Protein 3LPW (pdb70)

B-factor: mean 24.82, std 12.12, range [4.14, 132.13]

Solvent-accessible surface area: 22352 Å² total; per-residue (Å²): 121,83,135,83,37,2,10,49,6,62,86,28,101,42,139,62,39,41,63,66,3,0,26,0,34,3,72,72,15,145,130,62,9,55,17,177,47,120,8,15,15,0,23,52,55,36,45,92,142,212,73,40,60,73,43,10,76,101,0,141,113,46,35,72,123,4,75,160,12,123,86,34,34,25,7,61,0,57,0,18,0,40,1,113,101,24,95,7,111,59,13,86,13,102,138,47,26,68,0,0,49,114,5,70,30,0,17,136,4,64,71,119,71,38,40,121,55,13,0,20,2,32,9,134,154,16,163,54,48,2,17,2,173,36,84,8,6,31,0,30,34,51,51,146,84,53,119,139,59,59,85,38,19,102,34,175,91,44,106,9,80,8,101,66,13,116,113,52,51,56,10,18,0,50,0,5,0,62,4,102,77,21,75,5,75,60,98,94,15,80,96,69,9,82,0,118,138,183,82,31,1,14,64,6,69,85,23,108,44,148,87,42,32,72,68,6,0,17,0,34,3,72,76,12,143,133,54,20,79,14,172,46,125,13,14,15,0,16,53,54,39,49,101,157,199,71,41,51,78,49,13,66,107,1,130,149,43,42,86,111,0,77,162,11,121,76,34,24,26,10,56,0,62,0,20,0,45,2,115,133,25,87,6,138,43,13,92,14,90,136,44,32,69,0,1,46,109,4,87,27,0,20,126,1,55,70,107,75,34,54,113,66,15,0,18,1,22,4,114,149,11,166,61,48,2,18,5,170,37,86,9,7,30,0,30,29,35,54,145,82,46,116,143,63,59,87,38,19,100,39,175,94,50,101,12,81,9,97,67,9,115,86,54,61,38,8,11,0,53,0,6,0,62,4,100,80,22,74,5,74,56,97,90,15,83,108,75,7,70,0,102,136

Foldseek 3Di:
DFADAFAEWAPWDWDDAAQWKTKIFTHGGPGRRPFDFQAKWKWKDFVVDPDIDTDDDHHDHRMDMRGRDHFQTWMKMWMWTGGPRGTYDIDIDPDIDGRFAAAAFWAAKDFDDAAQWKTKIFTHGGPGGRRFDWQWKWKWKDWPPDPDIGTQDTGRHGMDMGGGHHGQTKMWMWMWIGGPHGIHDIGTHPDIDGHHD/DQAFAEWAPWDFDDAAQFKTKIATHGGPGRNPFDFQAKWKWKDFPVDDDIDTQDTHHDHRMDIRGRDHGFIKMKMWMWTAGPVGIYDIDIDPDIDGRFAAAAFWAAWDFDDAAQFKTKIFTHGGPGGRRFDWPWKWKWKDWPPDPDIDTQDIGRHRMDMGGRHHGQTKMKMWMWTGGPHGIHDIHIHPDIDGHHD

CATH classification: 2.60.40.10 (+1 more: 2.60.40.10)

Structure (mmCIF, N/CA/C/O backbone):
data_3LPW
#
_entry.id   3LPW
#
_cell.length_a   115.900
_cell.length_b   163.200
_cell.length_c   65.200
_cell.angle_alpha   90.00
_cell.angle_beta   90.00
_cell.angle_gamma   90.00
#
_symmetry.space_group_name_H-M   'C 2 2 21'
#
loop_
_entity.id
_entity.type
_entity.pdbx_description
1 polymer 'A77-A78 domain from Titin'
2 non-polymer (4S)-2-METHYL-2,4-PENTANEDIOL
3 non-polymer (4R)-2-METHYLPENTANE-2,4-DIOL
4 water water
#
loop_
_atom_site.group_PDB
_atom_site.id
_atom_site.type_symbol
_atom_site.label_atom_id
_atom_site.label_alt_id
_atom_site.label_comp_id
_atom_site.label_asym_id
_atom_site.label_entity_id
_atom_site.label_seq_id
_atom_site.pdbx_PDB_ins_code
_atom_site.Cartn_x
_atom_site.Cartn_y
_atom_site.Cartn_z
_atom_site.occupancy
_atom_site.B_iso_or_equiv
_atom_site.auth_seq_id
_atom_site.auth_comp_id
_atom_site.auth_asym_id
_atom_site.auth_atom_id
_atom_site.pdbx_PDB_model_num
AT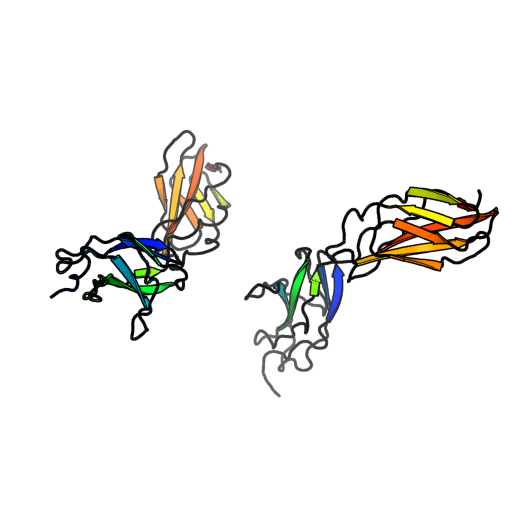OM 1 N N . GLY A 1 1 ? 36.829 41.784 52.301 1.00 24.04 1 GLY A N 1
ATOM 2 C CA . GLY A 1 1 ? 35.794 42.110 51.335 1.00 19.72 1 GLY A CA 1
ATOM 3 C C . GLY A 1 1 ? 36.076 41.420 50.016 1.00 15.72 1 GLY A C 1
ATOM 4 O O . GLY A 1 1 ? 36.622 40.321 49.991 1.00 15.53 1 GLY A O 1
ATOM 5 N N . ALA A 1 2 ? 35.719 42.077 48.921 1.00 17.22 2 ALA A N 1
ATOM 6 C CA . ALA A 1 2 ? 35.987 41.562 47.583 1.00 18.21 2 ALA A CA 1
ATOM 7 C C . ALA A 1 2 ? 37.469 41.231 47.376 1.00 20.88 2 ALA A C 1
ATOM 8 O O . ALA A 1 2 ? 38.358 41.912 47.902 1.00 17.84 2 ALA A O 1
ATOM 10 N N . MET A 1 3 ? 37.711 40.158 46.629 1.00 15.22 3 MET A N 1
ATOM 11 C CA . MET A 1 3 ? 39.040 39.775 46.158 1.00 14.18 3 MET A CA 1
ATOM 12 C C . MET A 1 3 ? 38.976 39.775 44.633 1.00 13.26 3 MET A C 1
ATOM 13 O O . MET A 1 3 ? 38.215 39.005 44.047 1.00 18.58 3 MET A O 1
ATOM 18 N N . ASP A 1 4 ? 39.744 40.649 43.992 1.00 12.22 4 ASP A N 1
ATOM 19 C CA . ASP A 1 4 ? 39.586 40.859 42.560 1.00 12.06 4 ASP A CA 1
ATOM 20 C C . ASP A 1 4 ? 40.794 41.628 42.045 1.00 14.71 4 ASP A C 1
ATOM 21 O O . ASP A 1 4 ? 41.633 42.089 42.828 1.00 15.75 4 ASP A O 1
ATOM 26 N N . THR A 1 5 ? 40.896 41.740 40.726 1.00 12.74 5 THR A N 1
ATOM 27 C CA . THR A 1 5 ? 41.810 42.686 40.114 1.00 10.70 5 THR A CA 1
ATOM 28 C C . THR A 1 5 ? 41.229 44.088 40.341 1.00 12.00 5 THR A C 1
ATOM 29 O O . THR A 1 5 ? 40.107 44.221 40.826 1.00 13.55 5 THR A O 1
ATOM 33 N N . PRO A 1 6 ? 42.003 45.143 40.050 1.00 14.44 6 PRO A N 1
ATOM 34 C CA . PRO A 1 6 ? 41.543 46.482 40.437 1.00 14.54 6 PRO A CA 1
ATOM 35 C C . PRO A 1 6 ? 40.430 47.064 39.573 1.00 15.77 6 PRO A C 1
ATOM 36 O O . PRO A 1 6 ? 40.216 46.626 38.434 1.00 14.36 6 PRO A O 1
ATOM 40 N N . GLY A 1 7 ? 39.737 48.063 40.121 1.00 14.51 7 GLY A N 1
ATOM 41 C CA . GLY A 1 7 ? 38.814 48.887 39.352 1.00 12.63 7 GLY A CA 1
ATOM 42 C C . GLY A 1 7 ? 39.579 49.771 38.369 1.00 17.22 7 GLY A C 1
ATOM 43 O O . GLY A 1 7 ? 40.803 49.783 38.387 1.00 16.48 7 GLY A O 1
ATOM 44 N N . PRO A 1 8 ? 38.859 50.510 37.505 1.00 14.32 8 PRO A N 1
ATOM 45 C CA . PRO A 1 8 ? 39.481 51.376 36.494 1.00 14.55 8 PRO A CA 1
ATOM 46 C C . PRO A 1 8 ? 40.092 52.628 37.110 1.00 20.30 8 PRO A C 1
ATOM 47 O O . PRO A 1 8 ? 39.581 53.151 38.107 1.00 18.83 8 PRO A O 1
ATOM 51 N N . PRO A 1 9 ? 41.192 53.107 36.528 1.00 16.02 9 PRO A N 1
ATOM 52 C CA . PRO A 1 9 ? 41.725 54.403 36.952 1.00 15.43 9 PRO A CA 1
ATOM 53 C C . PRO A 1 9 ? 40.642 55.474 36.817 1.00 18.26 9 PRO A C 1
ATOM 54 O O . PRO A 1 9 ? 39.735 55.323 35.996 1.00 17.98 9 PRO A O 1
ATOM 58 N N . GLN A 1 10 ? 40.739 56.535 37.614 1.00 18.30 10 GLN A N 1
ATOM 59 C CA . GLN A 1 10 ? 39.704 57.565 37.652 1.00 19.55 10 GLN A CA 1
ATOM 60 C C . GLN A 1 10 ? 40.165 58.836 36.951 1.00 19.35 10 GLN A C 1
ATOM 61 O O . GLN A 1 10 ? 41.346 59.145 36.944 1.00 18.57 10 GLN A O 1
ATOM 67 N N . ASP A 1 11 ? 39.227 59.558 36.345 1.00 15.84 11 ASP A N 1
ATOM 68 C CA . ASP A 1 11 ? 39.523 60.847 35.707 1.00 18.36 11 ASP A CA 1
ATOM 69 C C . ASP A 1 11 ? 40.725 60.832 34.761 1.00 18.59 11 ASP A C 1
ATOM 70 O O . ASP A 1 11 ? 41.527 61.771 34.757 1.00 20.80 11 ASP A O 1
ATOM 75 N N . LEU A 1 12 ? 40.855 59.775 33.964 1.00 15.94 12 LEU A N 1
ATOM 76 C CA . LEU A 1 12 ? 41.866 59.741 32.912 1.00 16.50 12 LEU A CA 1
ATOM 77 C C . LEU A 1 12 ? 41.623 60.890 31.946 1.00 16.08 12 LEU A C 1
ATOM 78 O O . LEU A 1 12 ? 40.504 61.078 31.449 1.00 20.10 12 LEU A O 1
ATOM 83 N N . LYS A 1 13 ? 42.662 61.668 31.684 1.00 16.58 13 LYS A N 1
ATOM 84 C CA . LYS A 1 13 ? 42.535 62.791 30.773 1.00 23.15 13 LYS A CA 1
ATOM 85 C C . LYS A 1 13 ? 43.851 63.095 30.086 1.00 21.06 13 LYS A C 1
ATOM 86 O O . LYS A 1 13 ? 44.921 62.684 30.531 1.00 16.05 13 LYS A O 1
ATOM 92 N N . VAL A 1 14 ? 43.746 63.818 28.984 1.00 19.63 14 VAL A N 1
ATOM 93 C CA . VAL A 1 14 ? 44.890 64.220 28.208 1.00 20.40 14 VAL A CA 1
ATOM 94 C C . VAL A 1 14 ? 45.300 65.603 28.686 1.00 30.95 14 VAL A C 1
ATOM 95 O O . VAL A 1 14 ? 44.506 66.543 28.665 1.00 28.21 14 VAL A O 1
ATOM 99 N N . LYS A 1 15 ? 46.541 65.706 29.141 1.00 30.71 15 LYS A N 1
ATOM 100 C CA . LYS A 1 15 ? 47.028 66.895 29.825 1.00 37.55 15 LYS A CA 1
ATOM 101 C C . LYS A 1 15 ? 47.606 67.879 28.836 1.00 38.18 15 LYS A C 1
ATOM 102 O O . LYS A 1 15 ? 47.467 69.091 28.990 1.00 50.21 15 LYS A O 1
ATOM 108 N N . GLU A 1 16 ? 48.266 67.349 27.816 1.00 28.33 16 GLU A N 1
ATOM 109 C CA . GLU A 1 16 ? 49.002 68.177 26.888 1.00 29.59 16 GLU A CA 1
ATOM 110 C C . GLU A 1 16 ? 49.075 67.391 25.585 1.00 32.37 16 GLU A C 1
ATOM 111 O O . GLU A 1 16 ? 49.078 66.156 25.612 1.00 29.09 16 GLU A O 1
ATOM 117 N N . VAL A 1 17 ? 49.137 68.099 24.456 1.00 21.34 17 VAL A N 1
ATOM 118 C CA . VAL A 1 17 ? 49.166 67.463 23.134 1.00 15.61 17 VAL A CA 1
ATOM 119 C C . VAL A 1 17 ? 50.131 68.198 22.211 1.00 13.54 17 VAL A C 1
ATOM 120 O O . VAL A 1 17 ? 50.098 69.425 22.127 1.00 18.45 17 VAL A O 1
ATOM 124 N N . THR A 1 18 ? 50.986 67.445 21.526 1.00 18.54 18 THR A N 1
ATOM 125 C CA . THR A 1 18 ? 51.836 68.014 20.485 1.00 16.63 18 THR A CA 1
ATOM 126 C C . THR A 1 18 ? 51.712 67.169 19.231 1.00 13.78 18 THR A C 1
ATOM 127 O O . THR A 1 18 ? 50.981 66.178 19.202 1.00 14.22 18 THR A O 1
ATOM 131 N N . LYS A 1 19 ? 52.428 67.556 18.187 1.00 16.62 19 LYS A N 1
ATOM 132 C CA . LYS A 1 19 ? 52.355 66.797 16.950 1.00 18.78 19 LYS A CA 1
ATOM 133 C C . LYS A 1 19 ? 53.054 65.441 17.079 1.00 17.31 19 LYS A C 1
ATOM 134 O O . LYS A 1 19 ? 52.982 64.624 16.171 1.00 18.49 19 LYS A O 1
ATOM 140 N N . THR A 1 20 ? 53.729 65.199 18.202 1.00 15.43 20 THR A N 1
ATOM 141 C CA . THR A 1 20 ? 54.438 63.927 18.383 1.00 17.96 20 THR A CA 1
ATOM 142 C C . THR A 1 20 ? 54.106 63.195 19.685 1.00 17.72 20 THR A C 1
ATOM 143 O O . THR A 1 20 ? 54.572 62.081 19.903 1.00 18.31 20 THR A O 1
ATOM 147 N N . SER A 1 21 ? 53.289 63.799 20.545 1.00 15.64 21 SER A N 1
ATOM 148 C CA . SER A 1 21 ? 53.110 63.248 21.880 1.00 15.81 21 SER A CA 1
ATOM 149 C C . SER A 1 21 ? 51.825 63.693 22.530 1.00 16.78 21 SER A C 1
ATOM 150 O O . SER A 1 21 ? 51.237 64.695 22.145 1.00 14.10 21 SER A O 1
ATOM 153 N N . VAL A 1 22 ? 51.412 62.924 23.529 1.00 16.48 22 VAL A N 1
ATOM 154 C CA . VAL A 1 22 ? 50.271 63.232 24.370 1.00 19.60 22 VAL A CA 1
ATOM 155 C C . VAL A 1 22 ? 50.689 62.857 25.779 1.00 25.19 22 VAL A C 1
ATOM 156 O O . VAL A 1 22 ? 51.255 61.784 25.987 1.00 25.86 22 VAL A O 1
ATOM 160 N N . THR A 1 23 ? 50.427 63.735 26.741 1.00 15.56 23 THR A N 1
ATOM 161 C CA . THR A 1 23 ? 50.684 63.423 28.147 1.00 16.16 23 THR A CA 1
ATOM 162 C C . THR A 1 23 ? 49.372 63.101 28.842 1.00 15.98 23 THR A C 1
ATOM 163 O O . THR A 1 23 ? 48.410 63.869 28.745 1.00 17.00 23 THR A O 1
ATOM 167 N N . LEU A 1 24 ? 49.331 61.952 29.515 1.00 14.78 24 LEU A N 1
ATOM 168 C CA . LEU A 1 24 ? 48.132 61.484 30.185 1.00 14.16 24 LEU A CA 1
ATOM 169 C C . LEU A 1 24 ? 48.272 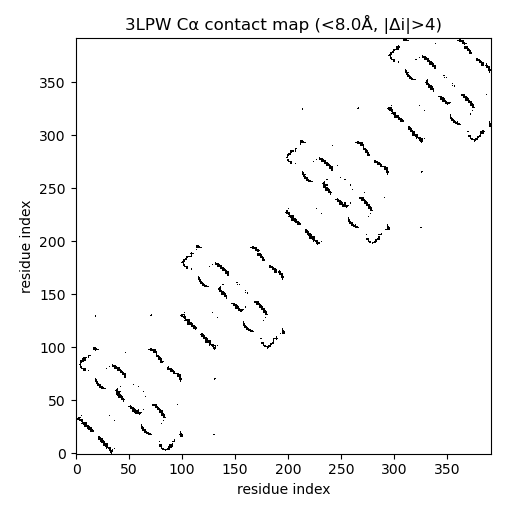61.714 31.671 1.00 13.02 24 LEU A C 1
ATOM 170 O O . LEU A 1 24 ? 49.372 61.672 32.209 1.00 16.69 24 LEU A O 1
ATOM 175 N N . THR A 1 25 ? 47.141 61.951 32.328 1.00 13.89 25 THR A N 1
ATOM 176 C CA . THR A 1 25 ? 47.091 62.005 33.779 1.00 12.88 25 THR A CA 1
ATOM 177 C C . THR A 1 25 ? 45.825 61.294 34.243 1.00 15.38 25 THR A C 1
ATOM 178 O O . THR A 1 25 ? 44.809 61.266 33.535 1.00 16.89 25 THR A O 1
ATOM 182 N N . TRP A 1 26 ? 45.895 60.712 35.432 1.00 15.64 26 TRP A N 1
ATOM 183 C CA . TRP A 1 26 ? 44.771 59.994 36.007 1.00 12.45 26 TRP A CA 1
ATOM 184 C C . TRP A 1 26 ? 44.922 59.919 37.516 1.00 17.07 26 TRP A C 1
ATOM 185 O O . TRP A 1 26 ? 45.900 60.411 38.078 1.00 18.57 26 TRP A O 1
ATOM 196 N N . ASP A 1 27 ? 43.923 59.336 38.166 1.00 18.87 27 ASP A N 1
ATOM 197 C CA . ASP A 1 27 ? 43.949 59.118 39.604 1.00 17.31 27 ASP A CA 1
ATOM 198 C C . ASP A 1 27 ? 43.733 57.629 39.843 1.00 19.45 27 ASP A C 1
ATOM 199 O O . ASP A 1 27 ? 43.196 56.933 38.980 1.00 19.19 27 ASP A O 1
ATOM 204 N N . PRO A 1 28 ? 44.164 57.125 41.008 1.00 20.31 28 PRO A N 1
ATOM 205 C CA . PRO A 1 28 ? 44.051 55.691 41.298 1.00 17.91 28 PRO A CA 1
ATOM 206 C C . PRO A 1 28 ? 42.607 55.201 41.242 1.00 19.96 28 PRO A C 1
ATOM 207 O O . PRO A 1 28 ? 41.679 55.998 41.404 1.00 22.86 28 PRO A O 1
ATOM 211 N N . PRO A 1 29 ? 42.411 53.897 40.996 1.00 20.29 29 PRO A N 1
ATOM 212 C CA . PRO A 1 29 ? 41.073 53.304 41.065 1.00 17.99 29 PRO A CA 1
ATOM 213 C C . PRO A 1 29 ? 40.458 53.532 42.447 1.00 18.63 29 PRO A C 1
ATOM 214 O O . PRO A 1 29 ? 41.186 53.718 43.417 1.00 22.14 29 PRO A O 1
ATOM 218 N N . LEU A 1 30 ? 39.136 53.520 42.529 1.00 21.30 30 LEU A N 1
ATOM 219 C CA . LEU A 1 30 ? 38.462 53.605 43.822 1.00 23.01 30 LEU A CA 1
ATOM 220 C C . LEU A 1 30 ? 38.548 52.267 44.547 1.00 25.41 30 LEU A C 1
ATOM 221 O O . LEU A 1 30 ? 38.541 52.213 45.779 1.00 29.19 30 LEU A O 1
ATOM 226 N N . LEU A 1 31 ? 38.643 51.189 43.774 1.00 20.99 31 LEU A N 1
ATOM 227 C CA . LEU A 1 31 ? 38.724 49.838 44.324 1.00 22.80 31 LEU A CA 1
ATOM 228 C C . LEU A 1 31 ? 39.991 49.147 43.855 1.00 18.08 31 LEU A C 1
ATOM 229 O O . LEU A 1 31 ? 40.246 49.089 42.654 1.00 21.06 31 LEU A O 1
ATOM 234 N N . ASP A 1 32 ? 40.777 48.608 44.784 1.00 18.91 32 ASP A N 1
ATOM 235 C CA . ASP A 1 32 ? 41.973 47.862 44.391 1.00 20.92 32 ASP A CA 1
ATOM 236 C C . ASP A 1 32 ? 41.776 46.351 44.390 1.00 15.91 32 ASP A C 1
ATOM 237 O O . ASP A 1 32 ? 42.698 45.601 44.086 1.00 20.74 32 ASP A O 1
ATOM 242 N N . GLY A 1 33 ? 40.563 45.902 44.703 1.00 16.67 33 GLY A N 1
ATOM 243 C CA . GLY A 1 33 ? 40.259 44.478 44.669 1.00 13.63 33 GLY A CA 1
ATOM 244 C C . GLY A 1 33 ? 40.849 43.721 45.850 1.00 17.14 33 GLY A C 1
ATOM 245 O O . GLY A 1 33 ? 40.961 42.494 45.831 1.00 15.13 33 GLY A O 1
ATOM 246 N N . GLY A 1 34 ? 41.261 44.458 46.873 1.00 18.35 34 GLY A N 1
ATOM 247 C CA . GLY A 1 34 ? 41.716 43.836 48.101 1.00 20.36 34 GLY A CA 1
ATOM 248 C C . GLY A 1 34 ? 43.196 43.519 48.102 1.00 24.35 34 GLY A C 1
ATOM 249 O O . GLY A 1 34 ? 43.691 42.846 49.001 1.00 24.94 34 GLY A O 1
ATOM 250 N N . SER A 1 35 ? 43.911 44.001 47.091 1.00 20.00 35 SER A N 1
ATOM 251 C CA . SER A 1 35 ? 45.351 43.804 47.035 1.00 21.22 35 SER A CA 1
ATOM 252 C C . SER A 1 35 ? 46.030 44.985 46.359 1.00 21.93 35 SER A C 1
ATOM 253 O O . SER A 1 35 ? 45.534 45.512 45.366 1.00 19.85 35 SER A O 1
ATOM 256 N N . LYS A 1 36 ? 47.175 45.386 46.901 1.00 19.28 36 LYS A N 1
ATOM 257 C CA . LYS A 1 36 ? 47.866 46.597 46.459 1.00 24.65 36 LYS A CA 1
ATOM 258 C C . LYS A 1 36 ? 48.092 46.698 44.957 1.00 21.53 36 LYS A C 1
ATOM 259 O O . LYS A 1 36 ? 48.547 45.748 44.319 1.00 23.71 36 LYS A O 1
ATOM 265 N N . ILE A 1 37 ? 47.802 47.871 44.408 1.00 19.14 37 ILE A N 1
ATOM 266 C CA . ILE A 1 37 ? 48.136 48.159 43.020 1.00 17.29 37 ILE A CA 1
ATOM 267 C C . ILE A 1 37 ? 49.647 48.246 42.896 1.00 21.44 37 ILE A C 1
ATOM 268 O O . ILE A 1 37 ? 50.291 49.034 43.591 1.00 28.09 37 ILE A O 1
ATOM 273 N N . LYS A 1 38 ? 50.207 47.407 42.033 1.00 16.97 38 LYS A N 1
ATOM 274 C CA . LYS A 1 38 ? 51.650 47.307 41.846 1.00 21.02 38 LYS A CA 1
ATOM 275 C C . LYS A 1 38 ? 52.170 48.287 40.803 1.00 25.44 38 LYS A C 1
ATOM 276 O O . LYS A 1 38 ? 53.305 48.769 40.889 1.00 22.29 38 LYS A O 1
ATOM 282 N N . ASN A 1 39 ? 51.326 48.586 39.822 1.00 20.22 39 ASN A N 1
ATOM 283 C CA . ASN A 1 39 ? 51.727 49.377 38.673 1.00 20.24 39 ASN A CA 1
ATOM 284 C C . ASN A 1 39 ? 50.531 49.660 37.777 1.00 17.30 39 ASN A C 1
ATOM 285 O O . ASN A 1 39 ? 49.447 49.109 37.979 1.00 18.64 39 ASN A O 1
ATOM 290 N N . TYR A 1 40 ? 50.744 50.539 36.807 1.00 15.57 40 TYR A N 1
ATOM 291 C CA . TYR A 1 40 ? 49.776 50.794 35.754 1.00 13.02 40 TYR A CA 1
ATOM 292 C C . TYR A 1 40 ? 50.365 50.327 34.442 1.00 16.74 40 TYR A C 1
ATOM 293 O O . TYR A 1 40 ? 51.585 50.291 34.268 1.00 16.59 40 TYR A O 1
ATOM 302 N N . ILE A 1 41 ? 49.480 49.969 33.521 1.00 12.90 41 ILE A N 1
ATOM 303 C CA . ILE A 1 41 ? 49.845 49.648 32.153 1.00 10.89 41 ILE A CA 1
ATOM 304 C C . ILE A 1 41 ? 49.227 50.737 31.292 1.00 14.51 41 ILE A C 1
ATOM 305 O O . ILE A 1 41 ? 48.073 51.112 31.507 1.00 12.52 41 ILE A O 1
ATOM 310 N N . VAL A 1 42 ? 50.006 51.280 30.359 1.00 11.61 42 VAL A N 1
ATOM 311 C CA . VAL A 1 42 ? 49.522 52.345 29.482 1.00 10.68 42 VAL A CA 1
ATOM 312 C C . VAL A 1 42 ? 49.575 51.876 28.042 1.00 14.79 42 VAL A C 1
ATOM 313 O O . VAL A 1 42 ? 50.593 51.327 27.607 1.00 14.95 42 VAL A O 1
ATOM 317 N N . GLU A 1 43 ? 48.489 52.095 27.299 1.00 10.55 43 GLU A N 1
ATOM 318 C CA . GLU A 1 43 ? 48.416 51.664 25.898 1.00 10.83 43 GLU A CA 1
ATOM 319 C C . GLU A 1 43 ? 47.846 52.760 24.993 1.00 13.73 43 GLU A C 1
ATOM 320 O O . GLU A 1 43 ? 47.148 53.660 25.456 1.00 12.77 43 GLU A O 1
ATOM 326 N N . LYS A 1 44 ? 48.150 52.668 23.701 1.00 13.39 44 LYS A N 1
ATOM 327 C CA . LYS A 1 44 ? 47.670 53.638 22.723 1.00 10.57 44 LYS A CA 1
ATOM 328 C C . LYS A 1 44 ? 47.013 52.898 21.572 1.00 15.81 44 LYS A C 1
ATOM 329 O O . LYS A 1 44 ? 47.369 51.755 21.258 1.00 16.35 44 LYS A O 1
ATOM 335 N N . ARG A 1 45 ? 46.040 53.538 20.936 1.00 13.81 45 ARG A N 1
ATOM 336 C CA . ARG A 1 45 ? 45.429 52.955 19.748 1.00 11.03 45 ARG A CA 1
ATOM 337 C C . ARG A 1 45 ? 45.219 54.040 18.713 1.00 11.95 45 ARG A C 1
ATOM 338 O O . ARG A 1 45 ? 44.359 54.898 18.887 1.00 14.36 45 ARG A O 1
ATOM 346 N N . GLU A 1 46 ? 46.027 54.030 17.659 1.00 11.86 46 GLU A N 1
ATOM 347 C CA . GLU A 1 46 ? 45.759 54.908 16.535 1.00 14.70 46 GLU A CA 1
ATOM 348 C C . GLU A 1 46 ? 44.356 54.565 16.053 1.00 13.16 46 GLU A C 1
ATOM 349 O O . GLU A 1 46 ? 43.986 53.393 15.984 1.00 14.61 46 GLU A O 1
ATOM 355 N N . SER A 1 47 ? 43.567 55.580 15.741 1.00 13.12 47 SER A N 1
ATOM 356 C CA . SER A 1 47 ? 42.120 55.372 15.656 1.00 17.79 47 SER A CA 1
ATOM 357 C C . SER A 1 47 ? 41.653 54.394 14.579 1.00 22.33 47 SER A C 1
ATOM 358 O O . SER A 1 47 ? 40.551 53.874 14.668 1.00 20.24 47 SER A O 1
ATOM 361 N N . THR A 1 48 ? 42.481 54.134 13.571 1.00 18.86 48 THR A N 1
ATOM 362 C CA . THR A 1 48 ? 42.096 53.202 12.504 1.00 19.16 48 THR A CA 1
ATOM 363 C C . THR A 1 48 ? 42.470 51.746 12.811 1.00 23.92 48 THR A C 1
ATOM 364 O O . THR A 1 48 ? 42.075 50.825 12.089 1.00 22.81 48 THR A O 1
ATOM 368 N N . ARG A 1 49 ? 43.233 51.541 13.882 1.00 18.92 49 ARG A N 1
ATOM 369 C CA . ARG A 1 49 ? 43.716 50.210 14.236 1.00 23.86 49 ARG A CA 1
ATOM 370 C C . ARG A 1 49 ? 42.725 49.473 15.120 1.00 24.51 49 ARG A C 1
ATOM 371 O O . ARG A 1 49 ? 42.059 50.079 15.963 1.00 23.79 49 ARG A O 1
ATOM 379 N N . LYS A 1 50 ? 42.649 48.158 14.947 1.00 28.57 50 LYS A N 1
ATOM 380 C CA . LYS A 1 50 ? 41.774 47.339 15.782 1.00 30.09 50 LYS A CA 1
ATOM 381 C C . LYS A 1 50 ? 42.414 46.986 17.120 1.00 33.59 50 LYS A C 1
ATOM 382 O O . LYS A 1 50 ? 41.718 46.751 18.100 1.00 33.35 50 LYS A O 1
ATOM 388 N N . ALA A 1 51 ? 43.740 46.953 17.167 1.00 29.29 51 ALA A N 1
ATOM 389 C CA . ALA A 1 51 ? 44.407 46.549 18.395 1.00 26.40 51 ALA A CA 1
ATOM 390 C C . ALA A 1 51 ? 45.161 47.709 19.021 1.00 19.41 51 ALA A C 1
ATOM 391 O O . ALA A 1 51 ? 45.670 48.581 18.320 1.00 21.15 51 ALA A O 1
ATOM 393 N N . TYR A 1 52 ? 45.213 47.704 20.347 1.00 21.34 52 TYR A N 1
ATOM 394 C CA . TYR A 1 52 ? 46.047 48.624 21.094 1.00 20.17 52 TYR A CA 1
ATOM 395 C C . TYR A 1 52 ? 47.506 48.182 20.999 1.00 25.23 52 TYR A C 1
ATOM 396 O O . TYR A 1 52 ? 47.804 47.015 20.710 1.00 21.97 52 TYR A O 1
ATOM 405 N N . SER A 1 53 ? 48.411 49.120 21.236 1.00 17.85 53 SER A N 1
ATOM 406 C CA . SER A 1 53 ? 49.821 48.807 21.380 1.00 18.70 53 SER A CA 1
ATOM 407 C C . SER A 1 53 ? 50.202 49.250 22.780 1.00 21.18 53 SER A C 1
ATOM 408 O O . SER A 1 53 ? 49.777 50.309 23.238 1.00 16.64 53 SER A O 1
ATOM 411 N N . THR A 1 54 ? 50.985 48.431 23.468 1.00 17.84 54 THR A N 1
ATOM 412 C CA . THR A 1 54 ? 51.410 48.769 24.818 1.00 15.50 54 THR A CA 1
ATOM 413 C C . THR A 1 54 ? 52.567 49.751 24.789 1.00 23.67 54 THR A C 1
ATOM 414 O O . THR A 1 54 ? 53.539 49.559 24.056 1.00 27.58 54 THR A O 1
ATOM 418 N N . VAL A 1 55 ? 52.455 50.806 25.592 1.00 14.82 55 VAL A N 1
ATOM 419 C CA A VAL A 1 55 ? 53.506 51.810 25.659 0.50 17.03 55 VAL A CA 1
ATOM 420 C CA B VAL A 1 55 ? 53.471 51.845 25.681 0.50 17.13 55 VAL A CA 1
ATOM 421 C C . VAL A 1 55 ? 54.308 51.706 26.957 1.00 19.47 55 VAL A C 1
ATOM 422 O O . VAL A 1 55 ? 55.496 52.014 26.975 1.00 21.09 55 VAL A O 1
ATOM 429 N N . ALA A 1 56 ? 53.671 51.256 28.035 1.00 14.62 56 ALA A N 1
ATOM 430 C CA . ALA A 1 56 ? 54.358 51.070 29.319 1.00 15.95 56 ALA A CA 1
ATOM 431 C C . ALA A 1 56 ? 53.694 49.976 30.132 1.00 19.80 56 ALA A C 1
ATOM 432 O O . ALA A 1 56 ? 52.467 49.939 30.228 1.00 18.17 56 ALA A O 1
ATOM 434 N N . THR A 1 57 ? 54.499 49.090 30.726 1.00 15.98 57 THR A N 1
ATOM 435 C CA . THR A 1 57 ? 53.973 48.003 31.544 1.00 14.86 57 THR A CA 1
ATOM 436 C C . THR A 1 57 ? 54.313 48.141 33.020 1.00 18.88 57 THR A C 1
ATOM 437 O O . THR A 1 57 ? 53.782 47.409 33.846 1.00 22.93 57 THR A O 1
ATOM 441 N N . ASN A 1 58 ? 55.213 49.062 33.349 1.00 21.26 58 ASN A N 1
ATOM 442 C CA . ASN A 1 58 ? 55.615 49.248 34.740 1.00 24.57 58 ASN A CA 1
ATOM 443 C C . ASN A 1 58 ? 55.622 50.718 35.132 1.00 23.33 58 ASN A C 1
ATOM 444 O O . ASN A 1 58 ? 56.618 51.255 35.626 1.00 24.44 58 ASN A O 1
ATOM 449 N N . CYS A 1 59 ? 54.495 51.366 34.881 1.00 17.64 59 CYS A N 1
ATOM 450 C CA . CYS A 1 59 ? 54.332 52.766 35.214 1.00 20.37 59 CYS A CA 1
ATOM 451 C C . CYS A 1 59 ? 53.964 52.865 36.692 1.00 19.41 59 CYS A C 1
ATOM 452 O O . CYS A 1 59 ? 52.997 52.238 37.141 1.00 18.79 59 CYS A O 1
ATOM 455 N N . HIS A 1 60 ? 54.742 53.640 37.448 1.00 19.35 60 HIS A N 1
ATOM 456 C CA . HIS A 1 60 ? 54.580 53.698 38.899 1.00 17.32 60 HIS A CA 1
ATOM 457 C C . HIS A 1 60 ? 54.063 55.047 39.419 1.00 24.44 60 HIS A C 1
ATOM 458 O O .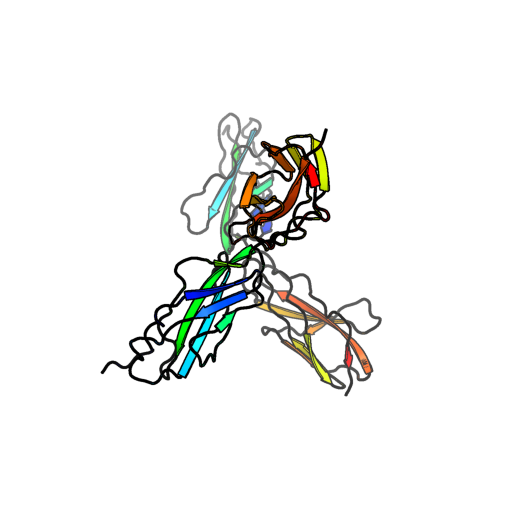 HIS A 1 60 ? 54.050 55.293 40.623 1.00 31.78 60 HIS A O 1
ATOM 465 N N . LYS A 1 61 ? 53.637 55.909 38.503 1.00 20.52 61 LYS A N 1
ATOM 466 C CA . LYS A 1 61 ? 53.064 57.209 38.838 1.00 22.51 61 LYS A CA 1
ATOM 467 C C . LYS A 1 61 ? 51.742 57.331 38.081 1.00 20.77 61 LYS A C 1
ATOM 468 O O . LYS A 1 61 ? 51.484 56.550 37.167 1.00 22.53 61 LYS A O 1
ATOM 474 N N . THR A 1 62 ? 50.895 58.292 38.449 1.00 22.92 62 THR A N 1
ATOM 475 C CA . THR A 1 62 ? 49.614 58.445 37.750 1.00 18.62 62 THR A CA 1
ATOM 476 C C . THR A 1 62 ? 49.701 59.429 36.579 1.00 19.71 62 THR A C 1
ATOM 477 O O . THR A 1 62 ? 48.822 60.271 36.376 1.00 17.24 62 THR A O 1
ATOM 481 N N . SER A 1 63 ? 50.769 59.308 35.803 1.00 17.71 63 SER A N 1
ATOM 482 C CA A SER A 1 63 ? 50.940 60.110 34.593 0.50 19.37 63 SER A CA 1
ATOM 483 C CA B SER A 1 63 ? 50.898 60.075 34.570 0.50 19.38 63 SER A CA 1
ATOM 484 C C . SER A 1 63 ? 51.905 59.411 33.646 1.00 17.84 63 SER A C 1
ATOM 485 O O . SER A 1 63 ? 52.713 58.586 34.074 1.00 18.11 63 SER A O 1
ATOM 490 N N . TRP A 1 64 ? 51.824 59.740 32.365 1.00 17.92 64 TRP A N 1
ATOM 491 C CA . TRP A 1 64 ? 52.725 59.163 31.385 1.00 16.25 64 TRP A CA 1
ATOM 492 C C . TRP A 1 64 ? 52.706 59.999 30.116 1.00 22.26 64 TRP A C 1
ATOM 493 O O . TRP A 1 64 ? 51.640 60.421 29.662 1.00 17.45 64 TRP A O 1
ATOM 504 N N . LYS A 1 65 ? 53.884 60.256 29.555 1.00 19.05 65 LYS A N 1
ATOM 505 C CA . LYS A 1 65 ? 53.977 60.936 28.270 1.00 18.55 65 LYS A CA 1
ATOM 506 C C . LYS A 1 65 ? 54.146 59.904 27.165 1.00 20.11 65 LYS A C 1
ATOM 507 O O . LYS A 1 65 ? 55.134 59.168 27.127 1.00 20.94 65 LYS A O 1
ATOM 513 N N . VAL A 1 66 ? 53.161 59.831 26.281 1.00 18.91 66 VAL A N 1
ATOM 514 C CA . VAL A 1 66 ? 53.227 58.911 25.163 1.00 16.18 66 VAL A CA 1
ATOM 515 C C . VAL A 1 66 ? 53.812 59.645 23.970 1.00 18.96 66 VAL A C 1
ATOM 516 O O . VAL A 1 66 ? 53.210 60.591 23.467 1.00 18.87 66 VAL A O 1
ATOM 520 N N . ASP A 1 67 ? 54.989 59.238 23.511 1.00 18.56 67 ASP A N 1
ATOM 521 C CA . ASP A 1 67 ? 55.583 59.941 22.380 1.00 22.16 67 ASP A CA 1
ATOM 522 C C . ASP A 1 67 ? 55.721 59.084 21.127 1.00 19.87 67 ASP A C 1
ATOM 523 O O . ASP A 1 67 ? 55.135 58.008 21.031 1.00 21.33 67 ASP A O 1
ATOM 528 N N . GLN A 1 68 ? 56.482 59.589 20.164 1.00 21.32 68 GLN A N 1
ATOM 529 C CA . GLN A 1 68 ? 56.646 58.931 18.872 1.00 28.16 68 GLN A CA 1
ATOM 530 C C . GLN A 1 68 ? 55.313 58.696 18.161 1.00 29.24 68 GLN A C 1
ATOM 531 O O . GLN A 1 68 ? 55.159 57.745 17.397 1.00 28.03 68 GLN A O 1
ATOM 537 N N . LEU A 1 69 ? 54.351 59.579 18.407 1.00 22.05 69 LEU A N 1
ATOM 538 C CA . LEU A 1 69 ? 53.081 59.520 17.701 1.00 16.89 69 LEU A CA 1
ATOM 539 C C . LEU A 1 69 ? 53.266 60.055 16.293 1.00 19.76 69 LEU A C 1
ATOM 540 O O . LEU A 1 69 ? 54.222 60.783 16.020 1.00 22.24 69 LEU A O 1
ATOM 545 N N . GLN A 1 70 ? 52.355 59.690 15.398 1.00 15.19 70 GLN A N 1
ATOM 546 C CA . GLN A 1 70 ? 52.418 60.153 14.017 1.00 21.54 70 GLN A CA 1
ATOM 547 C C . GLN A 1 70 ? 51.583 61.406 13.811 1.00 20.89 70 GLN A C 1
ATOM 548 O O . GLN A 1 70 ? 50.379 61.425 14.050 1.00 16.97 70 GLN A O 1
ATOM 554 N N . GLU A 1 71 ? 52.245 62.456 13.353 1.00 19.01 71 GLU A N 1
ATOM 555 C CA . GLU A 1 71 ? 51.614 63.746 13.134 1.00 20.08 71 GLU A CA 1
ATOM 556 C C . GLU A 1 71 ? 50.343 63.634 12.296 1.00 19.49 71 GLU A C 1
ATOM 557 O O . GLU A 1 71 ? 50.347 63.034 11.221 1.00 18.62 71 GLU A O 1
ATOM 563 N N . GLY A 1 72 ? 49.254 64.223 12.786 1.00 17.48 72 GLY A N 1
ATOM 564 C CA . GLY A 1 72 ? 48.007 64.256 12.041 1.00 14.96 72 GLY A CA 1
ATOM 565 C C . GLY A 1 72 ? 47.076 63.081 12.294 1.00 15.89 72 GLY A C 1
ATOM 566 O O . GLY A 1 72 ? 45.902 63.122 11.923 1.00 17.06 72 GLY A O 1
ATOM 567 N N . CYS A 1 73 ? 47.596 62.028 12.919 1.00 16.29 73 CYS A N 1
ATOM 568 C CA . CYS A 1 73 ? 46.777 60.871 13.263 1.00 17.09 73 CYS A CA 1
ATOM 569 C C . CYS A 1 73 ? 46.107 61.112 14.602 1.00 15.18 73 CYS A C 1
ATOM 570 O O . CYS A 1 73 ? 46.585 61.919 15.394 1.00 16.76 73 CYS A O 1
ATOM 573 N N . SER A 1 74 ? 45.006 60.405 14.841 1.00 14.36 74 SER A N 1
ATOM 574 C CA . SER A 1 74 ? 44.265 60.521 16.091 1.00 13.89 74 SER A CA 1
ATOM 575 C C . SER A 1 74 ? 44.399 59.243 16.885 1.00 14.15 74 SER A C 1
ATOM 576 O O . SER A 1 74 ? 44.570 58.165 16.309 1.00 16.71 74 SER A O 1
ATOM 579 N N . TYR A 1 75 ? 44.312 59.362 18.205 1.00 13.51 75 TYR A N 1
ATOM 580 C CA . TYR A 1 75 ? 44.591 58.241 19.086 1.00 12.53 75 TYR A CA 1
ATOM 581 C C . TYR A 1 75 ? 43.614 58.165 20.244 1.00 15.01 75 TYR A C 1
ATOM 582 O O . TYR A 1 75 ? 43.176 59.192 20.771 1.00 15.58 75 TYR A O 1
ATOM 591 N N . TYR A 1 76 ? 43.306 56.937 20.647 1.00 13.18 76 TYR A N 1
ATOM 592 C CA . TYR A 1 76 ? 42.694 56.667 21.941 1.00 10.11 76 TYR A CA 1
ATOM 593 C C . TYR A 1 76 ? 43.800 56.157 22.860 1.00 11.04 76 TYR A C 1
ATOM 594 O O . TYR A 1 76 ? 44.806 55.600 22.396 1.00 13.23 76 TYR A O 1
ATOM 603 N N . PHE A 1 77 ? 43.621 56.349 24.157 1.00 9.07 77 PHE A N 1
ATOM 604 C CA . PHE A 1 77 ? 44.592 55.869 25.135 1.00 11.12 77 PHE A CA 1
ATOM 605 C C . PHE A 1 77 ? 43.870 55.085 26.216 1.00 12.19 77 PHE A C 1
ATOM 606 O O . PHE A 1 77 ? 42.711 55.355 26.514 1.00 14.28 77 PHE A O 1
ATOM 614 N N . ARG A 1 78 ? 44.562 54.110 26.796 1.00 9.04 78 ARG A N 1
ATOM 615 C CA . ARG A 1 78 ? 43.983 53.253 27.812 1.00 14.72 78 ARG A CA 1
ATOM 616 C C . ARG A 1 78 ? 44.979 53.095 28.941 1.00 14.50 78 ARG A C 1
ATOM 617 O O . ARG A 1 78 ? 46.176 52.954 28.699 1.00 14.64 78 ARG A O 1
ATOM 625 N N . VAL A 1 79 ? 44.492 53.141 30.176 1.00 10.66 79 VAL A N 1
ATOM 626 C CA . VAL A 1 79 ? 45.336 52.866 31.333 1.00 10.47 79 VAL A CA 1
ATOM 627 C C . VAL A 1 79 ? 44.627 51.823 32.179 1.00 14.03 79 VAL A C 1
ATOM 628 O O . VAL A 1 79 ? 43.416 51.927 32.395 1.00 12.27 79 VAL A O 1
ATOM 632 N N . LEU A 1 80 ? 45.366 50.800 32.612 1.00 12.82 80 LEU A N 1
ATOM 633 C CA . LEU A 1 80 ? 44.841 49.773 33.514 1.00 14.59 80 LEU A CA 1
ATOM 634 C C . LEU A 1 80 ? 45.747 49.659 34.741 1.00 14.09 80 LEU A C 1
ATOM 635 O O . LEU A 1 80 ? 46.957 49.880 34.647 1.00 15.25 80 LEU A O 1
ATOM 640 N N . ALA A 1 81 ? 45.158 49.348 35.893 1.00 11.00 81 ALA A N 1
ATOM 641 C CA . ALA A 1 81 ? 45.933 49.131 37.112 1.00 12.15 81 ALA A CA 1
ATOM 642 C C . ALA A 1 81 ? 46.127 47.637 37.259 1.00 15.65 81 ALA A C 1
ATOM 643 O O . ALA A 1 81 ? 45.269 46.851 36.861 1.00 18.81 81 ALA A O 1
ATOM 645 N N . GLU A 1 82 ? 47.251 47.240 37.832 1.00 14.79 82 GLU A N 1
ATOM 646 C CA . GLU A 1 82 ? 47.526 45.825 38.011 1.00 14.26 82 GLU A CA 1
ATOM 647 C C . GLU A 1 82 ? 47.840 45.540 39.467 1.00 13.81 82 GLU A C 1
ATOM 648 O O . GLU A 1 82 ? 48.569 46.297 40.100 1.00 16.25 82 GLU A O 1
ATOM 654 N N . ASN A 1 83 ? 47.254 44.470 40.004 1.00 14.83 83 ASN A N 1
ATOM 655 C CA . ASN A 1 83 ? 47.630 43.973 41.326 1.00 16.07 83 ASN A CA 1
ATOM 656 C C . ASN A 1 83 ? 48.075 42.512 41.220 1.00 18.65 83 ASN A C 1
ATOM 657 O O . ASN A 1 83 ? 48.306 42.014 40.117 1.00 15.82 83 ASN A O 1
ATOM 662 N N . GLU A 1 84 ? 48.219 41.823 42.347 1.00 20.88 84 GLU A N 1
ATOM 663 C CA . GLU A 1 84 ? 48.762 40.468 42.303 1.00 19.09 84 GLU A CA 1
ATOM 664 C C . GLU A 1 84 ? 47.855 39.477 41.569 1.00 21.10 84 GLU A C 1
ATOM 665 O O . GLU A 1 84 ? 48.308 38.418 41.140 1.00 22.96 84 GLU A O 1
ATOM 671 N N . TYR A 1 85 ? 46.582 39.823 41.415 1.00 17.24 85 TYR A N 1
ATOM 672 C CA . TYR A 1 85 ? 45.630 38.926 40.748 1.00 15.21 85 TYR A CA 1
ATOM 673 C C . TYR A 1 85 ? 45.564 39.156 39.239 1.00 15.82 85 TYR A C 1
ATOM 674 O O . TYR A 1 85 ? 44.889 38.413 38.517 1.00 18.86 85 TYR A O 1
ATOM 683 N N . GLY A 1 86 ? 46.263 40.187 38.765 1.00 15.93 86 GLY A N 1
ATOM 684 C CA . GLY A 1 86 ? 46.331 40.469 37.343 1.00 13.69 86 GLY A CA 1
ATOM 685 C C . GLY A 1 86 ? 45.829 41.851 36.959 1.00 13.72 86 GLY A C 1
ATOM 686 O O . GLY A 1 86 ? 45.759 42.756 37.789 1.00 12.23 86 GLY A O 1
ATOM 687 N N . ILE A 1 87 ? 45.479 42.014 35.688 1.00 12.24 87 ILE A N 1
ATOM 688 C CA . ILE A 1 87 ? 45.169 43.332 35.159 1.00 10.33 87 ILE A CA 1
ATOM 689 C C . ILE A 1 87 ? 43.722 43.731 35.452 1.00 11.36 87 ILE A C 1
ATOM 690 O O . ILE A 1 87 ? 42.801 42.925 35.290 1.00 13.41 87 ILE A O 1
ATOM 695 N N . GLY A 1 88 ? 43.532 44.978 35.870 1.00 12.43 88 GLY A N 1
ATOM 696 C CA . GLY A 1 88 ? 42.223 45.477 36.257 1.00 12.55 88 GLY A CA 1
ATOM 697 C C . GLY A 1 88 ? 41.400 46.008 35.102 1.00 11.74 88 GLY A C 1
ATOM 698 O O . GLY A 1 88 ? 41.767 45.862 33.934 1.00 12.04 88 GLY A O 1
ATOM 699 N N . LEU A 1 89 ? 40.274 46.635 35.428 1.00 9.56 89 LEU A N 1
ATOM 700 C CA . LEU A 1 89 ? 39.393 47.197 34.408 1.00 11.68 89 LEU A CA 1
ATOM 701 C C . LEU A 1 89 ? 40.041 48.401 33.716 1.00 8.89 89 LEU A C 1
ATOM 702 O O . LEU A 1 89 ? 40.733 49.208 34.356 1.00 12.93 89 LEU A O 1
ATOM 707 N N . PRO A 1 90 ? 39.815 48.540 32.405 1.00 9.85 90 PRO A N 1
ATOM 708 C CA . PRO A 1 90 ? 40.449 49.648 31.679 1.00 11.79 90 PRO A CA 1
ATOM 709 C C . PRO A 1 90 ? 39.751 50.980 31.887 1.00 12.91 90 PRO A C 1
ATOM 710 O O . PRO A 1 90 ? 38.515 51.017 32.024 1.00 10.32 90 PRO A O 1
ATOM 714 N N . ALA A 1 91 ? 40.537 52.055 31.900 1.00 12.50 91 ALA A N 1
ATOM 715 C CA . ALA A 1 91 ? 40.022 53.394 31.665 1.00 10.73 91 ALA A CA 1
ATOM 716 C C . ALA A 1 91 ? 40.509 53.804 30.280 1.00 16.05 91 ALA A C 1
ATOM 717 O O . ALA A 1 91 ? 41.710 53.728 29.990 1.00 13.44 91 ALA A O 1
ATOM 719 N N . GLU A 1 92 ? 39.589 54.219 29.416 1.00 13.29 92 GLU A N 1
ATOM 720 C CA A GLU A 1 92 ? 39.949 54.648 28.068 0.50 11.82 92 GLU A CA 1
ATOM 721 C CA B GLU A 1 92 ? 39.952 54.650 28.070 0.50 11.82 92 GLU A CA 1
ATOM 722 C C . GLU A 1 92 ? 39.464 56.079 27.836 1.00 13.07 92 GLU A C 1
ATOM 723 O O . GLU A 1 92 ? 38.440 56.486 28.379 1.00 14.85 92 GLU A O 1
ATOM 734 N N . THR A 1 93 ? 40.208 56.860 27.053 1.00 11.80 93 THR A N 1
ATOM 735 C CA . THR A 1 93 ? 39.832 58.260 26.830 1.00 12.39 93 THR A CA 1
ATOM 736 C C . THR A 1 93 ? 38.517 58.330 26.055 1.00 15.63 93 THR A C 1
ATOM 737 O O . THR A 1 93 ? 38.255 57.498 25.193 1.00 16.77 93 THR A O 1
ATOM 741 N N . ALA A 1 94 ? 37.687 59.318 26.376 1.00 19.05 94 ALA A N 1
ATOM 742 C CA . ALA A 1 94 ? 36.335 59.378 25.821 1.00 20.36 94 ALA A CA 1
ATOM 743 C C . ALA A 1 94 ? 36.323 59.705 24.336 1.00 21.08 94 ALA A C 1
ATOM 744 O O . ALA A 1 94 ? 35.494 59.194 23.586 1.00 25.64 94 ALA A O 1
ATOM 746 N N . GLU A 1 95 ? 37.223 60.586 23.923 1.00 13.99 95 GLU A N 1
ATOM 747 C CA . GLU A 1 95 ? 37.296 61.026 22.540 1.00 18.52 95 GLU A CA 1
ATOM 748 C C . GLU A 1 95 ? 38.708 60.836 22.028 1.00 18.25 95 GLU A C 1
ATOM 749 O O . GLU A 1 95 ? 39.660 60.884 22.804 1.00 20.22 95 GLU A O 1
ATOM 755 N N . SER A 1 96 ? 38.847 60.626 20.726 1.00 15.97 96 SER A N 1
ATOM 756 C CA . SER A 1 96 ? 40.166 60.553 20.125 1.00 13.80 96 SER A CA 1
ATOM 757 C C . SER A 1 96 ? 40.850 61.918 20.199 1.00 16.87 96 SER A C 1
ATOM 758 O O . SER A 1 96 ? 40.194 62.958 20.244 1.00 17.13 96 SER A O 1
ATOM 761 N N . VAL A 1 97 ? 42.173 61.892 20.243 1.00 15.54 97 VAL A N 1
ATOM 762 C CA . VAL A 1 97 ? 42.987 63.097 20.290 1.00 15.51 97 VAL A CA 1
ATOM 763 C C . VAL A 1 97 ? 43.919 63.091 19.082 1.00 17.33 97 VAL A C 1
ATOM 764 O O . VAL A 1 97 ? 44.610 62.099 18.834 1.00 16.79 97 VAL A O 1
ATOM 768 N N . LYS A 1 98 ? 43.935 64.188 18.329 1.00 14.34 98 LYS A N 1
ATOM 769 C CA . LYS A 1 98 ? 44.793 64.288 17.161 1.00 14.22 98 LYS A CA 1
ATOM 770 C C . LYS A 1 98 ? 46.178 64.779 17.566 1.00 14.55 98 LYS A C 1
ATOM 771 O O . LYS A 1 98 ? 46.315 65.759 18.299 1.00 15.18 98 LYS A O 1
ATOM 777 N N . ALA A 1 99 ? 47.201 64.077 17.092 1.00 14.65 99 ALA A N 1
ATOM 778 C CA . ALA A 1 99 ? 48.576 64.499 17.293 1.00 13.96 99 ALA A CA 1
ATOM 779 C C . ALA A 1 99 ? 48.911 65.670 16.363 1.00 15.68 99 ALA A C 1
ATOM 780 O O . ALA A 1 99 ? 49.392 65.486 15.245 1.00 15.17 99 ALA A O 1
ATOM 782 N N . SER A 1 100 ? 48.634 66.879 16.839 1.00 14.21 100 SER A N 1
ATOM 783 C CA . SER A 1 100 ? 48.929 68.100 16.109 1.00 13.00 100 SER A CA 1
ATOM 784 C C . SER A 1 100 ? 48.964 69.236 17.112 1.00 14.55 100 SER A C 1
ATOM 785 O O . SER A 1 100 ? 48.556 69.066 18.266 1.00 15.36 100 SER A O 1
ATOM 788 N N . GLU A 1 101 ? 49.441 70.391 16.668 1.00 13.40 101 GLU A N 1
ATOM 789 C CA . GLU A 1 101 ? 49.632 71.534 17.555 1.00 14.74 101 GLU A CA 1
ATOM 790 C C . GLU A 1 101 ? 49.411 72.826 16.778 1.00 14.99 101 GLU A C 1
ATOM 791 O O . GLU A 1 101 ? 49.172 72.797 15.566 1.00 12.53 101 GLU A O 1
ATOM 797 N N . ARG A 1 102 ? 49.481 73.961 17.471 1.00 14.08 102 ARG A N 1
ATOM 798 C CA . ARG A 1 102 ? 49.380 75.260 16.816 1.00 13.76 102 ARG A CA 1
ATOM 799 C C . ARG A 1 102 ? 50.448 75.402 15.729 1.00 14.59 102 ARG A C 1
ATOM 800 O O . ARG A 1 102 ? 51.507 74.771 15.799 1.00 14.93 102 ARG A O 1
ATOM 808 N N . PRO A 1 103 ? 50.169 76.227 14.712 1.00 10.74 103 PRO A N 1
ATOM 809 C CA . PRO A 1 103 ? 51.068 76.327 13.559 1.00 12.25 103 PRO A CA 1
ATOM 810 C C . PRO A 1 103 ? 52.286 77.181 13.839 1.00 14.44 103 PRO A C 1
ATOM 811 O O . PRO A 1 103 ? 52.324 77.915 14.830 1.00 14.71 103 PRO A O 1
ATOM 815 N N . LEU A 1 104 ? 53.266 77.102 12.943 1.00 11.53 104 LEU A N 1
ATOM 816 C CA . LEU A 1 104 ? 54.345 78.074 12.915 1.00 8.30 104 LEU A CA 1
ATOM 817 C C . LEU A 1 104 ? 53.770 79.408 12.433 1.00 12.27 104 LEU A C 1
ATOM 818 O O . LEU A 1 104 ? 52.665 79.453 11.885 1.00 12.32 104 LEU A O 1
ATOM 823 N N . PRO A 1 105 ? 54.505 80.513 12.635 1.00 11.78 105 PRO A N 1
ATOM 824 C CA . PRO A 1 105 ? 53.992 81.802 12.156 1.00 12.22 105 PRO A CA 1
ATOM 825 C C . PRO A 1 105 ? 53.938 81.854 10.635 1.00 12.16 105 PRO A C 1
ATOM 826 O O . PRO A 1 105 ? 54.578 81.032 9.971 1.00 14.13 105 PRO A O 1
ATOM 830 N N . PRO A 1 106 ? 53.196 82.822 10.079 1.00 11.26 106 PRO A N 1
ATOM 831 C CA . PRO A 1 106 ? 53.256 83.073 8.633 1.00 11.48 106 PRO A CA 1
ATOM 832 C C . PRO A 1 106 ? 54.697 83.399 8.233 1.00 13.45 106 PRO A C 1
ATOM 833 O O . PRO A 1 106 ? 55.511 83.672 9.107 1.00 16.72 106 PRO A O 1
ATOM 837 N N . GLY A 1 107 ? 55.006 83.383 6.938 1.00 13.87 107 GLY A N 1
ATOM 838 C CA . GLY A 1 107 ? 56.316 83.821 6.484 1.00 17.37 107 GLY A CA 1
ATOM 839 C C . GLY A 1 107 ? 56.479 85.322 6.632 1.00 21.20 107 GLY A C 1
ATOM 840 O O . GLY A 1 107 ? 55.577 86.006 7.119 1.00 17.58 107 GLY A O 1
ATOM 841 N N . LYS A 1 108 ? 57.628 85.840 6.206 1.00 22.74 108 LYS A N 1
ATOM 842 C CA . LYS A 1 108 ? 57.905 87.277 6.260 1.00 24.37 108 LYS A CA 1
ATOM 843 C C . LYS A 1 108 ? 56.730 88.128 5.779 1.00 16.82 108 LYS A C 1
ATOM 844 O O . LYS A 1 108 ? 56.111 87.819 4.760 1.00 24.24 108 LYS A O 1
ATOM 850 N N . ILE A 1 109 ? 56.403 89.179 6.526 1.00 17.06 109 ILE A N 1
ATOM 851 C CA . ILE A 1 109 ? 55.332 90.082 6.121 1.00 15.71 109 ILE A CA 1
ATOM 852 C C . ILE A 1 109 ? 55.864 91.083 5.103 1.00 17.35 109 ILE A C 1
ATOM 853 O O . ILE A 1 109 ? 56.912 91.701 5.316 1.00 17.93 109 ILE A O 1
ATOM 858 N N . THR A 1 110 ? 55.148 91.236 3.995 1.00 15.88 110 THR A N 1
ATOM 859 C CA . THR A 1 110 ? 55.540 92.187 2.969 1.00 14.93 110 THR A CA 1
ATOM 860 C C . THR A 1 110 ? 54.575 93.358 2.908 1.00 20.17 110 THR A C 1
ATOM 861 O O . THR A 1 110 ? 53.366 93.173 2.866 1.00 18.25 110 THR A O 1
ATOM 865 N N . LEU A 1 111 ? 55.118 94.567 2.923 1.00 20.20 111 LEU A N 1
ATOM 866 C CA . LEU A 1 111 ? 54.302 95.761 2.786 1.00 19.47 111 LEU A CA 1
ATOM 867 C C . LEU A 1 111 ? 53.995 95.963 1.309 1.00 21.86 111 LEU A C 1
ATOM 868 O O . LEU A 1 111 ? 54.908 96.160 0.509 1.00 22.77 111 LEU A O 1
ATOM 873 N N . MET A 1 112 ? 52.713 95.917 0.954 1.00 19.90 112 MET A N 1
ATOM 874 C CA . MET A 1 112 ? 52.298 95.924 -0.446 1.00 19.71 112 MET A CA 1
ATOM 875 C C . MET A 1 112 ? 51.879 97.313 -0.912 1.00 29.15 112 MET A C 1
ATOM 876 O O . MET A 1 112 ? 52.050 97.662 -2.078 1.00 29.33 112 MET A O 1
ATOM 881 N N . ASP A 1 113 ? 51.323 98.104 -0.002 1.00 24.39 113 ASP A N 1
ATOM 882 C CA . ASP A 1 113 ? 50.840 99.426 -0.374 1.00 28.82 113 ASP A CA 1
ATOM 883 C C . ASP A 1 113 ? 50.631 100.247 0.879 1.00 26.91 113 ASP A C 1
ATOM 884 O O . ASP A 1 113 ? 50.327 99.700 1.945 1.00 24.43 113 ASP A O 1
ATOM 889 N N . VAL A 1 114 ? 50.824 101.556 0.744 1.00 25.62 114 VAL A N 1
ATOM 890 C CA . VAL A 1 114 ? 50.542 102.509 1.804 1.00 26.39 114 VAL A CA 1
ATOM 891 C C . VAL A 1 114 ? 49.863 103.725 1.196 1.00 29.86 114 VAL A C 1
ATOM 892 O O . VAL A 1 114 ? 50.266 104.204 0.131 1.00 28.97 114 VAL A O 1
ATOM 896 N N . THR A 1 115 ? 48.811 104.205 1.852 1.00 26.50 115 THR A N 1
ATOM 897 C CA . THR A 1 115 ? 48.178 105.459 1.455 1.00 31.06 115 THR A CA 1
ATOM 898 C C . THR A 1 115 ? 47.925 106.278 2.707 1.00 31.79 115 THR A C 1
ATOM 899 O O . THR A 1 115 ? 48.269 105.855 3.808 1.00 29.19 115 THR A O 1
ATOM 903 N N . ARG A 1 116 ? 47.315 107.447 2.538 1.00 33.17 116 ARG A N 1
ATOM 904 C CA . ARG A 1 116 ? 47.089 108.347 3.659 1.00 35.41 116 ARG A CA 1
ATOM 905 C C . ARG A 1 116 ? 46.171 107.735 4.717 1.00 30.16 116 ARG A C 1
ATOM 906 O O . ARG A 1 116 ? 46.171 108.170 5.868 1.00 29.75 116 ARG A O 1
ATOM 914 N N . ASN A 1 117 ? 45.398 106.723 4.334 1.00 27.77 117 ASN A N 1
ATOM 915 C CA . ASN A 1 117 ? 44.435 106.124 5.259 1.00 27.94 117 ASN A CA 1
ATOM 916 C C . ASN A 1 117 ? 44.418 104.592 5.292 1.00 25.79 117 ASN A C 1
ATOM 917 O O . ASN A 1 117 ? 43.575 103.988 5.963 1.00 24.15 117 ASN A O 1
ATOM 922 N N . SER A 1 118 ? 45.352 103.956 4.590 1.00 29.52 118 SER A N 1
ATOM 923 C CA . SER A 1 118 ? 45.369 102.495 4.555 1.00 24.08 118 SER A CA 1
ATOM 924 C C . SER A 1 118 ? 46.765 101.903 4.451 1.00 24.64 118 SER A C 1
ATOM 925 O O . SER A 1 118 ? 47.724 102.585 4.084 1.00 24.19 118 SER A O 1
ATOM 928 N N . VAL A 1 119 ? 46.858 100.623 4.791 1.00 20.76 119 VAL A N 1
ATOM 929 C CA . VAL A 1 119 ? 48.070 99.841 4.622 1.00 19.81 119 VAL A CA 1
ATOM 930 C C . VAL A 1 119 ? 47.651 98.467 4.116 1.00 22.66 119 VAL A C 1
ATOM 931 O O . VAL A 1 119 ? 46.717 97.864 4.647 1.00 22.31 119 VAL A O 1
ATOM 935 N N . SER A 1 120 ? 48.320 97.976 3.077 1.00 18.68 120 SER A N 1
ATOM 936 C CA . SER A 1 120 ? 48.047 96.628 2.591 1.00 18.68 120 SER A CA 1
ATOM 937 C C . SER A 1 120 ? 49.240 95.720 2.836 1.00 17.56 120 SER A C 1
ATOM 938 O O . SER A 1 120 ? 50.389 96.102 2.579 1.00 19.34 120 SER A O 1
ATOM 941 N N . LEU A 1 121 ? 48.963 94.515 3.321 1.00 15.97 121 LEU A N 1
ATOM 942 C CA . LEU A 1 121 ? 50.009 93.564 3.675 1.00 14.54 121 LEU A CA 1
ATOM 943 C C . LEU A 1 121 ? 49.811 92.242 2.953 1.00 17.06 121 LEU A C 1
ATOM 944 O O . LEU A 1 121 ? 48.689 91.862 2.633 1.00 17.13 121 LEU A O 1
ATOM 949 N N . SER A 1 122 ? 50.906 91.526 2.736 1.00 15.02 122 SER A N 1
ATOM 950 C CA . SER A 1 122 ? 50.838 90.192 2.152 1.00 16.00 122 SER A CA 1
ATOM 951 C C . SER A 1 122 ? 51.834 89.318 2.895 1.00 16.53 122 SER A C 1
ATOM 952 O O . SER A 1 122 ? 52.837 89.824 3.397 1.00 18.74 122 SER A O 1
ATOM 955 N N . TRP A 1 123 ? 51.565 88.018 2.989 1.00 12.24 123 TRP A N 1
ATOM 956 C CA . TRP A 1 123 ? 52.541 87.096 3.582 1.00 12.96 123 TRP A CA 1
ATOM 957 C C . TRP A 1 123 ? 52.464 85.713 2.947 1.00 16.12 123 TRP A C 1
ATOM 958 O O . TRP A 1 123 ? 51.498 85.379 2.269 1.00 14.95 123 TRP A O 1
ATOM 969 N N . GLU A 1 124 ? 53.495 84.909 3.162 1.00 19.36 124 GLU A N 1
ATOM 970 C CA . GLU A 1 124 ? 53.441 83.518 2.752 1.00 20.35 124 GLU A CA 1
ATOM 971 C C . GLU A 1 124 ? 52.869 82.649 3.876 1.00 17.05 124 GLU A C 1
ATOM 972 O O . GLU A 1 124 ? 52.829 83.058 5.052 1.00 15.47 124 GLU A O 1
ATOM 978 N N . LYS A 1 125 ? 52.403 81.464 3.498 1.00 19.45 125 LYS A N 1
ATOM 979 C CA . LYS A 1 125 ? 51.855 80.503 4.450 1.00 14.54 125 LYS A CA 1
ATOM 980 C C . LYS A 1 125 ? 52.952 80.066 5.410 1.00 14.74 125 LYS A C 1
ATOM 981 O O . LYS A 1 125 ? 54.135 80.149 5.081 1.00 15.63 125 LYS A O 1
ATOM 987 N N . PRO A 1 126 ? 52.570 79.593 6.607 1.00 12.32 126 PRO A N 1
ATOM 988 C CA . PRO A 1 126 ? 53.578 79.101 7.548 1.00 12.02 126 PRO A CA 1
ATOM 989 C C . PRO A 1 126 ? 54.405 77.980 6.945 1.00 14.53 126 PRO A C 1
ATOM 990 O O . PRO A 1 126 ? 53.911 77.237 6.109 1.00 14.89 126 PRO A O 1
ATOM 994 N N . GLU A 1 127 ? 55.647 77.857 7.395 1.00 15.25 127 GLU A N 1
ATOM 995 C CA . GLU A 1 127 ? 56.543 76.789 6.955 1.00 15.99 127 GLU A CA 1
ATOM 996 C C . GLU A 1 127 ? 55.963 75.410 7.289 1.00 17.31 127 GLU A C 1
ATOM 997 O O . GLU A 1 127 ? 56.184 74.438 6.567 1.00 15.26 127 GLU A O 1
ATOM 1003 N N . HIS A 1 128 ? 55.204 75.334 8.380 1.00 14.51 128 HIS A N 1
ATOM 1004 C CA . HIS A 1 128 ? 54.543 74.092 8.760 1.00 13.48 128 HIS A CA 1
ATOM 1005 C C . HIS A 1 128 ? 53.317 74.441 9.581 1.00 12.15 128 HIS A C 1
ATOM 1006 O O . HIS A 1 128 ? 53.341 75.396 10.353 1.00 13.73 128 HIS A O 1
ATOM 1013 N N . ASP A 1 129 ? 52.251 73.665 9.417 1.00 9.93 129 ASP A N 1
ATOM 1014 C CA . ASP A 1 129 ? 50.980 73.993 10.048 1.00 15.33 129 ASP A CA 1
ATOM 1015 C C . ASP A 1 129 ? 50.758 73.318 11.395 1.00 15.76 129 ASP A C 1
ATOM 1016 O O . ASP A 1 129 ? 49.680 73.451 11.970 1.00 12.68 129 ASP A O 1
ATOM 1021 N N . GLY A 1 130 ? 51.770 72.610 11.902 1.00 12.50 130 GLY A N 1
ATOM 1022 C CA . GLY A 1 130 ? 51.647 71.938 13.186 1.00 16.63 130 GLY A CA 1
ATOM 1023 C C . GLY A 1 130 ? 50.870 70.630 13.140 1.00 16.16 130 GLY A C 1
ATOM 1024 O O . GLY A 1 130 ? 50.690 69.963 14.165 1.00 16.44 130 GLY A O 1
ATOM 1025 N N . GLY A 1 131 ? 50.406 70.255 11.952 1.00 13.42 131 GLY A N 1
ATOM 1026 C CA . GLY A 1 131 ? 49.664 69.023 11.780 1.00 13.37 131 GLY A CA 1
ATOM 1027 C C . GLY A 1 131 ? 48.156 69.182 11.641 1.00 13.14 131 GLY A C 1
ATOM 1028 O O . GLY A 1 131 ? 47.445 68.190 11.413 1.00 16.15 131 GLY A O 1
ATOM 1029 N N . SER A 1 132 ? 47.674 70.414 11.787 1.00 13.93 132 SER A N 1
ATOM 1030 C CA . SER A 1 132 ? 46.264 70.757 11.576 1.00 16.35 132 SER A CA 1
ATOM 1031 C C . SER A 1 132 ? 46.168 71.913 10.586 1.00 14.16 132 SER A C 1
ATOM 1032 O O . SER A 1 132 ? 46.887 72.902 10.719 1.00 14.06 132 SER A O 1
ATOM 1035 N N . ARG A 1 133 ? 45.267 71.803 9.608 1.00 16.54 133 ARG A N 1
ATOM 1036 C CA . ARG A 1 133 ? 45.219 72.783 8.511 1.00 13.98 133 ARG A CA 1
ATOM 1037 C C . ARG A 1 133 ? 45.026 74.226 8.970 1.00 12.30 133 ARG A C 1
ATOM 1038 O O . ARG A 1 133 ? 44.273 74.494 9.906 1.00 14.32 133 ARG A O 1
ATOM 1046 N N . ILE A 1 134 ? 45.697 75.161 8.300 1.00 9.87 134 ILE A N 1
ATOM 1047 C CA . ILE A 1 134 ? 45.524 76.570 8.630 1.00 10.65 134 ILE A CA 1
ATOM 1048 C C . ILE A 1 134 ? 44.082 77.000 8.333 1.00 13.90 134 ILE A C 1
ATOM 1049 O O . ILE A 1 134 ? 43.563 76.748 7.237 1.00 17.19 134 ILE A O 1
ATOM 1054 N N . LEU A 1 135 ? 43.445 77.637 9.309 1.00 13.62 135 LEU A N 1
ATOM 1055 C CA . LEU A 1 135 ? 42.059 78.075 9.164 1.00 16.46 135 LEU A CA 1
ATOM 1056 C C . LEU A 1 135 ? 41.988 79.545 8.769 1.00 20.38 135 LEU A C 1
ATOM 1057 O O . LEU A 1 135 ? 40.981 80.015 8.227 1.00 17.85 135 LEU A O 1
ATOM 1062 N N . GLY A 1 136 ? 43.061 80.274 9.042 1.00 14.32 136 GLY A N 1
ATOM 1063 C CA . GLY A 1 136 ? 43.081 81.701 8.774 1.00 14.74 136 GLY A CA 1
ATOM 1064 C C . GLY A 1 136 ? 44.179 82.431 9.513 1.00 14.01 136 GLY A C 1
ATOM 1065 O O . GLY A 1 136 ? 45.064 81.801 10.122 1.00 13.86 136 GLY A O 1
ATOM 1066 N N . TYR A 1 137 ? 44.114 83.763 9.461 1.00 14.03 137 TYR A N 1
ATOM 1067 C CA . TYR A 1 137 ? 45.155 84.635 10.014 1.00 15.89 137 TYR A CA 1
ATOM 1068 C C . TYR A 1 137 ? 44.570 85.777 10.817 1.00 17.43 137 TYR A C 1
ATOM 1069 O O . TYR A 1 137 ? 43.499 86.304 10.488 1.00 16.11 137 TYR A O 1
ATOM 1078 N N . ILE A 1 138 ? 45.285 86.174 11.862 1.00 11.59 138 ILE A N 1
ATOM 1079 C CA . ILE A 1 138 ? 44.868 87.323 12.656 1.00 10.14 138 ILE A CA 1
ATOM 1080 C C . ILE A 1 138 ? 45.902 88.430 12.530 1.00 12.82 138 ILE A C 1
ATOM 1081 O O . ILE A 1 138 ? 47.070 88.237 12.878 1.00 13.94 138 ILE A O 1
ATOM 1086 N N . VAL A 1 139 ? 45.470 89.583 12.028 1.00 14.70 139 VAL A N 1
ATOM 1087 C CA . VAL A 1 139 ? 46.353 90.735 11.906 1.00 14.59 139 VAL A CA 1
ATOM 1088 C C . VAL A 1 139 ? 46.122 91.642 13.099 1.00 16.11 139 VAL A C 1
ATOM 1089 O O . VAL A 1 139 ? 44.977 91.911 13.471 1.00 17.37 139 VAL A O 1
ATOM 1093 N N . GLU A 1 140 ? 47.208 92.100 13.712 1.00 12.37 140 GLU A N 1
ATOM 1094 C CA . GLU A 1 140 ? 47.118 93.044 14.811 1.00 13.44 140 GLU A CA 1
ATOM 1095 C C . GLU A 1 140 ? 47.888 94.298 14.452 1.00 14.26 140 GLU A C 1
ATOM 1096 O O . GLU A 1 140 ? 48.821 94.250 13.655 1.00 16.44 140 GLU A O 1
ATOM 1102 N N . MET A 1 141 ? 47.493 95.417 15.052 1.00 14.62 141 MET A N 1
ATOM 1103 C CA . MET A 1 141 ? 48.116 96.704 14.781 1.00 16.45 141 MET A CA 1
ATOM 1104 C C . MET A 1 141 ? 48.448 97.392 16.101 1.00 18.44 141 MET A C 1
ATOM 1105 O O . MET A 1 141 ? 47.757 97.197 17.097 1.00 18.76 141 MET A O 1
ATOM 1110 N N . GLN A 1 142 ? 49.519 98.181 16.105 1.00 16.05 142 GLN A N 1
ATOM 1111 C CA . GLN A 1 142 ? 49.875 99.008 17.249 1.00 18.80 142 GLN A CA 1
ATOM 1112 C C . GLN A 1 142 ? 50.045 100.436 16.772 1.00 22.36 142 GLN A C 1
ATOM 1113 O O . GLN A 1 142 ? 50.788 100.685 15.825 1.00 19.03 142 GLN A O 1
ATOM 1119 N N . THR A 1 143 ? 49.334 101.365 17.408 1.00 18.28 143 THR A N 1
ATOM 1120 C CA . THR A 1 143 ? 49.419 102.778 17.074 1.00 18.51 143 THR A CA 1
ATOM 1121 C C . THR A 1 143 ? 50.489 103.444 17.926 1.00 21.70 143 THR A C 1
ATOM 1122 O O . THR A 1 143 ? 50.631 103.131 19.110 1.00 20.92 143 THR A O 1
ATOM 1126 N N . LYS A 1 144 ? 51.271 104.327 17.314 1.00 22.75 144 LYS A N 1
ATOM 1127 C CA . LYS A 1 144 ? 52.349 105.001 18.030 1.00 23.95 144 LYS A CA 1
ATOM 1128 C C . LYS A 1 144 ? 51.829 105.593 19.342 1.00 26.47 144 LYS A C 1
ATOM 1129 O O . LYS A 1 144 ? 50.811 106.284 19.355 1.00 30.14 144 LYS A O 1
ATOM 1135 N N . GLY A 1 145 ? 52.516 105.297 20.445 1.00 31.86 145 GLY A N 1
ATOM 1136 C CA . GLY A 1 145 ? 52.129 105.814 21.749 1.00 35.78 145 GLY A CA 1
ATOM 1137 C C . GLY A 1 145 ? 51.373 104.818 22.612 1.00 38.00 145 GLY A C 1
ATOM 1138 O O . GLY A 1 145 ? 51.335 104.946 23.838 1.00 37.48 145 GLY A O 1
ATOM 1139 N N . SER A 1 146 ? 50.769 103.824 21.969 1.00 29.55 146 SER A N 1
ATOM 1140 C CA . SER A 1 146 ? 49.961 102.815 22.659 1.00 25.65 146 SER A CA 1
ATOM 1141 C C . SER A 1 146 ? 50.777 101.692 23.281 1.00 29.03 146 SER A C 1
ATOM 1142 O O . SER A 1 146 ? 51.829 101.299 22.764 1.00 31.75 146 SER A O 1
ATOM 1145 N N . ASP A 1 147 ? 50.286 101.162 24.393 1.00 29.13 147 ASP A N 1
ATOM 1146 C CA A ASP A 1 147 ? 50.925 100.044 25.077 0.50 28.37 147 ASP A CA 1
ATOM 1147 C CA B ASP A 1 147 ? 50.968 100.034 25.011 0.50 28.50 147 ASP A CA 1
ATOM 1148 C C . ASP A 1 147 ? 50.250 98.725 24.706 1.00 35.29 147 ASP A C 1
ATOM 1149 O O . ASP A 1 147 ? 50.473 97.701 25.361 1.00 39.44 147 ASP A O 1
ATOM 1158 N N . LYS A 1 148 ? 49.415 98.752 23.671 1.00 30.93 148 LYS A N 1
ATOM 1159 C CA . LYS A 1 148 ? 48.647 97.568 23.311 1.00 28.98 148 LYS A CA 1
ATOM 1160 C C . LYS A 1 148 ? 48.745 97.194 21.836 1.00 23.67 148 LYS A C 1
ATOM 1161 O O . LYS A 1 148 ? 49.079 98.018 20.990 1.00 23.74 148 LYS A O 1
ATOM 1167 N N . TRP A 1 149 ? 48.431 95.936 21.550 1.00 21.56 149 TRP A N 1
ATOM 1168 C CA . TRP A 1 149 ? 48.250 95.464 20.188 1.00 21.58 149 TRP A CA 1
ATOM 1169 C C . TRP A 1 149 ? 46.780 95.127 20.058 1.00 25.50 149 TRP A C 1
ATOM 1170 O O . TRP A 1 149 ? 46.204 94.529 20.963 1.00 26.53 149 TRP A O 1
ATOM 1181 N N . ALA A 1 150 ? 46.164 95.518 18.950 1.00 18.46 150 ALA A N 1
ATOM 1182 C CA . ALA A 1 150 ? 44.743 95.258 18.763 1.00 20.57 150 ALA A CA 1
ATOM 1183 C C . ALA A 1 150 ? 44.500 94.538 17.450 1.00 21.03 150 ALA A C 1
ATOM 1184 O O . ALA A 1 150 ? 45.101 94.871 16.439 1.00 18.99 150 ALA A O 1
ATOM 1186 N N . THR A 1 151 ? 43.618 93.546 17.464 1.00 20.91 151 THR A N 1
ATOM 1187 C CA . THR A 1 151 ? 43.223 92.887 16.227 1.00 20.53 151 THR A CA 1
ATOM 1188 C C . THR A 1 151 ? 42.607 93.889 15.267 1.00 22.56 151 THR A C 1
ATOM 1189 O O . THR A 1 151 ? 41.750 94.694 15.652 1.00 24.42 151 THR A O 1
ATOM 1193 N N . CYS A 1 152 ? 43.054 93.854 14.015 1.00 16.48 152 CYS A N 1
ATOM 1194 C CA . CYS A 1 152 ? 42.544 94.777 13.010 1.00 19.66 152 CYS A CA 1
ATOM 1195 C C . CYS A 1 152 ? 42.004 94.066 11.772 1.00 21.97 152 CYS A C 1
ATOM 1196 O O . CYS A 1 152 ? 41.359 94.687 10.930 1.00 23.91 152 CYS A O 1
ATOM 1199 N N . ALA A 1 153 ? 42.270 92.767 11.660 1.00 18.84 153 ALA A N 1
ATOM 1200 C CA . ALA A 1 153 ? 41.694 91.963 10.583 1.00 18.04 153 ALA A CA 1
ATOM 1201 C C . ALA A 1 153 ? 41.754 90.487 10.919 1.00 19.35 153 ALA A C 1
ATOM 1202 O O . ALA A 1 153 ? 42.688 90.025 11.560 1.00 17.22 153 ALA A O 1
ATOM 1204 N N . THR A 1 154 ? 40.742 89.748 10.482 1.00 17.81 154 THR A N 1
ATOM 1205 C CA . THR A 1 154 ? 40.765 88.294 10.580 1.00 18.58 154 THR A CA 1
ATOM 1206 C C . THR A 1 154 ? 40.375 87.800 9.204 1.00 19.66 154 THR A C 1
ATOM 1207 O O . THR A 1 154 ? 39.274 88.094 8.721 1.00 21.35 154 THR A O 1
ATOM 1211 N N . VAL A 1 155 ? 41.297 87.096 8.551 1.00 16.71 155 VAL A N 1
ATOM 1212 C CA . VAL A 1 155 ? 41.139 86.739 7.144 1.00 17.86 155 VAL A CA 1
ATOM 1213 C C . VAL A 1 155 ? 41.547 85.293 6.860 1.00 16.02 155 VAL A C 1
ATOM 1214 O O . VAL A 1 155 ? 42.358 84.701 7.586 1.00 18.89 155 VAL A O 1
ATOM 1218 N N . LYS A 1 156 ? 40.988 84.721 5.798 1.00 14.31 156 LYS A N 1
ATOM 1219 C CA . LYS A 1 156 ? 41.378 83.375 5.396 1.00 15.12 156 LYS A CA 1
ATOM 1220 C C . LYS A 1 156 ? 42.474 83.400 4.338 1.00 17.95 156 LYS A C 1
ATOM 1221 O O . LYS A 1 156 ? 43.268 82.459 4.231 1.00 20.57 156 LYS A O 1
ATOM 1227 N N . VAL A 1 157 ? 42.511 84.475 3.559 1.00 16.94 157 VAL A N 1
ATOM 1228 C CA . VAL A 1 157 ? 43.531 84.648 2.531 1.00 14.58 157 VAL A CA 1
ATOM 1229 C C . VAL A 1 157 ? 44.807 85.204 3.155 1.00 14.55 157 VAL A C 1
ATOM 1230 O O . VAL A 1 157 ? 44.801 85.612 4.316 1.00 14.96 157 VAL A O 1
ATOM 1234 N N . THR A 1 158 ? 45.896 85.211 2.388 1.00 16.29 158 THR A N 1
ATOM 1235 C CA . THR A 1 158 ? 47.197 85.605 2.930 1.00 15.38 158 THR A CA 1
ATOM 1236 C C . THR A 1 158 ? 47.526 87.055 2.593 1.00 14.50 158 THR A C 1
ATOM 1237 O O . THR A 1 158 ? 48.637 87.385 2.201 1.00 14.46 158 THR A O 1
ATOM 1241 N N . GLU A 1 159 ? 46.534 87.923 2.771 1.00 11.52 159 GLU A N 1
ATOM 1242 C CA . GLU A 1 159 ? 46.703 89.351 2.549 1.00 10.44 159 GLU A CA 1
ATOM 1243 C C . GLU A 1 159 ? 45.605 90.058 3.320 1.00 15.73 159 GLU A C 1
ATOM 1244 O O . GLU A 1 159 ? 44.588 89.447 3.669 1.00 15.30 159 GLU A O 1
ATOM 1250 N N . ALA A 1 160 ? 45.838 91.328 3.635 1.00 13.52 160 ALA A N 1
ATOM 1251 C CA . ALA A 1 160 ? 44.827 92.162 4.273 1.00 17.09 160 ALA A CA 1
ATOM 1252 C C . ALA A 1 160 ? 45.114 93.626 3.988 1.00 17.80 160 ALA A C 1
ATOM 1253 O O . ALA A 1 160 ? 46.271 94.054 3.951 1.00 18.85 160 ALA A O 1
ATOM 1255 N N . THR A 1 161 ? 44.050 94.390 3.774 1.00 16.94 161 THR A N 1
ATOM 1256 C CA . THR A 1 161 ? 44.162 95.832 3.709 1.00 19.35 161 THR A CA 1
ATOM 1257 C C . THR A 1 161 ? 43.476 96.401 4.942 1.00 23.80 161 THR A C 1
ATOM 1258 O O . THR A 1 161 ? 42.301 96.129 5.189 1.00 22.88 161 THR A O 1
ATOM 1262 N N . ILE A 1 162 ? 44.226 97.165 5.728 1.00 20.36 162 ILE A N 1
ATOM 1263 C CA . ILE A 1 162 ? 43.694 97.787 6.926 1.00 19.27 162 ILE A CA 1
ATOM 1264 C C . ILE A 1 162 ? 43.341 99.235 6.614 1.00 23.43 162 ILE A C 1
ATOM 1265 O O . ILE A 1 162 ? 44.198 100.019 6.202 1.00 23.22 162 ILE A O 1
ATOM 1270 N N . THR A 1 163 ? 42.073 99.587 6.801 1.00 24.90 163 THR A N 1
ATOM 1271 C CA . THR A 1 163 ? 41.595 100.920 6.454 1.00 25.38 163 THR A CA 1
ATOM 1272 C C . THR A 1 163 ? 41.285 101.738 7.699 1.00 24.57 163 THR A C 1
ATOM 1273 O O . THR A 1 163 ? 41.359 101.235 8.820 1.00 27.38 163 THR A O 1
ATOM 1277 N N . GLY A 1 164 ? 40.949 103.008 7.496 1.00 28.93 164 GLY A N 1
ATOM 1278 C CA . GLY A 1 164 ? 40.575 103.878 8.595 1.00 33.74 164 GLY A CA 1
ATOM 1279 C C . GLY A 1 164 ? 41.745 104.458 9.366 1.00 34.82 164 GLY A C 1
ATOM 1280 O O . GLY A 1 164 ? 41.592 104.871 10.516 1.00 40.58 164 GLY A O 1
ATOM 1281 N N . LEU A 1 165 ? 42.915 104.507 8.739 1.00 31.17 165 LEU A N 1
ATOM 1282 C CA . LEU A 1 165 ? 44.099 105.034 9.410 1.00 29.31 165 LEU A CA 1
ATOM 1283 C C . LEU A 1 165 ? 44.144 106.554 9.315 1.00 32.33 165 LEU A C 1
ATOM 1284 O O . LEU A 1 165 ? 43.493 107.152 8.455 1.00 31.08 165 LEU A O 1
ATOM 1289 N N . ILE A 1 166 ? 44.902 107.178 10.213 1.00 27.46 166 ILE A N 1
ATOM 1290 C CA . ILE A 1 166 ? 45.009 108.629 10.263 1.00 26.59 166 ILE A CA 1
ATOM 1291 C C . ILE A 1 166 ? 46.248 109.101 9.512 1.00 34.55 166 ILE A C 1
ATOM 1292 O O . ILE A 1 166 ? 47.347 108.593 9.734 1.00 31.88 166 ILE A O 1
ATOM 1297 N N . GLN A 1 167 ? 46.074 110.074 8.624 1.00 33.43 167 GLN A N 1
ATOM 1298 C CA . GLN A 1 167 ? 47.188 110.545 7.812 1.00 35.01 167 GLN A CA 1
ATOM 1299 C C . GLN A 1 167 ? 48.309 111.073 8.691 1.00 34.39 167 GLN A C 1
ATOM 1300 O O . GLN A 1 167 ? 48.083 111.926 9.548 1.00 35.29 167 GLN A O 1
ATOM 1306 N N . GLY A 1 168 ? 49.515 110.551 8.490 1.00 34.91 168 GLY A N 1
ATOM 1307 C CA . GLY A 1 168 ? 50.673 111.015 9.231 1.00 34.12 168 GLY A CA 1
ATOM 1308 C C . GLY A 1 168 ? 50.950 110.234 10.502 1.00 31.72 168 GLY A C 1
ATOM 1309 O O . GLY A 1 168 ? 52.013 110.371 11.105 1.00 29.72 168 GLY A O 1
ATOM 1310 N N . GLU A 1 169 ? 49.987 109.423 10.923 1.00 26.85 169 GLU A N 1
ATOM 1311 C CA . GLU A 1 169 ? 50.175 108.566 12.089 1.00 26.86 169 GLU A CA 1
ATOM 1312 C C . GLU A 1 169 ? 51.038 107.359 11.726 1.00 29.57 169 GLU A C 1
ATOM 1313 O O . GLU A 1 169 ? 51.060 106.921 10.574 1.00 27.41 169 GLU A O 1
ATOM 1319 N N . GLU A 1 170 ? 51.750 106.830 12.716 1.00 25.79 170 GLU A N 1
ATOM 1320 C CA . GLU A 1 170 ? 52.634 105.690 12.499 1.00 21.61 170 GLU A CA 1
ATOM 1321 C C . GLU A 1 170 ? 52.041 104.421 13.091 1.00 23.76 170 GLU A C 1
ATOM 1322 O O . GLU A 1 170 ? 51.549 104.422 14.223 1.00 24.29 170 GLU A O 1
ATOM 1328 N N . TYR A 1 171 ? 52.094 103.337 12.323 1.00 20.42 171 TYR A N 1
ATOM 1329 C CA . TYR A 1 171 ? 51.496 102.080 12.741 1.00 18.84 171 TYR A CA 1
ATOM 1330 C C . TYR A 1 171 ? 52.455 100.905 12.578 1.00 20.67 171 TYR A C 1
ATOM 1331 O O . TYR A 1 171 ? 53.261 100.871 11.648 1.00 23.79 171 TYR A O 1
ATOM 1340 N N . SER A 1 172 ? 52.362 99.948 13.494 1.00 17.46 172 SER A N 1
ATOM 1341 C CA . SER A 1 172 ? 53.081 98.681 13.368 1.00 14.87 172 SER A CA 1
ATOM 1342 C C . SER A 1 172 ? 52.089 97.544 13.215 1.00 16.98 172 SER A C 1
ATOM 1343 O O . SER A 1 172 ? 50.990 97.596 13.769 1.00 18.19 172 SER A O 1
ATOM 1346 N N . PHE A 1 173 ? 52.482 96.516 12.471 1.00 14.64 173 PHE A N 1
ATOM 1347 C CA . PHE A 1 173 ? 51.598 95.389 12.185 1.00 11.71 173 PHE A CA 1
ATOM 1348 C C . PHE A 1 173 ? 52.272 94.054 12.449 1.00 12.26 173 PHE A C 1
ATOM 1349 O O . PHE A 1 173 ? 53.486 93.913 12.294 1.00 14.86 173 PHE A O 1
ATOM 1357 N N . ARG A 1 174 ? 51.474 93.062 12.827 1.00 11.12 174 ARG A N 1
ATOM 1358 C CA . ARG A 1 174 ? 51.968 91.699 12.924 1.00 11.06 174 ARG A CA 1
ATOM 1359 C C . ARG A 1 174 ? 50.846 90.738 12.552 1.00 14.98 174 ARG A C 1
ATOM 1360 O O . ARG A 1 174 ? 49.664 91.096 12.603 1.00 15.69 174 ARG A O 1
ATOM 1368 N N . VAL A 1 175 ? 51.212 89.525 12.156 1.00 9.90 175 VAL A N 1
ATOM 1369 C CA . VAL A 1 175 ? 50.236 88.557 11.692 1.00 9.77 175 VAL A CA 1
ATOM 1370 C C . VAL A 1 175 ? 50.491 87.202 12.322 1.00 11.59 175 VAL A C 1
ATOM 1371 O O . VAL A 1 175 ? 51.640 86.769 12.414 1.00 12.36 175 VAL A O 1
ATOM 1375 N N . SER A 1 176 ? 49.420 86.531 12.747 1.00 10.50 176 SER A N 1
ATOM 1376 C CA . SER A 1 176 ? 49.522 85.180 13.303 1.00 8.16 176 SER A CA 1
ATOM 1377 C C . SER A 1 176 ? 48.676 84.220 12.478 1.00 12.53 176 SER A C 1
ATOM 1378 O O . SER A 1 176 ? 47.686 84.632 11.857 1.00 14.21 176 SER A O 1
ATOM 1381 N N . ALA A 1 177 ? 49.087 82.950 12.447 1.00 11.79 177 ALA A N 1
ATOM 1382 C CA . ALA A 1 177 ? 48.316 81.889 11.802 1.00 15.09 177 ALA A CA 1
ATOM 1383 C C . ALA A 1 177 ? 47.540 81.083 12.835 1.00 14.90 177 ALA A C 1
ATOM 1384 O O . ALA A 1 177 ? 48.015 80.879 13.949 1.00 12.87 177 ALA A O 1
ATOM 1386 N N . GLN A 1 178 ? 46.358 80.601 12.458 1.00 11.57 178 GLN A N 1
ATOM 1387 C CA . GLN A 1 178 ? 45.518 79.859 13.393 1.00 12.50 178 GLN A CA 1
ATOM 1388 C C . GLN A 1 178 ? 45.054 78.547 12.788 1.00 14.18 178 GLN A C 1
ATOM 1389 O O . GLN A 1 178 ? 44.719 78.482 11.607 1.00 14.94 178 GLN A O 1
ATOM 1395 N N . ASN A 1 179 ? 45.041 77.500 13.602 1.00 13.94 179 ASN A N 1
ATOM 1396 C CA . ASN A 1 179 ? 44.402 76.247 13.228 1.00 10.21 179 ASN A CA 1
ATOM 1397 C C . ASN A 1 179 ? 43.527 75.754 14.377 1.00 11.31 179 ASN A C 1
ATOM 1398 O O . ASN A 1 179 ? 43.333 76.475 15.367 1.00 15.07 179 ASN A O 1
ATOM 1403 N N . GLU A 1 180 ? 42.991 74.539 14.259 1.00 13.27 180 GLU A N 1
ATOM 1404 C CA . GLU A 1 180 ? 42.044 74.038 15.262 1.00 12.27 180 GLU A CA 1
ATOM 1405 C C . GLU A 1 180 ? 42.656 73.879 16.658 1.00 16.48 180 GLU A C 1
ATOM 1406 O O . GLU A 1 180 ? 41.928 73.774 17.646 1.00 16.45 180 GLU A O 1
ATOM 1412 N N . LYS A 1 181 ? 43.989 73.862 16.738 1.00 14.19 181 LYS A N 1
ATOM 1413 C CA . LYS A 1 181 ? 44.693 73.657 18.011 1.00 14.27 181 LYS A CA 1
ATOM 1414 C C . LYS A 1 181 ? 45.125 74.958 18.690 1.00 16.55 181 LYS A C 1
ATOM 1415 O O . LYS A 1 181 ? 45.314 74.999 19.909 1.00 17.87 181 LYS A O 1
ATOM 1421 N N . GLY A 1 182 ? 45.318 76.010 17.908 1.00 14.55 182 GLY A N 1
ATOM 1422 C CA . GLY A 1 182 ? 45.709 77.287 18.481 1.00 15.52 182 GLY A CA 1
ATOM 1423 C C . GLY A 1 182 ? 46.237 78.297 17.490 1.00 13.52 182 GLY A C 1
ATOM 1424 O O . GLY A 1 182 ? 46.019 78.175 16.287 1.00 14.59 182 GLY A O 1
ATOM 1425 N N . ILE A 1 183 ? 46.944 79.295 18.017 1.00 13.68 183 ILE A N 1
ATOM 1426 C CA . ILE A 1 183 ? 47.426 80.425 17.230 1.00 11.32 183 ILE A CA 1
ATOM 1427 C C . ILE A 1 183 ? 48.950 80.511 17.318 1.00 8.90 183 ILE A C 1
ATOM 1428 O O . ILE A 1 183 ? 49.527 80.344 18.396 1.00 13.21 183 ILE A O 1
ATOM 1433 N N . SER A 1 184 ? 49.601 80.728 16.180 1.00 10.14 184 SER A N 1
ATOM 1434 C CA . SER A 1 184 ? 51.064 80.811 16.129 1.00 10.99 184 SER A CA 1
ATOM 1435 C C . SER A 1 184 ? 51.560 82.042 16.868 1.00 15.54 184 SER A C 1
ATOM 1436 O O . SER A 1 184 ? 50.782 82.955 17.164 1.00 12.38 184 SER A O 1
ATOM 1439 N N . ASP A 1 185 ? 52.858 82.084 17.154 1.00 11.55 185 ASP A N 1
ATOM 1440 C CA . ASP A 1 185 ? 53.476 83.356 17.510 1.00 10.73 185 ASP A CA 1
ATOM 1441 C C . ASP A 1 185 ? 53.203 84.329 16.375 1.00 13.42 185 ASP A C 1
ATOM 1442 O O . ASP A 1 185 ? 53.125 83.924 15.204 1.00 12.89 185 ASP A O 1
ATOM 1447 N N . PRO A 1 186 ? 53.079 85.626 16.700 1.00 12.91 186 PRO A N 1
ATOM 1448 C CA . PRO A 1 186 ? 52.942 86.609 15.628 1.00 12.48 186 PRO A CA 1
ATOM 1449 C C . PRO A 1 186 ? 54.268 86.847 14.928 1.00 11.68 186 PRO A C 1
ATOM 1450 O O . PRO A 1 186 ? 55.346 86.738 15.529 1.00 13.57 186 PRO A O 1
ATOM 1454 N N . ARG A 1 187 ? 54.182 87.159 13.648 1.00 9.93 187 ARG A N 1
ATOM 1455 C CA . ARG A 1 187 ? 55.341 87.709 12.968 1.00 11.59 187 ARG A CA 1
ATOM 1456 C C . ARG A 1 187 ? 55.133 89.173 12.671 1.00 10.46 187 ARG A C 1
ATOM 1457 O O . ARG A 1 187 ? 54.177 89.563 11.987 1.00 10.10 187 ARG A O 1
ATOM 1465 N N . GLN A 1 188 ? 56.038 89.992 13.185 1.00 11.41 188 GLN A N 1
ATOM 1466 C CA . GLN A 1 188 ? 55.902 91.428 13.025 1.00 12.14 188 GLN A CA 1
ATOM 1467 C C . GLN A 1 188 ? 56.508 91.869 11.703 1.00 15.16 188 GLN A C 1
ATOM 1468 O O . GLN A 1 188 ? 57.538 91.346 11.277 1.00 14.27 188 GLN A O 1
ATOM 1474 N N . LEU A 1 189 ? 55.840 92.817 11.049 1.00 11.81 189 LEU A N 1
ATOM 1475 C CA . LEU A 1 189 ? 56.391 93.496 9.888 1.00 11.38 189 LEU A CA 1
ATOM 1476 C C . LEU A 1 189 ? 57.709 94.152 10.318 1.00 16.15 189 LEU A C 1
ATOM 1477 O O . LEU A 1 189 ? 57.833 94.632 11.449 1.00 13.86 189 LEU A O 1
ATOM 1482 N N . SER A 1 190 ? 58.704 94.148 9.437 1.00 16.62 190 SER A N 1
ATOM 1483 C CA . SER A 1 190 ? 60.061 94.504 9.858 1.00 19.20 190 SER A CA 1
ATOM 1484 C C . SER A 1 190 ? 60.265 95.981 10.211 1.00 19.56 190 SER A C 1
ATOM 1485 O O . SER A 1 190 ? 61.219 96.324 10.912 1.00 20.51 190 SER A O 1
ATOM 1488 N N . VAL A 1 191 ? 59.380 96.847 9.721 1.00 14.79 191 VAL A N 1
ATOM 1489 C CA . VAL A 1 191 ? 59.492 98.290 9.939 1.00 20.02 191 VAL A CA 1
ATOM 1490 C C . VAL A 1 191 ? 58.101 98.869 10.190 1.00 21.61 191 VAL A C 1
ATOM 1491 O O . VAL A 1 191 ? 57.124 98.387 9.617 1.00 22.31 191 VAL A O 1
ATOM 1495 N N . PRO A 1 192 ? 57.998 99.890 11.057 1.00 21.09 192 PRO A N 1
ATOM 1496 C CA . PRO A 1 192 ? 56.726 100.610 11.205 1.00 21.81 192 PRO A CA 1
ATOM 1497 C C . PRO A 1 192 ? 56.366 101.360 9.924 1.00 21.33 192 PRO A C 1
ATOM 1498 O O . PRO A 1 192 ? 57.226 101.584 9.070 1.00 23.06 192 PRO A O 1
ATOM 1502 N N . VAL A 1 193 ? 55.105 101.757 9.799 1.00 16.91 193 VAL A N 1
ATOM 1503 C CA . VAL A 1 193 ? 54.631 102.400 8.576 1.00 19.30 193 VAL A CA 1
ATOM 1504 C C . VAL A 1 193 ? 53.927 103.712 8.873 1.00 22.97 193 VAL A C 1
ATOM 1505 O O . VAL A 1 193 ? 53.002 103.753 9.681 1.00 22.81 193 VAL A O 1
ATOM 1509 N N . ILE A 1 194 ? 54.364 104.787 8.219 1.00 22.52 194 ILE A N 1
ATOM 1510 C CA . ILE A 1 194 ? 53.651 106.052 8.294 1.00 23.77 194 ILE A CA 1
ATOM 1511 C C . ILE A 1 194 ? 52.567 106.103 7.227 1.00 26.08 194 ILE A C 1
ATOM 1512 O O . ILE A 1 194 ? 52.839 105.908 6.037 1.00 25.52 194 ILE A O 1
ATOM 1517 N N . ALA A 1 195 ? 51.335 106.364 7.652 1.00 24.15 195 ALA A N 1
ATOM 1518 C CA . ALA A 1 195 ? 50.229 106.514 6.714 1.00 31.25 195 ALA A CA 1
ATOM 1519 C C . ALA A 1 195 ? 50.377 107.811 5.918 1.00 30.32 195 ALA A C 1
ATOM 1520 O O . ALA A 1 195 ? 50.228 108.904 6.464 1.00 30.06 195 ALA A O 1
ATOM 1522 N N . LYS A 1 196 ? 50.675 107.691 4.628 1.00 33.32 196 LYS A N 1
ATOM 1523 C CA . LYS A 1 196 ? 50.915 108.870 3.797 1.00 37.75 196 LYS A CA 1
ATOM 1524 C C . LYS A 1 196 ? 50.657 108.595 2.319 1.00 42.87 196 LYS A C 1
ATOM 1525 O O . LYS A 1 196 ? 50.872 107.473 1.844 1.00 42.74 196 LYS A O 1
ATOM 1531 N N . ASP A 1 197 ? 50.190 109.638 1.627 1.00 40.69 197 ASP A N 1
ATOM 1532 C CA . ASP A 1 197 ? 49.876 109.650 0.191 1.00 47.13 197 ASP A CA 1
ATOM 1533 C C . ASP A 1 197 ? 48.374 109.558 -0.102 1.00 49.87 197 ASP A C 1
ATOM 1534 O O . ASP A 1 197 ? 47.795 108.472 -0.096 1.00 49.60 197 ASP A O 1
ATOM 1540 N N . MET B 1 3 ? 16.008 21.517 -28.606 1.00 55.67 3 MET B N 1
ATOM 1541 C CA . MET B 1 3 ? 16.767 22.433 -27.757 1.00 53.56 3 MET B CA 1
ATOM 1542 C C . MET B 1 3 ? 17.335 23.615 -28.531 1.00 47.82 3 MET B C 1
ATOM 1543 O O . MET B 1 3 ? 18.309 23.469 -29.269 1.00 49.64 3 MET B O 1
ATOM 1548 N N . ASP B 1 4 ? 16.729 24.785 -28.350 1.00 39.82 4 ASP B N 1
ATOM 1549 C CA . ASP B 1 4 ? 17.203 26.002 -29.001 1.00 37.49 4 ASP B CA 1
ATOM 1550 C C . ASP B 1 4 ? 18.202 26.756 -28.137 1.00 26.71 4 ASP B C 1
ATOM 1551 O O . ASP B 1 4 ? 18.794 27.728 -28.591 1.00 30.72 4 ASP B O 1
ATOM 1556 N N . THR B 1 5 ? 18.382 26.325 -26.891 1.00 28.98 5 THR B N 1
ATOM 1557 C CA . THR B 1 5 ? 19.337 26.992 -26.007 1.00 23.82 5 THR B CA 1
ATOM 1558 C C . THR B 1 5 ? 20.685 26.264 -26.004 1.00 19.30 5 THR B C 1
ATOM 1559 O O . THR B 1 5 ? 20.764 25.097 -26.393 1.00 24.60 5 THR B O 1
ATOM 1563 N N . PRO B 1 6 ? 21.753 26.954 -25.574 1.00 20.30 6 PRO B N 1
ATOM 1564 C CA . PRO B 1 6 ? 23.088 26.345 -25.637 1.00 21.68 6 PRO B CA 1
ATOM 1565 C C . PRO B 1 6 ? 23.303 25.262 -24.588 1.00 25.47 6 PRO B C 1
ATOM 1566 O O . PRO B 1 6 ? 22.626 25.241 -23.558 1.00 22.15 6 PRO B O 1
ATOM 1570 N N . GLY B 1 7 ? 24.243 24.361 -24.857 1.00 23.98 7 GLY B N 1
ATOM 1571 C CA . GLY B 1 7 ? 24.694 23.423 -23.847 1.00 24.94 7 GLY B CA 1
ATOM 1572 C C . GLY B 1 7 ? 25.548 24.148 -22.822 1.00 22.58 7 GLY B C 1
ATOM 1573 O O . GLY B 1 7 ? 25.722 25.361 -22.904 1.00 20.20 7 GLY B O 1
ATOM 1574 N N . PRO B 1 8 ? 26.089 23.408 -21.847 1.00 23.31 8 PRO B N 1
ATOM 1575 C CA . PRO B 1 8 ? 26.953 23.989 -20.811 1.00 19.81 8 PRO B CA 1
ATOM 1576 C C . PRO B 1 8 ? 28.317 24.366 -21.374 1.00 19.36 8 PRO B C 1
ATOM 1577 O O . PRO B 1 8 ? 28.790 23.710 -22.308 1.00 23.01 8 PRO B O 1
ATOM 1581 N N . PRO B 1 9 ? 28.944 25.421 -20.827 1.00 20.23 9 PRO B N 1
ATOM 1582 C CA . PRO B 1 9 ? 30.325 25.714 -21.213 1.00 15.70 9 PRO B CA 1
ATOM 1583 C C . PRO B 1 9 ? 31.222 24.514 -20.927 1.00 16.47 9 PRO B C 1
ATOM 1584 O O . PRO B 1 9 ? 30.892 23.683 -20.080 1.00 21.34 9 PRO B O 1
ATOM 1588 N N . GLN B 1 10 ? 32.332 24.421 -21.644 1.00 17.97 10 GLN B N 1
ATOM 1589 C CA . GLN B 1 10 ? 33.243 23.288 -21.519 1.00 19.37 10 GLN B CA 1
ATOM 1590 C C . GLN B 1 10 ? 34.500 23.665 -20.757 1.00 18.50 10 GLN B C 1
ATOM 1591 O O . GLN B 1 10 ? 34.991 24.793 -20.870 1.00 19.74 10 GLN B O 1
ATOM 1597 N N . ASP B 1 11 ? 35.041 22.705 -20.012 1.00 20.13 11 ASP B N 1
ATOM 1598 C CA . ASP B 1 11 ? 36.319 22.882 -19.320 1.00 21.28 11 ASP B CA 1
ATOM 1599 C C . ASP B 1 11 ? 36.388 24.165 -18.496 1.00 20.05 11 ASP B C 1
ATOM 1600 O O . ASP B 1 11 ? 37.376 24.902 -18.550 1.00 17.94 11 ASP B O 1
ATOM 1605 N N . LEU B 1 12 ? 35.334 24.434 -17.734 1.00 16.40 12 LEU B N 1
ATOM 1606 C CA . LEU B 1 12 ? 35.367 25.537 -16.781 1.00 20.28 12 LEU B CA 1
ATOM 1607 C C . LEU B 1 12 ? 36.398 25.258 -15.695 1.00 23.08 12 LEU B C 1
ATOM 1608 O O . LEU B 1 12 ? 36.334 24.222 -15.023 1.00 24.14 12 LEU B O 1
ATOM 1613 N N . LYS B 1 13 ? 37.349 26.169 -15.520 1.00 18.12 13 LYS B N 1
ATOM 1614 C CA . LYS B 1 13 ? 38.356 25.985 -14.476 1.00 22.63 13 LYS B CA 1
ATOM 1615 C C . LYS B 1 13 ? 38.896 27.282 -13.895 1.00 23.16 13 LYS B C 1
ATOM 1616 O O . LYS B 1 13 ? 38.772 28.350 -14.486 1.00 16.05 13 LYS B O 1
ATOM 1622 N N . VAL B 1 14 ? 39.490 27.172 -12.715 1.00 22.03 14 VAL B N 1
ATOM 1623 C CA . VAL B 1 14 ? 40.114 28.305 -12.058 1.00 22.55 14 VAL B CA 1
ATOM 1624 C C . VAL B 1 14 ? 41.494 28.531 -12.650 1.00 22.42 14 VAL B C 1
ATOM 1625 O O . VAL B 1 14 ? 42.328 27.625 -12.679 1.00 25.17 14 VAL B O 1
ATOM 1629 N N . LYS B 1 15 ? 41.732 29.746 -13.126 1.00 20.82 15 LYS B N 1
ATOM 1630 C CA . LYS B 1 15 ? 42.977 30.075 -13.803 1.00 21.03 15 LYS B CA 1
ATOM 1631 C C . LYS B 1 15 ? 43.946 30.746 -12.837 1.00 25.77 15 LYS B C 1
ATOM 1632 O O . LYS B 1 15 ? 45.156 30.553 -12.919 1.00 26.31 15 LYS B O 1
ATOM 1638 N N . GLU B 1 16 ? 43.406 31.539 -11.917 1.00 21.11 16 GLU B N 1
ATOM 1639 C CA . GLU B 1 16 ? 44.226 32.224 -10.929 1.00 22.12 16 GLU B CA 1
ATOM 1640 C C . GLU B 1 16 ? 43.388 32.456 -9.688 1.00 26.59 16 GLU B C 1
ATOM 1641 O O . GLU B 1 16 ? 42.171 32.620 -9.791 1.00 20.86 16 GLU B O 1
ATOM 1647 N N . VAL B 1 17 ? 44.035 32.464 -8.523 1.00 22.17 17 VAL B N 1
ATOM 1648 C CA . VAL B 1 17 ? 43.348 32.777 -7.269 1.00 24.39 17 VAL B CA 1
ATOM 1649 C C . VAL B 1 17 ? 44.157 33.823 -6.506 1.00 24.57 17 VAL B C 1
ATOM 1650 O O . VAL B 1 17 ? 45.389 33.760 -6.481 1.00 22.64 17 VAL B O 1
ATOM 1654 N N . THR B 1 18 ? 43.476 34.813 -5.933 1.00 19.80 18 THR B N 1
ATOM 1655 C CA . THR B 1 18 ? 44.111 35.754 -5.010 1.00 19.69 18 THR B CA 1
AT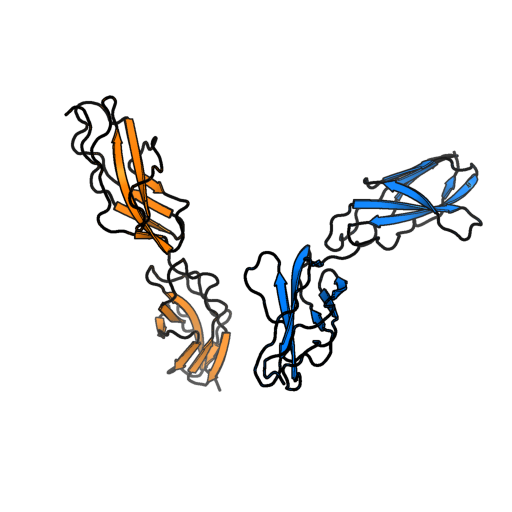OM 1656 C C . THR B 1 18 ? 43.224 35.879 -3.781 1.00 22.87 18 THR B C 1
ATOM 1657 O O . THR B 1 18 ? 42.159 35.269 -3.715 1.00 21.78 18 THR B O 1
ATOM 1661 N N . LYS B 1 19 ? 43.654 36.682 -2.815 1.00 22.46 19 LYS B N 1
ATOM 1662 C CA . LYS B 1 19 ? 42.900 36.812 -1.575 1.00 22.21 19 LYS B CA 1
ATOM 1663 C C . LYS B 1 19 ? 41.595 37.588 -1.760 1.00 21.68 19 LYS B C 1
ATOM 1664 O O . LYS B 1 19 ? 40.800 37.706 -0.831 1.00 23.15 19 LYS B O 1
ATOM 1670 N N . THR B 1 20 ? 41.362 38.095 -2.964 1.00 22.11 20 THR B N 1
ATOM 1671 C CA A THR B 1 20 ? 40.177 38.910 -3.222 0.50 22.60 20 THR B CA 1
ATOM 1672 C CA B THR B 1 20 ? 40.178 38.908 -3.219 0.50 22.52 20 THR B CA 1
ATOM 1673 C C . THR B 1 20 ? 39.468 38.527 -4.519 1.00 19.03 20 THR B C 1
ATOM 1674 O O . THR B 1 20 ? 38.425 39.085 -4.857 1.00 18.22 20 THR B O 1
ATOM 1681 N N . SER B 1 21 ? 40.021 37.575 -5.254 1.00 16.59 21 SER B N 1
ATOM 1682 C CA . SER B 1 21 ? 39.460 37.285 -6.566 1.00 16.39 21 SER B CA 1
ATOM 1683 C C . SER B 1 21 ? 39.763 35.887 -7.059 1.00 20.44 21 SER B C 1
ATOM 1684 O O . SER B 1 21 ? 40.666 35.219 -6.566 1.00 17.62 21 SER B O 1
ATOM 1687 N N . VAL B 1 22 ? 38.989 35.454 -8.046 1.00 16.20 22 VAL B N 1
ATOM 1688 C CA . VAL B 1 22 ? 39.247 34.198 -8.733 1.00 15.09 22 VAL B CA 1
ATOM 1689 C C . VAL B 1 22 ? 39.032 34.446 -10.220 1.00 16.74 22 VAL B C 1
ATOM 1690 O O . VAL B 1 22 ? 37.993 34.981 -10.620 1.00 17.13 22 VAL B O 1
ATOM 1694 N N . THR B 1 23 ? 40.019 34.085 -11.034 1.00 15.20 23 THR B N 1
ATOM 1695 C CA . THR B 1 23 ? 39.891 34.203 -12.482 1.00 14.04 23 THR B CA 1
ATOM 1696 C C . THR B 1 23 ? 39.473 32.870 -13.088 1.00 12.64 23 THR B C 1
ATOM 1697 O O . THR B 1 23 ? 40.151 31.853 -12.917 1.00 17.31 23 THR B O 1
ATOM 1701 N N . LEU B 1 24 ? 38.347 32.887 -13.792 1.00 13.09 24 LEU B N 1
ATOM 1702 C CA . LEU B 1 24 ? 37.821 31.698 -14.450 1.00 12.54 24 LEU B CA 1
ATOM 1703 C C . LEU B 1 24 ? 38.161 31.711 -15.932 1.00 15.53 24 LEU B C 1
ATOM 1704 O O . LEU B 1 24 ? 38.249 32.765 -16.551 1.00 15.42 24 LEU B O 1
ATOM 1709 N N . THR B 1 25 ? 38.324 30.523 -16.498 1.00 13.79 25 THR B N 1
ATOM 1710 C CA . THR B 1 25 ? 38.444 30.375 -17.941 1.00 11.69 25 THR B CA 1
ATOM 1711 C C . THR B 1 25 ? 37.612 29.160 -18.327 1.00 14.65 25 THR B C 1
ATOM 1712 O O . THR B 1 25 ? 37.443 28.230 -17.525 1.00 16.89 25 THR B O 1
ATOM 1716 N N . TRP B 1 26 ? 37.056 29.183 -19.529 1.00 14.74 26 TRP B N 1
ATOM 1717 C CA . TRP B 1 26 ? 36.265 28.067 -20.024 1.00 13.26 26 TRP B CA 1
ATOM 1718 C C . TRP B 1 26 ? 36.318 28.070 -21.539 1.00 16.24 26 TRP B C 1
ATOM 1719 O O . TRP B 1 26 ? 36.956 28.933 -22.137 1.00 15.67 26 TRP B O 1
ATOM 1730 N N . ASP B 1 27 ? 35.646 27.107 -22.155 1.00 15.27 27 ASP B N 1
ATOM 1731 C CA . ASP B 1 27 ? 35.489 27.093 -23.603 1.00 17.72 27 ASP B CA 1
ATOM 1732 C C . ASP B 1 27 ? 34.004 27.066 -23.950 1.00 16.68 27 ASP B C 1
ATOM 1733 O O . ASP B 1 27 ? 33.172 26.743 -23.104 1.00 17.04 27 ASP B O 1
ATOM 1738 N N . PRO B 1 28 ? 33.661 27.417 -25.196 1.00 17.62 28 PRO B N 1
ATOM 1739 C CA . PRO B 1 28 ? 32.240 27.459 -25.558 1.00 20.40 28 PRO B CA 1
ATOM 1740 C C . PRO B 1 28 ? 31.571 26.091 -25.428 1.00 20.73 28 PRO B C 1
ATOM 1741 O O . PRO B 1 28 ? 32.255 25.065 -25.457 1.00 22.36 28 PRO B O 1
ATOM 1745 N N . PRO B 1 29 ? 30.240 26.072 -25.280 1.00 17.79 29 PRO B N 1
ATOM 1746 C CA . PRO B 1 29 ? 29.502 24.808 -25.286 1.00 18.48 29 PRO B CA 1
ATOM 1747 C C . PRO B 1 29 ? 29.755 24.075 -26.596 1.00 23.73 29 PRO B C 1
ATOM 1748 O O . PRO B 1 29 ? 30.121 24.703 -27.590 1.00 25.11 29 PRO B O 1
ATOM 1752 N N . LEU B 1 30 ? 29.570 22.762 -26.595 1.00 24.12 30 LEU B N 1
ATOM 1753 C CA . LEU B 1 30 ? 29.693 21.989 -27.825 1.00 29.18 30 LEU B CA 1
ATOM 1754 C C . LEU B 1 30 ? 28.624 22.417 -28.825 1.00 31.61 30 LEU B C 1
ATOM 1755 O O . LEU B 1 30 ? 28.875 22.484 -30.033 1.00 32.61 30 LEU B O 1
ATOM 1760 N N . LEU B 1 31 ? 27.433 22.711 -28.308 1.00 27.03 31 LEU B N 1
ATOM 1761 C CA . LEU B 1 31 ? 26.295 23.105 -29.132 1.00 27.12 31 LEU B CA 1
ATOM 1762 C C . LEU B 1 31 ? 25.714 24.436 -28.662 1.00 31.18 31 LEU B C 1
ATOM 1763 O O . LEU B 1 31 ? 25.570 24.666 -27.460 1.00 30.06 31 LEU B O 1
ATOM 1768 N N . ASP B 1 32 ? 25.367 25.310 -29.603 1.00 31.29 32 ASP B N 1
ATOM 1769 C CA . ASP B 1 32 ? 24.745 26.578 -29.237 1.00 30.98 32 ASP B CA 1
ATOM 1770 C C . ASP B 1 32 ? 23.237 26.570 -29.461 1.00 31.48 32 ASP B C 1
ATOM 1771 O O . ASP B 1 32 ? 22.570 27.595 -29.299 1.00 31.49 32 ASP B O 1
ATOM 1776 N N . GLY B 1 33 ? 22.703 25.406 -29.817 1.00 26.19 33 GLY B N 1
ATOM 1777 C CA . GLY B 1 33 ? 21.271 25.253 -30.021 1.00 30.46 33 GLY B CA 1
ATOM 1778 C C . GLY B 1 33 ? 20.747 25.855 -31.313 1.00 38.73 33 GLY B C 1
ATOM 1779 O O . GLY B 1 33 ? 19.537 25.977 -31.505 1.00 42.31 33 GLY B O 1
ATOM 1780 N N . GLY B 1 34 ? 21.655 26.238 -32.203 1.00 37.30 34 GLY B N 1
ATOM 1781 C CA . GLY B 1 34 ? 21.264 26.750 -33.504 1.00 42.37 34 GLY B CA 1
ATOM 1782 C C . GLY B 1 34 ? 21.175 28.262 -33.557 1.00 43.33 34 GLY B C 1
ATOM 1783 O O . GLY B 1 34 ? 20.822 28.836 -34.584 1.00 47.02 34 GLY B O 1
ATOM 1784 N N . SER B 1 35 ? 21.482 28.912 -32.441 1.00 33.35 35 SER B N 1
ATOM 1785 C CA A SER B 1 35 ? 21.498 30.367 -32.393 0.50 30.50 35 SER B CA 1
ATOM 1786 C CA B SER B 1 35 ? 21.485 30.371 -32.377 0.50 30.91 35 SER B CA 1
ATOM 1787 C C . SER B 1 35 ? 22.727 30.841 -31.629 1.00 29.25 35 SER B C 1
ATOM 1788 O O . SER B 1 35 ? 23.049 30.309 -30.575 1.00 27.11 35 SER B O 1
ATOM 1793 N N . LYS B 1 36 ? 23.415 31.838 -32.177 1.00 30.50 36 LYS B N 1
ATOM 1794 C CA . LYS B 1 36 ? 24.682 32.296 -31.609 1.00 26.11 36 LYS B CA 1
ATOM 1795 C C . LYS B 1 36 ? 24.575 32.708 -30.153 1.00 24.59 36 LYS B C 1
ATOM 1796 O O . LYS B 1 36 ? 23.628 33.382 -29.747 1.00 26.93 36 LYS B O 1
ATOM 1802 N N . ILE B 1 37 ? 25.571 32.303 -29.375 1.00 22.98 37 ILE B N 1
ATOM 1803 C CA . ILE B 1 37 ? 25.665 32.707 -27.987 1.00 19.53 37 ILE B CA 1
ATOM 1804 C C . ILE B 1 37 ? 25.966 34.201 -27.939 1.00 22.54 37 ILE B C 1
ATOM 1805 O O . ILE B 1 37 ? 26.889 34.683 -28.607 1.00 21.99 37 ILE B O 1
ATOM 1810 N N . LYS B 1 38 ? 25.159 34.933 -27.178 1.00 21.35 38 LYS B N 1
ATOM 1811 C CA . LYS B 1 38 ? 25.264 36.389 -27.116 1.00 20.99 38 LYS B CA 1
ATOM 1812 C C . LYS B 1 38 ? 26.105 36.828 -25.930 1.00 20.56 38 LYS B C 1
ATOM 1813 O O . LYS B 1 38 ? 26.747 37.877 -25.955 1.00 19.43 38 LYS B O 1
ATOM 1819 N N . ASN B 1 39 ? 26.096 36.012 -24.886 1.00 19.57 39 ASN B N 1
ATOM 1820 C CA . ASN B 1 39 ? 26.824 36.329 -23.674 1.00 16.95 39 ASN B CA 1
ATOM 1821 C C . ASN B 1 39 ? 26.905 35.125 -22.754 1.00 12.74 39 ASN B C 1
ATOM 1822 O O . ASN B 1 39 ? 26.211 34.123 -22.948 1.00 17.57 39 ASN B O 1
ATOM 1827 N N . TYR B 1 40 ? 27.764 35.238 -21.752 1.00 13.57 40 TYR B N 1
ATOM 1828 C CA . TYR B 1 40 ? 27.810 34.281 -20.663 1.00 16.01 40 TYR B CA 1
ATOM 1829 C C . TYR B 1 40 ? 27.331 34.955 -19.395 1.00 16.11 40 TYR B C 1
ATOM 1830 O O . TYR B 1 40 ? 27.446 36.172 -19.241 1.00 15.42 40 TYR B O 1
ATOM 1839 N N . ILE B 1 41 ? 26.778 34.151 -18.497 1.00 14.44 41 ILE B N 1
ATOM 1840 C CA . ILE B 1 41 ? 26.397 34.608 -17.168 1.00 14.63 41 ILE B CA 1
ATOM 1841 C C . ILE B 1 41 ? 27.332 33.917 -16.188 1.00 12.73 41 ILE B C 1
ATOM 1842 O O . ILE B 1 41 ? 27.520 32.694 -16.256 1.00 13.96 41 ILE B O 1
ATOM 1847 N N . VAL B 1 42 ? 27.936 34.697 -15.291 1.00 10.24 42 VAL B N 1
ATOM 1848 C CA . VAL B 1 42 ? 28.905 34.166 -14.349 1.00 12.98 42 VAL B CA 1
ATOM 1849 C C . VAL B 1 42 ? 28.315 34.306 -12.956 1.00 14.43 42 VAL B C 1
ATOM 1850 O O . VAL B 1 42 ? 27.794 35.367 -12.609 1.00 13.66 42 VAL B O 1
ATOM 1854 N N . GLU B 1 43 ? 28.390 33.245 -12.160 1.00 12.10 43 GLU B N 1
ATOM 1855 C CA . GLU B 1 43 ? 27.833 33.277 -10.811 1.00 10.70 43 GLU B CA 1
ATOM 1856 C C . GLU B 1 43 ? 28.787 32.649 -9.805 1.00 13.68 43 GLU B C 1
ATOM 1857 O O . GLU B 1 43 ? 29.677 31.872 -10.173 1.00 13.69 43 GLU B O 1
ATOM 1863 N N . LYS B 1 44 ? 28.606 32.998 -8.536 1.00 12.32 44 LYS B N 1
ATOM 1864 C CA . LYS B 1 44 ? 29.465 32.498 -7.477 1.00 9.47 44 LYS B CA 1
ATOM 1865 C C . LYS B 1 44 ? 28.594 31.960 -6.350 1.00 11.96 44 LYS B C 1
ATOM 1866 O O . LYS B 1 44 ? 27.431 32.355 -6.208 1.00 14.12 44 LYS B O 1
ATOM 1872 N N . ARG B 1 45 ? 29.154 31.052 -5.558 1.00 14.61 45 ARG B N 1
ATOM 1873 C CA . ARG B 1 45 ? 28.495 30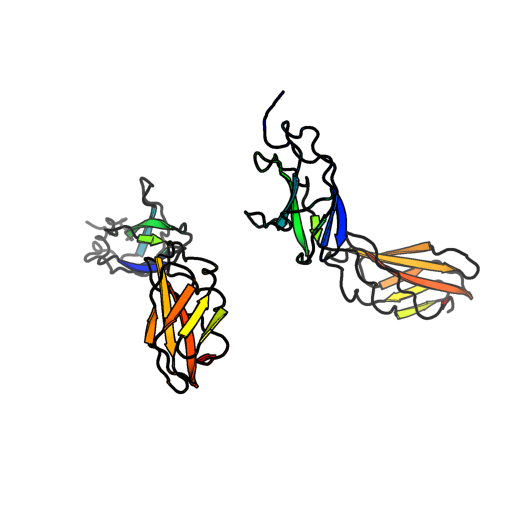.603 -4.331 1.00 10.72 45 ARG B CA 1
ATOM 1874 C C . ARG B 1 45 ? 29.537 30.420 -3.237 1.00 14.64 45 ARG B C 1
ATOM 1875 O O . ARG B 1 45 ? 30.357 29.508 -3.302 1.00 16.48 45 ARG B O 1
ATOM 1883 N N . GLU B 1 46 ? 29.518 31.292 -2.244 1.00 17.22 46 GLU B N 1
ATOM 1884 C CA . GLU B 1 46 ? 30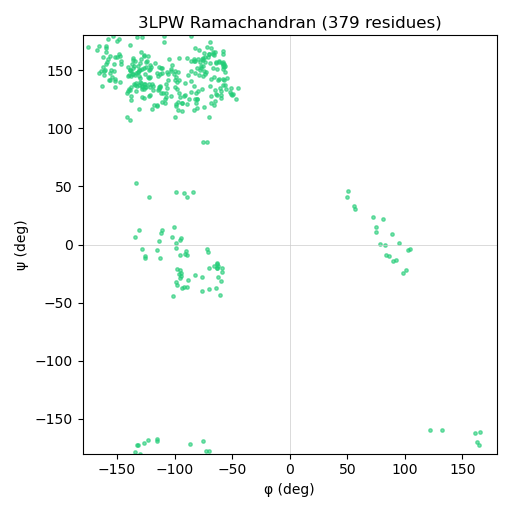.374 31.096 -1.086 1.00 18.92 46 GLU B CA 1
ATOM 1885 C C . GLU B 1 46 ? 29.934 29.783 -0.440 1.00 19.34 46 GLU B C 1
ATOM 1886 O O . GLU B 1 46 ? 28.744 29.462 -0.421 1.00 15.97 46 GLU B O 1
ATOM 1892 N N . SER B 1 47 ? 30.886 28.998 0.049 1.00 20.75 47 SER B N 1
ATOM 1893 C CA . SER B 1 47 ? 30.605 27.596 0.365 1.00 22.96 47 SER B CA 1
ATOM 1894 C C . SER B 1 47 ? 29.495 27.369 1.395 1.00 27.41 47 SER B C 1
ATOM 1895 O O . SER B 1 47 ? 28.930 26.273 1.454 1.00 36.24 47 SER B O 1
ATOM 1898 N N . THR B 1 48 ? 29.171 28.386 2.194 1.00 24.81 48 THR B N 1
ATOM 1899 C CA . THR B 1 48 ? 28.134 28.232 3.216 1.00 27.29 48 THR B CA 1
ATOM 1900 C C . THR B 1 48 ? 26.759 28.702 2.751 1.00 29.48 48 THR B C 1
ATOM 1901 O O . THR B 1 48 ? 25.754 28.478 3.431 1.00 29.97 48 THR B O 1
ATOM 1905 N N . ARG B 1 49 ? 26.717 29.352 1.592 1.00 18.40 49 ARG B N 1
ATOM 1906 C CA . ARG B 1 49 ? 25.464 29.837 1.027 1.00 17.31 49 ARG B CA 1
ATOM 1907 C C . ARG B 1 49 ? 24.709 28.697 0.352 1.00 17.38 49 ARG B C 1
ATOM 1908 O O . ARG B 1 49 ? 25.298 27.680 -0.020 1.00 15.70 49 ARG B O 1
ATOM 1916 N N . LYS B 1 50 ? 23.407 28.884 0.164 1.00 15.24 50 LYS B N 1
ATOM 1917 C CA . LYS B 1 50 ? 22.540 27.822 -0.349 1.00 11.50 50 LYS B CA 1
ATOM 1918 C C . LYS B 1 50 ? 22.011 28.088 -1.763 1.00 13.16 50 LYS B C 1
ATOM 1919 O O . LYS B 1 50 ? 21.093 27.403 -2.228 1.00 15.40 50 LYS B O 1
ATOM 1925 N N . ALA B 1 51 ? 22.592 29.081 -2.435 1.00 10.51 51 ALA B N 1
ATOM 1926 C CA . ALA B 1 51 ? 22.248 29.429 -3.816 1.00 11.75 51 ALA B CA 1
ATOM 1927 C C . ALA B 1 51 ? 23.398 30.226 -4.411 1.00 12.22 51 ALA B C 1
ATOM 1928 O O . ALA B 1 51 ? 24.158 30.862 -3.681 1.00 11.83 51 ALA B O 1
ATOM 1930 N N . TYR B 1 52 ? 23.516 30.208 -5.730 1.00 15.93 52 TYR B N 1
ATOM 1931 C CA . TYR B 1 52 ? 24.469 31.067 -6.414 1.00 15.89 52 TYR B CA 1
ATOM 1932 C C . TYR B 1 52 ? 23.930 32.487 -6.502 1.00 20.33 52 TYR B C 1
ATOM 1933 O O . TYR B 1 52 ? 22.717 32.688 -6.552 1.00 20.34 52 TYR B O 1
ATOM 1942 N N . SER B 1 53 ? 24.836 33.460 -6.516 1.00 15.25 53 SER B N 1
ATOM 1943 C CA A SER B 1 53 ? 24.472 34.843 -6.798 0.50 16.18 53 SER B CA 1
ATOM 1944 C CA B SER B 1 53 ? 24.497 34.856 -6.786 0.50 17.32 53 SER B CA 1
ATOM 1945 C C . SER B 1 53 ? 25.153 35.310 -8.087 1.00 17.42 53 SER B C 1
ATOM 1946 O O . SER B 1 53 ? 26.259 34.889 -8.405 1.00 13.78 53 SER B O 1
ATOM 1951 N N . THR B 1 54 ? 24.481 36.182 -8.831 1.00 15.84 54 THR B N 1
ATOM 1952 C CA . THR B 1 54 ? 25.003 36.615 -10.129 1.00 15.32 54 THR B CA 1
ATOM 1953 C C . THR B 1 54 ? 26.146 37.613 -9.996 1.00 17.30 54 THR B C 1
ATOM 1954 O O . THR B 1 54 ? 26.071 38.562 -9.207 1.00 19.36 54 THR B O 1
ATOM 1958 N N . VAL B 1 55 ? 27.213 37.380 -10.760 1.00 14.41 55 VAL B N 1
ATOM 1959 C CA . VAL B 1 55 ? 28.360 38.276 -10.765 1.00 13.26 55 VAL B CA 1
ATOM 1960 C C . VAL B 1 55 ? 28.334 39.188 -11.991 1.00 15.98 55 VAL B C 1
ATOM 1961 O O . VAL B 1 55 ? 28.574 40.405 -11.893 1.00 17.24 55 VAL B O 1
ATOM 1965 N N . ALA B 1 56 ? 28.040 38.592 -13.143 1.00 16.27 56 ALA B N 1
ATOM 1966 C CA . ALA B 1 56 ? 27.987 39.315 -14.407 1.00 16.86 56 ALA B CA 1
ATOM 1967 C C . ALA B 1 56 ? 27.015 38.616 -15.346 1.00 16.58 56 ALA B C 1
ATOM 1968 O O . ALA B 1 56 ? 26.945 37.384 -15.376 1.00 15.14 56 ALA B O 1
ATOM 1970 N N . THR B 1 57 ? 26.246 39.397 -16.097 1.00 19.03 57 THR B N 1
ATOM 1971 C CA . THR B 1 57 ? 25.323 38.817 -17.073 1.00 20.69 57 THR B CA 1
ATOM 1972 C C . THR B 1 57 ? 25.718 39.193 -18.493 1.00 19.38 57 THR B C 1
ATOM 1973 O O . THR B 1 57 ? 25.115 38.725 -19.460 1.00 25.64 57 THR B O 1
ATOM 1977 N N . ASN B 1 58 ? 26.732 40.040 -18.614 1.00 17.81 58 ASN B N 1
ATOM 1978 C CA . ASN B 1 58 ? 27.133 40.570 -19.909 1.00 23.28 58 ASN B CA 1
ATOM 1979 C C . ASN B 1 58 ? 28.591 40.247 -20.221 1.00 19.25 58 ASN B C 1
ATOM 1980 O O . ASN B 1 58 ? 29.335 41.077 -20.741 1.00 25.00 58 ASN B O 1
ATOM 1985 N N . CYS B 1 59 ? 28.987 39.026 -19.884 1.00 17.14 59 CYS B N 1
ATOM 1986 C CA . CYS B 1 59 ? 30.338 38.544 -20.156 1.00 14.44 59 CYS B CA 1
ATOM 1987 C C . CYS B 1 59 ? 30.425 38.092 -21.614 1.00 12.78 59 CYS B C 1
ATOM 1988 O O . CYS B 1 59 ? 29.634 37.262 -22.058 1.00 16.21 59 CYS B O 1
ATOM 1991 N N . HIS B 1 60 ? 31.384 38.646 -22.358 1.00 12.41 60 HIS B N 1
ATOM 1992 C CA . HIS B 1 60 ? 31.455 38.427 -23.808 1.00 13.87 60 HIS B CA 1
ATOM 1993 C C . HIS B 1 60 ? 32.685 37.631 -24.260 1.00 11.47 60 HIS B C 1
ATOM 1994 O O . HIS B 1 60 ? 32.900 37.443 -25.469 1.00 14.54 60 HIS B O 1
ATOM 2001 N N . LYS B 1 61 ? 33.482 37.187 -23.288 1.00 12.26 61 LYS B N 1
ATOM 2002 C CA . LYS B 1 61 ? 34.657 36.350 -23.535 1.00 15.23 61 LYS B CA 1
ATOM 2003 C C . LYS B 1 61 ? 34.553 35.105 -22.665 1.00 17.28 61 LYS B C 1
ATOM 2004 O O . LYS B 1 61 ? 33.795 35.089 -21.686 1.00 16.49 61 LYS B O 1
ATOM 2010 N N . THR B 1 62 ? 35.317 34.065 -22.996 1.00 10.47 62 THR B N 1
ATOM 2011 C CA . THR B 1 62 ? 35.295 32.846 -22.182 1.00 11.83 62 THR B CA 1
ATOM 2012 C C . THR B 1 62 ? 36.239 32.955 -20.979 1.00 13.68 62 THR B C 1
ATOM 2013 O O . THR B 1 62 ? 37.010 32.040 -20.687 1.00 12.36 62 THR B O 1
ATOM 2017 N N . SER B 1 63 ? 36.181 34.093 -20.297 1.00 14.04 63 SER B N 1
ATOM 2018 C CA . SER B 1 63 ? 36.962 34.310 -19.082 1.00 10.82 63 SER B CA 1
ATOM 2019 C C . SER B 1 63 ? 36.337 35.453 -18.296 1.00 10.66 63 SER B C 1
ATOM 2020 O O . SER B 1 63 ? 35.722 36.364 -18.876 1.00 12.22 63 SER B O 1
ATOM 2023 N N . TRP B 1 64 ? 36.481 35.402 -16.977 1.00 11.95 64 TRP B N 1
ATOM 2024 C CA . TRP B 1 64 ? 36.026 36.482 -16.123 1.00 13.50 64 TRP B CA 1
ATOM 2025 C C . TRP B 1 64 ? 36.799 36.437 -14.821 1.00 12.20 64 TRP B C 1
ATOM 2026 O O . TRP B 1 64 ? 37.093 35.355 -14.304 1.00 15.13 64 TRP B O 1
ATOM 2037 N N . LYS B 1 65 ? 37.141 37.611 -14.299 1.00 13.94 65 LYS B N 1
ATOM 2038 C CA . LYS B 1 65 ? 37.734 37.707 -12.968 1.00 11.68 65 LYS B CA 1
ATOM 2039 C C . LYS B 1 65 ? 36.654 38.101 -11.969 1.00 18.58 65 LYS B C 1
ATOM 2040 O O . LYS B 1 65 ? 36.134 39.225 -11.989 1.00 15.64 65 LYS B O 1
ATOM 2046 N N . VAL B 1 66 ? 36.294 37.153 -11.112 1.00 14.23 66 VAL B N 1
ATOM 2047 C CA . VAL B 1 66 ? 35.314 37.421 -10.074 1.00 14.38 66 VAL B CA 1
ATOM 2048 C C . VAL B 1 66 ? 36.056 38.067 -8.916 1.00 17.40 66 VAL B C 1
ATOM 2049 O O . VAL B 1 66 ? 36.948 37.460 -8.318 1.00 17.92 66 VAL B O 1
ATOM 2053 N N . ASP B 1 67 ? 35.734 39.315 -8.610 1.00 18.15 67 ASP B N 1
ATOM 2054 C CA . ASP B 1 67 ? 36.439 39.961 -7.509 1.00 20.72 67 ASP B CA 1
ATOM 2055 C C . ASP B 1 67 ? 35.525 40.304 -6.345 1.00 19.10 67 ASP B C 1
ATOM 2056 O O . ASP B 1 67 ? 34.388 39.841 -6.283 1.00 19.20 67 ASP B O 1
ATOM 2061 N N . GLN B 1 68 ? 36.051 41.085 -5.412 1.00 20.31 68 GLN B N 1
ATOM 2062 C CA . GLN B 1 68 ? 35.345 41.387 -4.175 1.00 22.13 68 GLN B CA 1
ATOM 2063 C C . GLN B 1 68 ? 34.943 40.125 -3.417 1.00 23.89 68 GLN B C 1
ATOM 2064 O O . GLN B 1 68 ? 33.909 40.084 -2.741 1.00 25.29 68 GLN B O 1
ATOM 2070 N N . LEU B 1 69 ? 35.781 39.097 -3.517 1.00 21.97 69 LEU B N 1
ATOM 2071 C CA . LEU B 1 69 ? 35.595 37.899 -2.708 1.00 18.85 69 LEU B CA 1
ATOM 2072 C C . LEU B 1 69 ? 36.088 38.162 -1.286 1.00 19.20 69 LEU B C 1
ATOM 2073 O O . LEU B 1 69 ? 36.898 39.055 -1.058 1.00 20.65 69 LEU B O 1
ATOM 2078 N N . GLN B 1 70 ? 35.587 37.392 -0.329 1.00 19.88 70 GLN B N 1
ATOM 2079 C CA . GLN B 1 70 ? 36.001 37.561 1.058 1.00 20.32 70 GLN B CA 1
ATOM 2080 C C . GLN B 1 70 ? 37.224 36.698 1.357 1.00 18.28 70 GLN B C 1
ATOM 2081 O O . GLN B 1 70 ? 37.194 35.481 1.195 1.00 19.13 70 GLN B O 1
ATOM 2087 N N . GLU B 1 71 ? 38.306 37.349 1.765 1.00 21.42 71 GLU B N 1
ATOM 2088 C CA . GLU B 1 71 ? 39.561 36.667 2.053 1.00 23.59 71 GLU B CA 1
ATOM 2089 C C . GLU B 1 71 ? 39.375 35.459 2.977 1.00 24.41 71 GLU B C 1
ATOM 2090 O O . GLU B 1 71 ? 38.740 35.556 4.034 1.00 22.65 71 GLU B O 1
ATOM 2096 N N . GLY B 1 72 ? 39.920 34.316 2.567 1.00 18.72 72 GLY B N 1
ATOM 2097 C CA . GLY B 1 72 ? 39.844 33.112 3.378 1.00 23.25 72 GLY B CA 1
ATOM 2098 C C . GLY B 1 72 ? 38.561 32.304 3.244 1.00 24.22 72 GLY B C 1
ATOM 2099 O O . GLY B 1 72 ? 38.462 31.194 3.775 1.00 25.79 72 GLY B O 1
ATOM 2100 N N . CYS B 1 73 ? 37.568 32.855 2.555 1.00 23.54 73 CYS B N 1
ATOM 2101 C CA . CYS B 1 73 ? 36.352 32.101 2.269 1.00 22.26 73 CYS B CA 1
ATOM 2102 C C . CYS B 1 73 ? 36.559 31.222 1.047 1.00 21.88 73 CYS B C 1
ATOM 2103 O O . CYS B 1 73 ? 37.432 31.492 0.227 1.00 19.20 73 CYS B O 1
ATOM 2106 N N . SER B 1 74 ? 35.751 30.172 0.930 1.00 18.55 74 SER B N 1
ATOM 2107 C CA . SER B 1 74 ? 35.830 29.266 -0.214 1.00 18.28 74 SER B CA 1
ATOM 2108 C C . SER B 1 74 ? 34.601 29.388 -1.111 1.00 17.16 74 SER B C 1
ATOM 2109 O O . SER B 1 74 ? 33.494 29.648 -0.631 1.00 17.86 74 SER B O 1
ATOM 2112 N N . TYR B 1 75 ? 34.802 29.183 -2.408 1.00 18.29 75 TYR B N 1
ATOM 2113 C CA . TYR B 1 75 ? 33.775 29.485 -3.400 1.00 18.09 75 TYR B CA 1
ATOM 2114 C C . TYR B 1 75 ? 33.650 28.424 -4.484 1.00 21.16 75 TYR B C 1
ATOM 2115 O O . TYR B 1 75 ? 34.648 27.847 -4.907 1.00 16.91 75 TYR B O 1
ATOM 2124 N N . TYR B 1 76 ? 32.415 28.196 -4.939 1.00 15.84 76 TYR B N 1
ATOM 2125 C CA . TYR B 1 76 ? 32.165 27.500 -6.193 1.00 15.28 76 TYR B CA 1
ATOM 2126 C C . TYR B 1 76 ? 31.740 28.547 -7.209 1.00 12.49 76 TYR B C 1
ATOM 2127 O O . TYR B 1 76 ? 31.295 29.636 -6.840 1.00 14.56 76 TYR B O 1
ATOM 2136 N N . PHE B 1 77 ? 31.865 28.213 -8.488 1.00 13.56 77 PHE B N 1
ATOM 2137 C CA . PHE B 1 77 ? 31.475 29.124 -9.557 1.00 11.96 77 PHE B CA 1
ATOM 2138 C C . PHE B 1 77 ? 30.717 28.357 -10.611 1.00 12.71 77 PHE B C 1
ATOM 2139 O O . PHE B 1 77 ? 30.902 27.148 -10.770 1.00 14.81 77 PHE B O 1
ATOM 2147 N N . ARG B 1 78 ? 29.835 29.052 -11.316 1.00 13.28 78 ARG B N 1
ATOM 2148 C CA . ARG B 1 78 ? 29.181 28.447 -12.463 1.00 14.99 78 ARG B CA 1
ATOM 2149 C C . ARG B 1 78 ? 29.069 29.482 -13.560 1.00 13.88 78 ARG B C 1
ATOM 2150 O O . ARG B 1 78 ? 29.056 30.693 -13.297 1.00 15.39 78 ARG B O 1
ATOM 2158 N N . VAL B 1 79 ? 29.039 28.994 -14.794 1.00 14.29 79 VAL B N 1
ATOM 2159 C CA . VAL B 1 79 ? 28.910 29.850 -15.954 1.00 12.53 79 VAL B CA 1
ATOM 2160 C C . VAL B 1 79 ? 27.840 29.250 -16.838 1.00 12.70 79 VAL B C 1
ATOM 2161 O O . VAL B 1 79 ? 27.784 28.032 -17.002 1.00 14.27 79 VAL B O 1
ATOM 2165 N N . LEU B 1 80 ? 26.959 30.106 -17.353 1.00 13.76 80 LEU B N 1
ATOM 2166 C CA . LEU B 1 80 ? 25.889 29.679 -18.236 1.00 16.05 80 LEU B CA 1
ATOM 2167 C C . LEU B 1 80 ? 26.014 30.445 -19.544 1.00 19.01 80 LEU B C 1
ATOM 2168 O O . LEU B 1 80 ? 26.403 31.613 -19.549 1.00 19.03 80 LEU B O 1
ATOM 2173 N N . ALA B 1 81 ? 25.703 29.781 -20.649 1.00 17.01 81 ALA B N 1
ATOM 2174 C CA . ALA B 1 81 ? 25.668 30.443 -21.950 1.00 16.67 81 ALA B CA 1
ATOM 2175 C C . ALA B 1 81 ? 24.245 30.869 -22.307 1.00 19.00 81 ALA B C 1
ATOM 2176 O O . ALA B 1 81 ? 23.281 30.147 -22.038 1.00 19.02 81 ALA B O 1
ATOM 2178 N N . GLU B 1 82 ? 24.115 32.042 -22.921 1.00 19.39 82 GLU B N 1
ATOM 2179 C CA . GLU B 1 82 ? 22.805 32.569 -23.285 1.00 19.81 82 GLU B CA 1
ATOM 2180 C C . GLU B 1 82 ? 22.728 32.897 -24.773 1.00 20.48 82 GLU B C 1
ATOM 2181 O O . GLU B 1 82 ? 23.656 33.478 -25.340 1.00 18.93 82 GLU B O 1
ATOM 2187 N N . ASN B 1 83 ? 21.625 32.516 -25.408 1.00 21.16 83 ASN B N 1
ATOM 2188 C CA . ASN B 1 83 ? 21.350 32.990 -26.759 1.00 20.58 83 ASN B CA 1
ATOM 2189 C C . ASN B 1 83 ? 19.969 33.624 -26.820 1.00 22.49 83 ASN B C 1
ATOM 2190 O O . ASN B 1 83 ? 19.337 33.835 -25.784 1.00 24.95 83 ASN B O 1
ATOM 2195 N N . GLU B 1 84 ? 19.495 33.927 -28.025 1.00 23.66 84 GLU B N 1
ATOM 2196 C CA . GLU B 1 84 ? 18.220 34.628 -28.167 1.00 27.51 84 GLU B CA 1
ATOM 2197 C C . GLU B 1 84 ? 17.028 33.840 -27.619 1.00 26.75 84 GLU B C 1
ATOM 2198 O O . GLU B 1 84 ? 15.970 34.413 -27.362 1.00 32.65 84 GLU B O 1
ATOM 2204 N N . TYR B 1 85 ? 17.195 32.534 -27.438 1.00 25.82 85 TYR B N 1
ATOM 2205 C CA . TYR B 1 85 ? 16.094 31.688 -26.977 1.00 28.14 85 TYR B CA 1
ATOM 2206 C C . TYR B 1 85 ? 16.132 31.384 -25.481 1.00 27.99 85 TYR B C 1
ATOM 2207 O O . TYR B 1 85 ? 15.237 30.722 -24.949 1.00 29.94 85 TYR B O 1
ATOM 2216 N N . GLY B 1 86 ? 17.166 31.866 -24.808 1.00 21.93 86 GLY B N 1
ATOM 2217 C CA . GLY B 1 86 ? 17.267 31.698 -23.367 1.00 19.57 86 GLY B CA 1
ATOM 2218 C C . GLY B 1 86 ? 18.606 31.198 -22.873 1.00 23.48 86 GLY B C 1
ATOM 2219 O O . GLY B 1 86 ? 19.624 31.306 -23.558 1.00 23.54 86 GLY B O 1
ATOM 2220 N N . ILE B 1 87 ? 18.607 30.649 -21.663 1.00 17.79 87 ILE B N 1
ATOM 2221 C CA . ILE B 1 87 ? 19.841 30.259 -21.011 1.00 18.91 87 ILE B CA 1
ATOM 2222 C C . ILE B 1 87 ? 20.023 28.745 -21.012 1.00 19.23 87 ILE B C 1
ATOM 2223 O O . ILE B 1 87 ? 19.064 27.997 -20.847 1.00 21.47 87 ILE B O 1
ATOM 2228 N N . GLY B 1 88 ? 21.256 28.297 -21.212 1.00 14.20 88 GLY B N 1
ATOM 2229 C CA . GLY B 1 88 ? 21.561 26.882 -21.145 1.00 19.55 88 GLY B CA 1
ATOM 2230 C C . GLY B 1 88 ? 21.839 26.428 -19.725 1.00 21.08 88 GLY B C 1
ATOM 2231 O O . GLY B 1 88 ? 21.815 27.222 -18.783 1.00 18.56 88 GLY B O 1
ATOM 2232 N N . LEU B 1 89 ? 22.111 25.139 -19.563 1.00 21.22 89 LEU B N 1
ATOM 2233 C CA . LEU B 1 89 ? 22.448 24.624 -18.250 1.00 22.32 89 LEU B CA 1
ATOM 2234 C C . LEU B 1 89 ? 23.868 25.022 -17.874 1.00 20.15 89 LEU B C 1
ATOM 2235 O O . LEU B 1 89 ? 24.716 25.256 -18.738 1.00 18.51 89 LEU B O 1
ATOM 2240 N N . PRO B 1 90 ? 24.127 25.118 -16.570 1.00 20.35 90 PRO B N 1
ATOM 2241 C CA . PRO B 1 90 ? 25.418 25.650 -16.122 1.00 16.49 90 PRO B CA 1
ATOM 2242 C C . PRO B 1 90 ? 26.573 24.660 -16.243 1.00 19.73 90 PRO B C 1
ATOM 2243 O O . PRO B 1 90 ? 26.355 23.453 -16.226 1.00 21.48 90 PRO B O 1
ATOM 2247 N N . ALA B 1 91 ? 27.786 25.186 -16.385 1.00 17.06 91 ALA B N 1
ATOM 2248 C CA . ALA B 1 91 ? 29.002 24.441 -16.057 1.00 15.47 91 ALA B CA 1
ATOM 2249 C C . ALA B 1 91 ? 29.378 24.894 -14.658 1.00 17.47 91 ALA B C 1
ATOM 2250 O O . ALA B 1 91 ? 29.242 26.071 -14.336 1.00 17.25 91 ALA B O 1
ATOM 2252 N N . GLU B 1 92 ? 29.828 23.964 -13.822 1.00 15.85 92 GLU B N 1
ATOM 2253 C CA . GLU B 1 92 ? 30.131 24.266 -12.420 1.00 17.68 92 GLU B CA 1
ATOM 2254 C C . GLU B 1 92 ? 31.507 23.750 -12.046 1.00 19.17 92 GLU B C 1
ATOM 2255 O O . GLU B 1 92 ? 31.914 22.686 -12.500 1.00 24.72 92 GLU B O 1
ATOM 2261 N N . THR B 1 93 ? 32.225 24.496 -11.213 1.00 20.41 93 THR B N 1
ATOM 2262 C CA . THR B 1 93 ? 33.483 23.986 -10.679 1.00 20.91 93 THR B CA 1
ATOM 2263 C C . THR B 1 93 ? 33.157 22.841 -9.720 1.00 25.47 93 THR B C 1
ATOM 2264 O O . THR B 1 93 ? 32.222 22.940 -8.919 1.00 27.88 93 THR B O 1
ATOM 2268 N N . ALA B 1 94 ? 33.911 21.748 -9.812 1.00 33.85 94 ALA B N 1
ATOM 2269 C CA . ALA B 1 94 ? 33.630 20.562 -9.002 1.00 43.01 94 ALA B CA 1
ATOM 2270 C C . ALA B 1 94 ? 34.082 20.732 -7.553 1.00 46.46 94 ALA B C 1
ATOM 2271 O O . ALA B 1 94 ? 33.393 20.306 -6.624 1.00 48.87 94 ALA B O 1
ATOM 2273 N N . GLU B 1 95 ? 35.244 21.353 -7.369 1.00 45.08 95 GLU B N 1
ATOM 2274 C CA . GLU B 1 95 ? 35.774 21.611 -6.035 1.00 43.76 95 GLU B CA 1
ATOM 2275 C C . GLU B 1 95 ? 35.845 23.102 -5.738 1.00 33.27 95 GLU B C 1
ATOM 2276 O O . GLU B 1 95 ? 36.129 23.910 -6.620 1.00 27.37 95 GLU B O 1
ATOM 2282 N N . SER B 1 96 ? 35.607 23.464 -4.485 1.00 27.82 96 SER B N 1
ATOM 2283 C CA . SER B 1 96 ? 35.705 24.860 -4.091 1.00 23.00 96 SER B CA 1
ATOM 2284 C C . SER B 1 96 ? 37.157 25.335 -4.128 1.00 22.97 96 SER B C 1
ATOM 2285 O O . SER B 1 96 ? 38.089 24.533 -4.051 1.00 25.68 96 SER B O 1
ATOM 2288 N N . VAL B 1 97 ? 37.341 26.642 -4.273 1.00 20.38 97 VAL B N 1
ATOM 2289 C CA . VAL B 1 97 ? 38.659 27.241 -4.119 1.00 23.15 97 VAL B CA 1
ATOM 2290 C C . VAL B 1 97 ? 38.613 28.305 -3.035 1.00 21.69 97 VAL B C 1
ATOM 2291 O O . VAL B 1 97 ? 37.626 29.034 -2.901 1.00 18.40 97 VAL B O 1
ATOM 2295 N N . LYS B 1 98 ? 39.689 28.394 -2.268 1.00 21.06 98 LYS B N 1
ATOM 2296 C CA . LYS B 1 98 ? 39.783 29.361 -1.186 1.00 21.04 98 LYS B CA 1
ATOM 2297 C C . LYS B 1 98 ? 40.397 30.659 -1.687 1.00 21.67 98 LYS B C 1
ATOM 2298 O O . LYS B 1 98 ? 41.454 30.650 -2.326 1.00 20.50 98 LYS B O 1
ATOM 2304 N N . ALA B 1 99 ? 39.728 31.774 -1.408 1.00 19.38 99 ALA B N 1
ATOM 2305 C CA . ALA B 1 99 ? 40.268 33.090 -1.742 1.00 15.04 99 ALA B CA 1
ATOM 2306 C C . ALA B 1 99 ? 41.441 33.445 -0.822 1.00 19.59 99 ALA B C 1
ATOM 2307 O O . ALA B 1 99 ? 41.268 34.058 0.242 1.00 20.27 99 ALA B O 1
ATOM 2309 N N . SER B 1 100 ? 42.640 33.041 -1.226 1.00 20.12 100 SER B N 1
ATOM 2310 C CA . SER B 1 100 ? 43.857 33.360 -0.486 1.00 18.27 100 SER B CA 1
ATOM 2311 C C . SER B 1 100 ? 45.033 33.214 -1.434 1.00 19.61 100 SER B C 1
ATOM 2312 O O . SER B 1 100 ? 44.876 32.729 -2.551 1.00 21.53 100 SER B O 1
ATOM 2315 N N . GLU B 1 101 ? 46.206 33.642 -0.991 1.00 20.02 101 GLU B N 1
ATOM 2316 C CA . GLU B 1 101 ? 47.384 33.631 -1.843 1.00 19.73 101 GLU B CA 1
ATOM 2317 C C . GLU B 1 101 ? 48.614 33.434 -0.971 1.00 19.76 101 GLU B C 1
ATOM 2318 O O . GLU B 1 101 ? 48.514 33.400 0.251 1.00 17.55 101 GLU B O 1
ATOM 2324 N N . ARG B 1 102 ? 49.772 33.302 -1.602 1.00 14.23 102 ARG B N 1
ATOM 2325 C CA . ARG B 1 102 ? 51.021 33.141 -0.864 1.00 16.97 102 ARG B CA 1
ATOM 2326 C C . ARG B 1 102 ? 51.282 34.366 0.012 1.00 14.20 102 ARG B C 1
ATOM 2327 O O . ARG B 1 102 ? 50.742 35.449 -0.250 1.00 18.70 102 ARG B O 1
ATOM 2335 N N . PRO B 1 103 ? 52.094 34.200 1.069 1.00 15.92 103 PRO B N 1
ATOM 2336 C CA . PRO B 1 103 ? 52.347 35.296 2.012 1.00 13.67 103 PRO B CA 1
ATOM 2337 C C . PRO B 1 103 ? 53.220 36.413 1.432 1.00 15.78 103 PRO B C 1
ATOM 2338 O O . PRO B 1 103 ? 53.942 36.220 0.454 1.00 15.82 103 PRO B O 1
ATOM 2342 N N . LEU B 1 104 ? 53.171 37.578 2.065 1.00 14.21 104 LEU B N 1
ATOM 2343 C CA . LEU B 1 104 ? 54.197 38.592 1.842 1.00 16.75 104 LEU B CA 1
ATOM 2344 C C . LEU B 1 104 ? 55.490 38.068 2.445 1.00 18.63 104 LEU B C 1
ATOM 2345 O O . LEU B 1 104 ? 55.481 37.070 3.167 1.00 13.70 104 LEU B O 1
ATOM 2350 N N . PRO B 1 105 ? 56.619 38.734 2.158 1.00 14.91 105 PRO B N 1
ATOM 2351 C CA . PRO B 1 105 ? 57.872 38.211 2.713 1.00 13.63 105 PRO B CA 1
ATOM 2352 C C . PRO B 1 105 ? 57.984 38.479 4.207 1.00 13.20 105 PRO B C 1
ATOM 2353 O O . PRO B 1 105 ? 57.287 39.337 4.746 1.00 14.83 105 PRO B O 1
ATOM 2357 N N . PRO B 1 106 ? 58.871 37.741 4.878 1.00 11.11 106 PRO B N 1
ATOM 2358 C CA . PRO B 1 106 ? 59.197 38.021 6.275 1.00 12.91 106 PRO B CA 1
ATOM 2359 C C . PRO B 1 106 ? 59.713 39.447 6.428 1.00 16.29 106 PRO B C 1
ATOM 2360 O O . PRO B 1 106 ? 60.095 40.070 5.434 1.00 16.44 106 PRO B O 1
ATOM 2364 N N . GLY B 1 107 ? 59.736 39.944 7.660 1.00 15.97 107 GLY B N 1
ATOM 2365 C CA . GLY B 1 107 ? 60.352 41.224 7.971 1.00 16.48 107 GLY B CA 1
ATOM 2366 C C . GLY B 1 107 ? 61.867 41.136 7.984 1.00 20.36 107 GLY B C 1
ATOM 2367 O O . GLY B 1 107 ? 62.435 40.125 7.569 1.00 21.94 107 GLY B O 1
ATOM 2368 N N . LYS B 1 108 ? 62.530 42.1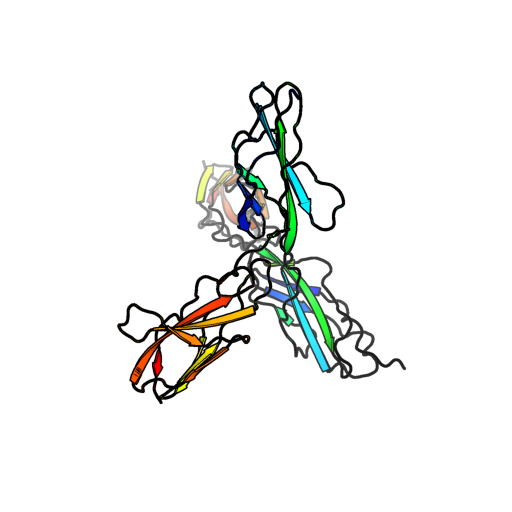81 8.474 1.00 17.96 108 LYS B N 1
ATOM 2369 C CA . LYS B 1 108 ? 63.988 42.260 8.380 1.00 21.79 108 LYS B CA 1
ATOM 2370 C C . LYS B 1 108 ? 64.664 41.040 8.987 1.00 13.97 108 LYS B C 1
ATOM 2371 O O . LYS B 1 108 ? 64.314 40.608 10.090 1.00 18.63 108 LYS B O 1
ATOM 2377 N N . ILE B 1 109 ? 65.630 40.490 8.264 1.00 21.13 109 ILE B N 1
ATOM 2378 C CA . ILE B 1 109 ? 66.466 39.429 8.793 1.00 19.85 109 ILE B CA 1
ATOM 2379 C C . ILE B 1 109 ? 67.546 40.075 9.648 1.00 24.10 109 ILE B C 1
ATOM 2380 O O . ILE B 1 109 ? 68.316 40.919 9.169 1.00 23.46 109 ILE B O 1
ATOM 2385 N N . THR B 1 110 ? 67.597 39.684 10.915 1.00 20.36 110 THR B N 1
ATOM 2386 C CA . THR B 1 110 ? 68.556 40.246 11.846 1.00 17.46 110 THR B CA 1
ATOM 2387 C C . THR B 1 110 ? 69.555 39.186 12.277 1.00 19.65 110 THR B C 1
ATOM 2388 O O . THR B 1 110 ? 69.191 38.048 12.564 1.00 19.72 110 THR B O 1
ATOM 2392 N N . LEU B 1 111 ? 70.824 39.571 12.288 1.00 20.98 111 LEU B N 1
ATOM 2393 C CA . LEU B 1 111 ? 71.900 38.721 12.748 1.00 22.35 111 LEU B CA 1
ATOM 2394 C C . LEU B 1 111 ? 71.852 38.648 14.274 1.00 26.84 111 LEU B C 1
ATOM 2395 O O . LEU B 1 111 ? 71.977 39.670 14.949 1.00 29.87 111 LEU B O 1
ATOM 2400 N N . MET B 1 112 ? 71.652 37.451 14.820 1.00 25.48 112 MET B N 1
ATOM 2401 C CA . MET B 1 112 ? 71.550 37.283 16.275 1.00 23.52 112 MET B CA 1
ATOM 2402 C C . MET B 1 112 ? 72.894 36.928 16.895 1.00 26.00 112 MET B C 1
ATOM 2403 O O . MET B 1 112 ? 73.224 37.369 17.998 1.00 30.37 112 MET B O 1
ATOM 2408 N N . ASP B 1 113 ? 73.666 36.121 16.182 1.00 22.86 113 ASP B N 1
ATOM 2409 C CA . ASP B 1 113 ? 74.930 35.627 16.707 1.00 27.87 113 ASP B CA 1
ATOM 2410 C C . ASP B 1 113 ? 75.781 35.116 15.562 1.00 25.79 113 ASP B C 1
ATOM 2411 O O . ASP B 1 113 ? 75.255 34.705 14.528 1.00 25.01 113 ASP B O 1
ATOM 2416 N N . VAL B 1 114 ? 77.096 35.153 15.753 1.00 26.05 114 VAL B N 1
ATOM 2417 C CA . VAL B 1 114 ? 78.054 34.655 14.769 1.00 24.48 114 VAL B CA 1
ATOM 2418 C C . VAL B 1 114 ? 79.194 33.969 15.503 1.00 27.50 114 VAL B C 1
ATOM 2419 O O . VAL B 1 114 ? 79.740 34.527 16.459 1.00 27.69 114 VAL B O 1
ATOM 2423 N N . THR B 1 115 ? 79.531 32.754 15.079 1.00 26.31 115 THR B N 1
ATOM 2424 C CA . THR B 1 115 ? 80.729 32.065 15.561 1.00 31.63 115 THR B CA 1
ATOM 2425 C C . THR B 1 115 ? 81.558 31.583 14.371 1.00 30.17 115 THR B C 1
ATOM 2426 O O . THR B 1 115 ? 81.166 31.767 13.221 1.00 28.03 115 THR B O 1
ATOM 2430 N N . ARG B 1 116 ? 82.701 30.960 14.639 1.00 27.81 116 ARG B N 1
ATOM 2431 C CA . ARG B 1 116 ? 83.573 30.519 13.552 1.00 24.92 116 ARG B CA 1
ATOM 2432 C C . ARG B 1 116 ? 82.885 29.546 12.587 1.00 27.62 116 ARG B C 1
ATOM 2433 O O . ARG B 1 116 ? 83.299 29.422 11.437 1.00 29.14 116 ARG B O 1
ATOM 2441 N N . ASN B 1 117 ? 81.842 28.855 13.045 1.00 29.96 117 ASN B N 1
ATOM 2442 C CA . ASN B 1 117 ? 81.180 27.859 12.197 1.00 23.63 117 ASN B CA 1
ATOM 2443 C C . ASN B 1 117 ? 79.655 27.957 12.132 1.00 22.04 117 ASN B C 1
ATOM 2444 O O . ASN B 1 117 ? 78.990 27.041 11.640 1.00 25.49 117 ASN B O 1
ATOM 2449 N N . SER B 1 118 ? 79.094 29.058 12.615 1.00 25.14 118 SER B N 1
ATOM 2450 C CA . SER B 1 118 ? 77.647 29.184 12.638 1.00 19.95 118 SER B CA 1
ATOM 2451 C C . SER B 1 118 ? 77.188 30.631 12.565 1.00 22.57 118 SER B C 1
ATOM 2452 O O . SER B 1 118 ? 77.918 31.550 12.944 1.00 21.78 118 SER B O 1
ATOM 2455 N N . VAL B 1 119 ? 75.963 30.812 12.081 1.00 19.83 119 VAL B N 1
ATOM 2456 C CA . VAL B 1 119 ? 75.287 32.101 12.100 1.00 17.54 119 VAL B CA 1
ATOM 2457 C C . VAL B 1 119 ? 73.870 31.882 12.614 1.00 17.15 119 VAL B C 1
ATOM 2458 O O . VAL B 1 119 ? 73.189 30.963 12.173 1.00 20.64 119 VAL B O 1
ATOM 2462 N N . SER B 1 120 ? 73.446 32.706 13.567 1.00 20.96 120 SER B N 1
ATOM 2463 C CA . SER B 1 120 ? 72.087 32.648 14.089 1.00 20.39 120 SER B CA 1
ATOM 2464 C C . SER B 1 120 ? 71.309 33.854 13.591 1.00 21.02 120 SER B C 1
ATOM 2465 O O . SER B 1 120 ? 71.787 34.985 13.674 1.00 20.45 120 SER B O 1
ATOM 2468 N N . LEU B 1 121 ? 70.120 33.598 13.052 1.00 15.95 121 LEU B N 1
ATOM 2469 C CA . LEU B 1 121 ? 69.279 34.625 12.446 1.00 13.43 121 LEU B CA 1
ATOM 2470 C C . LEU B 1 121 ? 67.942 34.700 13.147 1.00 15.11 121 LEU B C 1
ATOM 2471 O O . LEU B 1 121 ? 67.462 33.704 13.674 1.00 16.34 121 LEU B O 1
ATOM 2476 N N . SER B 1 122 ? 67.329 35.879 13.108 1.00 14.70 122 SER B N 1
ATOM 2477 C CA . SER B 1 122 ? 65.949 36.051 13.544 1.00 14.81 122 SER B CA 1
ATOM 2478 C C . SER B 1 122 ? 65.270 36.949 12.517 1.00 16.65 122 SER B C 1
ATOM 2479 O O . SER B 1 122 ? 65.906 37.837 11.944 1.00 17.97 122 SER B O 1
ATOM 2482 N N . TRP B 1 123 ? 63.983 36.726 12.285 1.00 14.61 123 TRP B N 1
ATOM 2483 C CA . TRP B 1 123 ? 63.199 37.600 11.412 1.00 16.55 123 TRP B CA 1
ATOM 2484 C C . TRP B 1 123 ? 61.808 37.844 12.007 1.00 19.38 123 TRP B C 1
ATOM 2485 O O . TRP B 1 123 ? 61.429 37.238 13.010 1.00 17.98 123 TRP B O 1
ATOM 2496 N N . GLU B 1 124 ? 61.053 38.752 11.403 1.00 18.36 124 GLU B N 1
ATOM 2497 C CA . GLU B 1 124 ? 59.692 38.997 11.840 1.00 17.24 124 GLU B CA 1
ATOM 2498 C C . GLU B 1 124 ? 58.749 38.323 10.862 1.00 14.97 124 GLU B C 1
ATOM 2499 O O . GLU B 1 124 ? 59.084 38.159 9.687 1.00 16.78 124 GLU B O 1
ATOM 2505 N N . LYS B 1 125 ? 57.579 37.919 11.337 1.00 15.48 125 LYS B N 1
ATOM 2506 C CA . LYS B 1 125 ? 56.585 37.338 10.438 1.00 15.72 125 LYS B CA 1
ATOM 2507 C C . LYS B 1 125 ? 56.146 38.395 9.418 1.00 14.08 125 LYS B C 1
ATOM 2508 O O . LYS B 1 125 ? 56.289 39.594 9.664 1.00 16.46 125 LYS B O 1
ATOM 2514 N N . PRO B 1 126 ? 55.627 37.957 8.263 1.00 13.29 126 PRO B N 1
ATOM 2515 C CA . PRO B 1 126 ? 55.145 38.880 7.222 1.00 14.72 126 PRO B CA 1
ATOM 2516 C C . PRO B 1 126 ? 54.054 39.808 7.720 1.00 14.36 126 PRO B C 1
ATOM 2517 O O . PRO B 1 126 ? 53.323 39.469 8.653 1.00 18.20 126 PRO B O 1
ATOM 2521 N N . GLU B 1 127 ? 53.936 40.970 7.087 1.00 13.27 127 GLU B N 1
ATOM 2522 C CA . GLU B 1 127 ? 52.890 41.933 7.418 1.00 17.43 127 GLU B CA 1
ATOM 2523 C C . GLU B 1 127 ? 51.503 41.341 7.159 1.00 19.44 127 GLU B C 1
ATOM 2524 O O . GLU B 1 127 ? 50.517 41.717 7.796 1.00 21.46 127 GLU B O 1
ATOM 2530 N N . HIS B 1 128 ? 51.432 40.410 6.215 1.00 17.19 128 HIS B N 1
ATOM 2531 C CA . HIS B 1 128 ? 50.175 39.738 5.902 1.00 18.25 128 HIS B CA 1
ATOM 2532 C C . HIS B 1 128 ? 50.454 38.340 5.355 1.00 19.32 128 HIS B C 1
ATOM 2533 O O . HIS B 1 128 ? 51.424 38.137 4.626 1.00 18.07 128 HIS B O 1
ATOM 2540 N N . ASP B 1 129 ? 49.613 37.374 5.717 1.00 18.08 129 ASP B N 1
ATOM 2541 C CA . ASP B 1 129 ? 49.890 35.985 5.369 1.00 17.79 129 ASP B CA 1
ATOM 2542 C C . ASP B 1 129 ? 49.191 35.552 4.087 1.00 16.66 129 ASP B C 1
ATOM 2543 O O . ASP B 1 129 ? 49.268 34.391 3.698 1.00 16.32 129 ASP B O 1
ATOM 2548 N N . GLY B 1 130 ? 48.513 36.486 3.434 1.00 15.72 130 GLY B N 1
ATOM 2549 C CA . GLY B 1 130 ? 47.864 36.196 2.165 1.00 17.83 130 GLY B CA 1
ATOM 2550 C C . GLY B 1 130 ? 46.500 35.536 2.311 1.00 18.45 130 GLY B C 1
ATOM 2551 O O . GLY B 1 130 ? 45.841 35.242 1.321 1.00 19.62 130 GLY B O 1
ATOM 2552 N N . GLY B 1 131 ? 46.074 35.293 3.545 1.00 20.30 131 GLY B N 1
ATOM 2553 C CA . GLY B 1 131 ? 44.755 34.733 3.783 1.00 18.81 131 GLY B CA 1
ATOM 2554 C C . GLY B 1 131 ? 44.770 33.264 4.160 1.00 20.23 131 GLY B C 1
ATOM 2555 O O . GLY B 1 131 ? 43.717 32.682 4.447 1.00 22.82 131 GLY B O 1
ATOM 2556 N N . SER B 1 132 ? 45.960 32.667 4.147 1.00 17.03 132 SER B N 1
ATOM 2557 C CA . SER B 1 132 ? 46.165 31.299 4.614 1.00 20.80 132 SER B CA 1
ATOM 2558 C C . SER B 1 132 ? 47.320 31.322 5.608 1.00 18.70 132 SER B C 1
ATOM 2559 O O . SER B 1 132 ? 48.337 31.968 5.379 1.00 15.79 132 SER B O 1
ATOM 2562 N N . ARG B 1 133 ? 47.154 30.620 6.717 1.00 17.86 133 ARG B N 1
ATOM 2563 C CA . ARG B 1 133 ? 48.116 30.718 7.816 1.00 20.74 133 ARG B CA 1
ATOM 2564 C C . ARG B 1 133 ? 49.526 30.282 7.431 1.00 17.32 133 ARG B C 1
ATOM 2565 O O . ARG B 1 133 ? 49.703 29.325 6.680 1.00 19.30 133 ARG B O 1
ATOM 2573 N N . ILE B 1 134 ? 50.532 30.983 7.962 1.00 16.27 134 ILE B N 1
ATOM 2574 C CA . ILE B 1 134 ? 51.920 30.624 7.705 1.00 17.59 134 ILE B CA 1
ATOM 2575 C C . ILE B 1 134 ? 52.214 29.242 8.279 1.00 18.56 134 ILE B C 1
ATOM 2576 O O . ILE B 1 134 ? 51.941 28.975 9.458 1.00 19.86 134 ILE B O 1
ATOM 2581 N N . LEU B 1 135 ? 52.780 28.380 7.442 1.00 16.19 135 LEU B N 1
ATOM 2582 C CA . LEU B 1 135 ? 53.130 27.019 7.830 1.00 21.22 135 LEU B CA 1
ATOM 2583 C C . LEU B 1 135 ? 54.591 26.896 8.261 1.00 23.25 135 LEU B C 1
ATOM 2584 O O . LEU B 1 135 ? 54.968 25.961 8.971 1.00 22.60 135 LEU B O 1
ATOM 2589 N N . GLY B 1 136 ? 55.418 27.835 7.822 1.00 19.04 136 GLY B N 1
ATOM 2590 C CA . GLY B 1 136 ? 56.825 27.781 8.162 1.00 17.09 136 GLY B CA 1
ATOM 2591 C C . GLY B 1 136 ? 57.645 28.687 7.273 1.00 14.89 136 GLY B C 1
ATOM 2592 O O . GLY B 1 136 ? 57.092 29.436 6.457 1.00 14.34 136 GLY B O 1
ATOM 2593 N N . TYR B 1 137 ? 58.963 28.584 7.414 1.00 11.84 137 TYR B N 1
ATOM 2594 C CA . TYR B 1 137 ? 59.906 29.446 6.718 1.00 12.99 137 TYR B CA 1
ATOM 2595 C C . TYR B 1 137 ? 61.000 28.605 6.085 1.00 13.06 137 TYR B C 1
ATOM 2596 O O . TYR B 1 137 ? 61.366 27.555 6.612 1.00 15.10 137 TYR B O 1
ATOM 2605 N N . ILE B 1 138 ? 61.517 29.080 4.955 1.00 12.70 138 ILE B N 1
ATOM 2606 C CA . ILE B 1 138 ? 62.628 28.445 4.277 1.00 12.36 138 ILE B CA 1
ATOM 2607 C C . ILE B 1 138 ? 63.787 29.424 4.242 1.00 12.30 138 ILE B C 1
ATOM 2608 O O . ILE B 1 138 ? 63.663 30.533 3.710 1.00 13.09 138 ILE B O 1
ATOM 2613 N N . VAL B 1 139 ? 64.904 29.021 4.834 1.00 10.88 139 VAL B N 1
ATOM 2614 C CA . VAL B 1 139 ? 66.094 29.853 4.848 1.00 11.74 139 VAL B CA 1
ATOM 2615 C C . VAL B 1 139 ? 67.031 29.363 3.763 1.00 12.49 139 VAL B C 1
ATOM 2616 O O . VAL B 1 139 ? 67.238 28.153 3.607 1.00 15.37 139 VAL B O 1
ATOM 2620 N N . GLU B 1 140 ? 67.595 30.305 3.017 1.00 10.66 140 GLU B N 1
ATOM 2621 C CA . GLU B 1 140 ? 68.604 29.980 2.017 1.00 12.82 140 GLU B CA 1
ATOM 2622 C C . GLU B 1 140 ? 69.876 30.776 2.249 1.00 15.10 140 GLU B C 1
ATOM 2623 O O . GLU B 1 140 ? 69.861 31.835 2.881 1.00 15.04 140 GLU B O 1
ATOM 2629 N N . MET B 1 141 ? 70.982 30.254 1.732 1.00 12.56 141 MET B N 1
ATOM 2630 C CA . MET B 1 141 ? 72.277 30.887 1.926 1.00 12.30 141 MET B CA 1
ATOM 2631 C C . MET B 1 141 ? 73.003 31.002 0.602 1.00 12.75 141 MET B C 1
ATOM 2632 O O . MET B 1 141 ? 72.760 30.220 -0.318 1.00 13.93 141 MET B O 1
ATOM 2637 N N . GLN B 1 142 ? 73.887 31.994 0.518 1.00 12.37 142 GLN B N 1
ATOM 2638 C CA . GLN B 1 142 ? 74.698 32.232 -0.660 1.00 10.77 142 GLN B CA 1
ATOM 2639 C C . GLN B 1 142 ? 76.101 32.567 -0.172 1.00 15.00 142 GLN B C 1
ATOM 2640 O O . GLN B 1 142 ? 76.283 33.481 0.628 1.00 16.01 142 GLN B O 1
ATOM 2646 N N . THR B 1 143 ? 77.102 31.828 -0.623 1.00 11.44 143 THR B N 1
ATOM 2647 C CA A THR B 1 143 ? 78.464 32.119 -0.207 0.50 17.68 143 THR B CA 1
ATOM 2648 C CA B THR B 1 143 ? 78.469 32.117 -0.208 0.50 17.52 143 THR B CA 1
ATOM 2649 C C . THR B 1 143 ? 79.034 33.249 -1.056 1.00 16.86 143 THR B C 1
ATOM 2650 O O . THR B 1 143 ? 78.679 33.395 -2.229 1.00 17.40 143 THR B O 1
ATOM 2657 N N . LYS B 1 144 ? 79.906 34.061 -0.463 1.00 19.09 144 LYS B N 1
ATOM 2658 C CA . LYS B 1 144 ? 80.498 35.187 -1.184 1.00 17.30 144 LYS B CA 1
ATOM 2659 C C . LYS B 1 144 ? 81.011 34.795 -2.575 1.00 16.31 144 LYS B C 1
ATOM 2660 O O . LYS B 1 144 ? 81.811 33.866 -2.730 1.00 19.15 144 LYS B O 1
ATOM 2666 N N . GLY B 1 145 ? 80.545 35.512 -3.588 1.00 18.14 145 GLY B N 1
ATOM 2667 C CA . GLY B 1 145 ? 80.993 35.272 -4.948 1.00 16.15 145 GLY B CA 1
ATOM 2668 C C . GLY B 1 145 ? 80.033 34.413 -5.753 1.00 16.05 145 GLY B C 1
ATOM 2669 O O . GLY B 1 145 ? 80.020 34.475 -6.987 1.00 18.47 145 GLY B O 1
ATOM 2670 N N . SER B 1 146 ? 79.237 33.599 -5.072 1.00 13.90 146 SER B N 1
ATOM 2671 C CA . SER B 1 146 ? 78.311 32.698 -5.754 1.00 15.53 146 SER B CA 1
ATOM 2672 C C . SER B 1 146 ? 77.092 33.424 -6.321 1.00 16.23 146 SER B C 1
ATOM 2673 O O . SER B 1 146 ? 76.607 34.399 -5.737 1.00 15.83 146 SER B O 1
ATOM 2676 N N . ASP B 1 147 ? 76.609 32.952 -7.472 1.00 13.90 147 ASP B N 1
ATOM 2677 C CA . ASP B 1 147 ? 75.386 33.489 -8.072 1.00 14.76 147 ASP B CA 1
ATOM 2678 C C . ASP B 1 147 ? 74.183 32.581 -7.799 1.00 22.62 147 ASP B C 1
ATOM 2679 O O . ASP B 1 147 ? 73.139 32.698 -8.448 1.00 19.48 147 ASP B O 1
ATOM 2684 N N . LYS B 1 148 ? 74.325 31.669 -6.852 1.00 16.49 148 LYS B N 1
ATOM 2685 C CA . LYS B 1 148 ? 73.243 30.733 -6.563 1.00 17.50 148 LYS B CA 1
ATOM 2686 C C . LYS B 1 148 ? 72.863 30.726 -5.092 1.00 18.05 148 LYS B C 1
ATOM 2687 O O . LYS B 1 148 ? 73.627 31.201 -4.247 1.00 14.69 148 LYS B O 1
ATOM 2693 N N . TRP B 1 149 ? 71.685 30.174 -4.804 1.00 13.65 149 TRP B N 1
ATOM 2694 C CA . TRP B 1 149 ? 71.190 30.050 -3.431 1.00 14.08 149 TRP B CA 1
ATOM 2695 C C . TRP B 1 149 ? 70.922 28.597 -3.110 1.00 20.47 149 TRP B C 1
ATOM 2696 O O . TRP B 1 149 ? 70.484 27.835 -3.979 1.00 24.38 149 TRP B O 1
ATOM 2707 N N . ALA B 1 150 ? 71.192 28.203 -1.869 1.00 15.89 150 ALA B N 1
ATOM 2708 C CA . ALA B 1 150 ? 70.896 26.843 -1.432 1.00 14.38 150 ALA B CA 1
ATOM 2709 C C . ALA B 1 150 ? 70.102 26.857 -0.136 1.00 18.12 150 ALA B C 1
ATOM 2710 O O . ALA B 1 150 ? 70.384 27.643 0.769 1.00 15.15 150 ALA B O 1
ATOM 2712 N N . THR B 1 151 ? 69.107 25.984 -0.044 1.00 15.59 151 THR B N 1
ATOM 2713 C CA . THR B 1 151 ? 68.336 25.875 1.188 1.00 14.66 151 THR B CA 1
ATOM 2714 C C . THR B 1 151 ? 69.223 25.382 2.323 1.00 20.28 151 THR B C 1
ATOM 2715 O O . THR B 1 151 ? 69.963 24.410 2.167 1.00 21.95 151 THR B O 1
ATOM 2719 N N . CYS B 1 152 ? 69.146 26.050 3.470 1.00 18.16 152 CYS B N 1
ATOM 2720 C CA . CYS B 1 152 ? 69.965 25.671 4.615 1.00 17.81 152 CYS B CA 1
ATOM 2721 C C . CYS B 1 152 ? 69.145 25.426 5.873 1.00 18.91 152 CYS B C 1
ATOM 2722 O O . CYS B 1 152 ? 69.669 24.935 6.867 1.00 19.68 152 CYS B O 1
ATOM 2725 N N . ALA B 1 153 ? 67.862 25.767 5.834 1.00 17.39 153 ALA B N 1
ATOM 2726 C CA . ALA B 1 153 ? 66.986 25.446 6.955 1.00 18.08 153 ALA B CA 1
ATOM 2727 C C . ALA B 1 153 ? 65.516 25.588 6.592 1.00 16.46 153 ALA B C 1
ATOM 2728 O O . ALA B 1 153 ? 65.139 26.414 5.769 1.00 15.99 153 ALA B O 1
ATOM 2730 N N . THR B 1 154 ? 64.695 24.748 7.208 1.00 16.60 154 THR B N 1
ATOM 2731 C CA A THR B 1 154 ? 63.248 24.863 7.093 0.50 17.05 154 THR B CA 1
ATOM 2732 C CA B THR B 1 154 ? 63.250 24.859 7.092 0.50 17.06 154 THR B CA 1
ATOM 2733 C C . THR B 1 154 ? 62.685 24.753 8.504 1.00 19.05 154 THR B C 1
ATOM 2734 O O . THR B 1 154 ? 62.818 23.712 9.159 1.00 19.35 154 THR B O 1
ATOM 2741 N N . VAL B 1 155 ? 62.088 25.842 8.983 1.00 16.06 155 VAL B N 1
ATOM 2742 C CA . VAL B 1 155 ? 61.665 25.921 10.376 1.00 14.47 155 VAL B CA 1
ATOM 2743 C C . VAL B 1 155 ? 60.270 26.528 10.512 1.00 15.78 155 VAL B C 1
ATOM 2744 O O . VAL B 1 155 ? 59.778 27.199 9.599 1.00 17.44 155 VAL B O 1
ATOM 2748 N N . LYS B 1 156 ? 59.633 26.282 11.654 1.00 16.48 156 LYS B N 1
ATOM 2749 C CA . LYS B 1 156 ? 58.334 26.887 11.956 1.00 15.62 156 LYS B CA 1
ATOM 2750 C C . LYS B 1 156 ? 58.489 28.198 12.719 1.00 16.29 156 LYS B C 1
ATOM 2751 O O . LYS B 1 156 ? 57.706 29.131 12.518 1.00 18.03 156 LYS B O 1
ATOM 2757 N N . VAL B 1 157 ? 59.481 28.257 13.612 1.00 13.00 157 VAL B N 1
ATOM 2758 C CA . VAL B 1 157 ? 59.753 29.460 14.385 1.00 14.59 157 VAL B CA 1
ATOM 2759 C C . VAL B 1 157 ? 60.424 30.524 13.517 1.00 14.22 157 VAL B C 1
ATOM 2760 O O . VAL B 1 157 ? 60.927 30.223 12.429 1.00 17.32 157 VAL B O 1
ATOM 2764 N N . THR B 1 158 ? 60.440 31.764 14.004 1.00 13.45 158 THR B N 1
ATOM 2765 C CA . THR B 1 158 ? 61.027 32.877 13.254 1.00 14.72 158 THR B CA 1
ATOM 2766 C C . THR B 1 158 ? 62.521 33.095 13.521 1.00 16.73 158 THR B C 1
ATOM 2767 O O . THR B 1 158 ? 62.996 34.227 13.605 1.00 15.57 158 THR B O 1
ATOM 2771 N N . GLU B 1 159 ? 63.271 32.004 13.612 1.00 15.75 159 GLU B N 1
ATOM 2772 C CA . GLU B 1 159 ? 64.703 32.092 13.821 1.00 16.61 159 GLU B CA 1
ATOM 2773 C C . GLU B 1 159 ? 65.340 30.768 13.439 1.00 16.00 159 GLU B C 1
ATOM 2774 O O . GLU B 1 159 ? 64.662 29.748 13.344 1.00 16.23 159 GLU B O 1
ATOM 2780 N N . ALA B 1 160 ? 66.646 30.788 13.209 1.00 16.90 160 ALA B N 1
ATOM 2781 C CA . ALA B 1 160 ? 67.368 29.570 12.852 1.00 18.99 160 ALA B CA 1
ATOM 2782 C C . ALA B 1 160 ? 68.844 29.774 13.104 1.00 18.60 160 ALA B C 1
ATOM 2783 O O . ALA B 1 160 ? 69.354 30.891 12.996 1.00 17.63 160 ALA B O 1
ATOM 2785 N N . THR B 1 161 ? 69.525 28.689 13.451 1.00 16.04 161 THR B N 1
ATOM 2786 C CA . THR B 1 161 ? 70.969 28.711 13.585 1.00 20.56 161 THR B CA 1
ATOM 2787 C C . THR B 1 161 ? 71.524 27.794 12.520 1.00 21.02 161 THR B C 1
ATOM 2788 O O . THR B 1 161 ? 71.210 26.606 12.488 1.00 24.78 161 THR B O 1
ATOM 2792 N N . ILE B 1 162 ? 72.323 28.359 11.621 1.00 19.23 162 ILE B N 1
ATOM 2793 C CA . ILE B 1 162 ? 72.895 27.596 10.526 1.00 21.23 162 ILE B CA 1
ATOM 2794 C C . ILE B 1 162 ? 74.316 27.211 10.894 1.00 21.93 162 ILE B C 1
ATOM 2795 O O . ILE B 1 162 ? 75.158 28.082 11.118 1.00 18.70 162 ILE B O 1
ATOM 2800 N N . THR B 1 163 ? 74.583 25.910 10.954 1.00 24.06 163 THR B N 1
ATOM 2801 C CA . THR B 1 163 ? 75.888 25.422 11.386 1.00 22.99 163 THR B CA 1
ATOM 2802 C C . THR B 1 163 ? 76.669 24.836 10.213 1.00 26.32 163 THR B C 1
ATOM 2803 O O . THR B 1 163 ? 76.189 24.826 9.083 1.00 26.23 163 THR B O 1
ATOM 2807 N N . GLY B 1 164 ? 77.881 24.368 10.488 1.00 28.27 164 GLY B N 1
ATOM 2808 C CA . GLY B 1 164 ? 78.716 23.771 9.461 1.00 28.57 164 GLY B CA 1
ATOM 2809 C C . GLY B 1 164 ? 79.284 24.782 8.484 1.00 30.95 164 GLY B C 1
ATOM 2810 O O . GLY B 1 164 ? 79.626 24.435 7.353 1.00 30.33 164 GLY B O 1
ATOM 2811 N N . LEU B 1 165 ? 79.382 26.039 8.912 1.00 28.24 165 LEU B N 1
ATOM 2812 C CA . LEU B 1 165 ? 79.965 27.080 8.069 1.00 26.47 165 LEU B CA 1
ATOM 2813 C C . LEU B 1 165 ? 81.493 27.051 8.159 1.00 29.83 165 LEU B C 1
ATOM 2814 O O . LEU B 1 165 ? 82.054 26.545 9.130 1.00 30.47 165 LEU B O 1
ATOM 2819 N N . ILE B 1 166 ? 82.156 27.602 7.145 1.00 25.23 166 ILE B N 1
ATOM 2820 C CA . ILE B 1 166 ? 83.617 27.649 7.105 1.00 30.63 166 ILE B CA 1
ATOM 2821 C C . ILE B 1 166 ? 84.134 28.940 7.724 1.00 30.03 166 ILE B C 1
ATOM 2822 O O . ILE B 1 166 ? 83.701 30.028 7.340 1.00 27.86 166 ILE B O 1
ATOM 2827 N N . GLN B 1 167 ? 85.064 28.828 8.670 1.00 30.72 167 GLN B N 1
ATOM 2828 C CA . GLN B 1 167 ? 85.614 30.013 9.324 1.00 30.67 167 GLN B CA 1
ATOM 2829 C C . GLN B 1 167 ? 86.297 30.920 8.307 1.00 33.00 167 GLN B C 1
ATOM 2830 O O . GLN B 1 167 ? 87.045 30.446 7.460 1.00 31.90 167 GLN B O 1
ATOM 2836 N N . GLY B 1 168 ? 86.025 32.221 8.387 1.00 29.22 168 GLY B N 1
ATOM 2837 C CA . GLY B 1 168 ? 86.618 33.184 7.474 1.00 25.88 168 GLY B CA 1
ATOM 2838 C C . GLY B 1 168 ? 85.844 33.363 6.178 1.00 25.04 168 GLY B C 1
ATOM 2839 O O . GLY B 1 168 ? 86.132 34.266 5.394 1.00 31.46 168 GLY B O 1
ATOM 2840 N N . GLU B 1 169 ? 84.860 32.501 5.949 1.00 24.47 169 GLU B N 1
ATOM 2841 C CA . GLU B 1 169 ? 84.030 32.595 4.748 1.00 20.89 169 GLU B CA 1
ATOM 2842 C C . GLU B 1 169 ? 82.880 33.571 4.969 1.00 20.24 169 GLU B C 1
ATOM 2843 O O . GLU B 1 169 ? 82.386 33.724 6.086 1.00 21.26 169 GLU B O 1
ATOM 2849 N N . GLU B 1 170 ? 82.458 34.231 3.895 1.00 17.33 170 GLU B N 1
ATOM 2850 C CA . GLU B 1 170 ? 81.409 35.239 3.979 1.00 14.54 170 GLU B CA 1
ATOM 2851 C C . GLU B 1 170 ? 80.115 34.709 3.362 1.00 14.80 170 GLU B C 1
ATOM 2852 O O . GLU B 1 170 ? 80.132 34.061 2.311 1.00 15.94 170 GLU B O 1
ATOM 2858 N N . TYR B 1 171 ? 78.993 34.982 4.022 1.00 14.05 171 TYR B N 1
ATOM 2859 C CA . TYR B 1 171 ? 77.701 34.408 3.652 1.00 14.77 171 TYR B CA 1
ATOM 2860 C C . TYR B 1 171 ? 76.628 35.470 3.634 1.00 13.91 171 TYR B C 1
ATOM 2861 O O . TYR B 1 171 ? 76.666 36.413 4.434 1.00 16.90 171 TYR B O 1
ATOM 2870 N N . SER B 1 172 ? 75.660 35.298 2.738 1.00 10.53 172 SER B N 1
ATOM 2871 C CA . SER B 1 172 ? 74.402 36.023 2.822 1.00 11.67 172 SER B CA 1
ATOM 2872 C C . SER B 1 172 ? 73.289 35.003 3.031 1.00 12.42 172 SER B C 1
ATOM 2873 O O . SER B 1 172 ? 73.454 33.825 2.708 1.00 11.83 172 SER B O 1
ATOM 2876 N N . PHE B 1 173 ? 72.176 35.458 3.600 1.00 11.68 173 PHE B N 1
ATOM 2877 C CA . PHE B 1 173 ? 71.035 34.604 3.899 1.00 12.02 173 PHE B CA 1
ATOM 2878 C C . PHE B 1 173 ? 69.757 35.309 3.473 1.00 14.21 173 PHE B C 1
ATOM 2879 O O . PHE B 1 173 ? 69.702 36.537 3.433 1.00 14.12 173 PHE B O 1
ATOM 2887 N N . ARG B 1 174 ? 68.728 34.537 3.158 1.00 11.44 174 ARG B N 1
ATOM 2888 C CA . ARG B 1 174 ? 67.423 35.120 2.882 1.00 11.10 174 ARG B CA 1
ATOM 2889 C C . ARG B 1 174 ? 66.377 34.126 3.368 1.00 13.00 174 ARG B C 1
ATOM 2890 O O . ARG B 1 174 ? 66.661 32.932 3.492 1.00 14.58 174 ARG B O 1
ATOM 2898 N N . VAL B 1 175 ? 65.189 34.623 3.687 1.00 10.11 175 VAL B N 1
ATOM 2899 C CA . VAL B 1 175 ? 64.144 33.784 4.274 1.00 10.16 175 VAL B CA 1
ATOM 2900 C C . VAL B 1 175 ? 62.829 34.046 3.563 1.00 12.80 175 VAL B C 1
ATOM 2901 O O . VAL B 1 175 ? 62.509 35.188 3.248 1.00 11.71 175 VAL B O 1
ATOM 2905 N N . SER B 1 176 ? 62.076 32.981 3.303 1.00 10.09 176 SER B N 1
ATOM 2906 C CA . SER B 1 176 ? 60.760 33.101 2.685 1.00 11.07 176 SER B CA 1
ATOM 2907 C C . SER B 1 176 ? 59.724 32.466 3.604 1.00 14.21 176 SER B C 1
ATOM 2908 O O . SER B 1 176 ? 60.036 31.530 4.333 1.00 15.83 176 SER B O 1
ATOM 2911 N N . ALA B 1 177 ? 58.498 32.981 3.562 1.00 12.72 177 ALA B N 1
ATOM 2912 C CA . ALA B 1 177 ? 57.392 32.429 4.335 1.00 12.59 177 ALA B CA 1
ATOM 2913 C C . ALA B 1 177 ? 56.544 31.555 3.420 1.00 13.55 177 ALA B C 1
ATOM 2914 O O . ALA B 1 177 ? 56.322 31.903 2.271 1.00 13.78 177 ALA B O 1
ATOM 2916 N N . GLN B 1 178 ? 56.056 30.435 3.937 1.00 11.95 178 GLN B N 1
ATOM 2917 C CA . GLN B 1 178 ? 55.257 29.506 3.147 1.00 15.24 178 GLN B CA 1
ATOM 2918 C C . GLN B 1 178 ? 53.888 29.287 3.775 1.00 18.90 178 GLN B C 1
ATOM 2919 O O . GLN B 1 178 ? 53.775 29.165 4.993 1.00 16.32 178 GLN B O 1
ATOM 2925 N N . ASN B 1 179 ? 52.849 29.250 2.945 1.00 18.31 179 ASN B N 1
ATOM 2926 C CA . ASN B 1 179 ? 51.544 28.786 3.387 1.00 17.20 179 ASN B CA 1
ATOM 2927 C C . ASN B 1 179 ? 50.997 27.774 2.383 1.00 15.43 179 ASN B C 1
ATOM 2928 O O . ASN B 1 179 ? 51.712 27.378 1.470 1.00 17.87 179 ASN B O 1
ATOM 2933 N N . GLU B 1 180 ? 49.743 27.360 2.544 1.00 17.24 180 GLU B N 1
ATOM 2934 C CA . GLU B 1 180 ? 49.178 26.315 1.694 1.00 21.11 180 GLU B CA 1
ATOM 2935 C C . GLU B 1 180 ? 49.089 26.707 0.222 1.00 21.20 180 GLU B C 1
ATOM 2936 O O . GLU B 1 180 ? 48.907 25.850 -0.636 1.00 24.35 180 GLU B O 1
ATOM 2942 N N . LYS B 1 181 ? 49.200 27.999 -0.069 1.00 19.71 181 LYS B N 1
ATOM 2943 C CA . LYS B 1 181 ? 49.098 28.475 -1.448 1.00 18.27 181 LYS B CA 1
ATOM 2944 C C . LYS B 1 181 ? 50.445 28.616 -2.141 1.00 19.55 181 LYS B C 1
ATOM 2945 O O . LYS B 1 181 ? 50.515 28.571 -3.369 1.00 21.22 181 LYS B O 1
ATOM 2951 N N . GLY B 1 182 ? 51.515 28.801 -1.373 1.00 19.06 182 GLY B N 1
ATOM 2952 C CA . GLY B 1 182 ? 52.824 28.953 -1.986 1.00 20.45 182 GLY B CA 1
ATOM 2953 C C . GLY B 1 182 ? 53.836 29.603 -1.074 1.00 16.29 182 GLY B C 1
ATOM 2954 O O . GLY B 1 182 ? 53.639 29.674 0.137 1.00 15.64 182 GLY B O 1
ATOM 2955 N N . ILE B 1 183 ? 54.914 30.097 -1.675 1.00 14.33 183 ILE B N 1
ATOM 2956 C CA . ILE B 1 183 ? 56.036 30.644 -0.925 1.00 15.81 183 ILE B CA 1
ATOM 2957 C C . ILE B 1 183 ? 56.223 32.109 -1.284 1.00 13.30 183 ILE B C 1
ATOM 2958 O O . ILE B 1 183 ? 56.156 32.488 -2.461 1.00 17.23 183 ILE B O 1
ATOM 2963 N N . SER B 1 184 ? 56.455 32.931 -0.266 1.00 11.81 184 SER B N 1
ATOM 2964 C CA . SER B 1 184 ? 56.649 34.364 -0.461 1.00 14.09 184 SER B CA 1
ATOM 2965 C C . SER B 1 184 ? 57.915 34.653 -1.256 1.00 16.02 184 SER B C 1
ATOM 2966 O O . SER B 1 184 ? 58.775 33.787 -1.410 1.00 12.80 184 SER B O 1
ATOM 2969 N N . ASP B 1 185 ? 58.035 35.884 -1.735 1.00 12.60 185 ASP B N 1
ATOM 2970 C CA . ASP B 1 185 ? 59.323 36.367 -2.203 1.00 13.63 185 ASP B CA 1
ATOM 2971 C C . ASP B 1 185 ? 60.223 36.360 -0.981 1.00 11.85 185 ASP B C 1
ATOM 2972 O O . ASP B 1 185 ? 59.748 36.505 0.141 1.00 13.43 185 ASP B O 1
ATOM 2977 N N . PRO B 1 186 ? 61.531 36.169 -1.191 1.00 13.27 186 PRO B N 1
ATOM 2978 C CA . PRO B 1 186 ? 62.449 36.105 -0.048 1.00 10.99 186 PRO B CA 1
ATOM 2979 C C . PRO B 1 186 ? 62.810 37.487 0.473 1.00 11.45 186 PRO B C 1
ATOM 2980 O O . PRO B 1 186 ? 62.801 38.468 -0.281 1.00 16.59 186 PRO B O 1
ATOM 2984 N N . ARG B 1 187 ? 63.121 37.563 1.759 1.00 10.50 187 ARG B N 1
ATOM 2985 C CA . ARG B 1 187 ? 63.705 38.775 2.319 1.00 11.28 187 ARG B CA 1
ATOM 2986 C C . ARG B 1 187 ? 65.162 38.485 2.638 1.00 17.06 187 ARG B C 1
ATOM 2987 O O . ARG B 1 187 ? 65.452 37.538 3.365 1.00 13.48 187 ARG B O 1
ATOM 2995 N N . GLN B 1 188 ? 66.072 39.299 2.102 1.00 12.02 188 GLN B N 1
ATOM 2996 C CA . GLN B 1 188 ? 67.497 39.050 2.249 1.00 12.57 188 GLN B CA 1
ATOM 2997 C C . GLN B 1 188 ? 68.138 39.880 3.362 1.00 13.93 188 GLN B C 1
ATOM 2998 O O . GLN B 1 188 ? 67.761 41.026 3.597 1.00 14.51 188 GLN B O 1
ATOM 3004 N N . LEU B 1 189 ? 69.105 39.283 4.053 1.00 10.27 189 LEU B N 1
ATOM 3005 C CA . LEU B 1 189 ? 70.012 40.004 4.936 1.00 14.38 189 LEU B CA 1
ATOM 3006 C C . LEU B 1 189 ? 70.646 41.192 4.188 1.00 12.11 189 LEU B C 1
ATOM 3007 O O . LEU B 1 189 ? 71.160 41.036 3.075 1.00 16.08 189 LEU B O 1
ATOM 3012 N N . SER B 1 190 ? 70.628 42.378 4.798 1.00 13.37 190 SER B N 1
ATOM 3013 C CA . SER B 1 190 ? 71.102 43.590 4.117 1.00 13.51 190 SER B CA 1
ATOM 3014 C C . SER B 1 190 ? 72.560 43.552 3.694 1.00 16.02 190 SER B C 1
ATOM 3015 O O . SER B 1 190 ? 72.897 43.981 2.586 1.00 16.07 190 SER B O 1
ATOM 3018 N N . VAL B 1 191 ? 73.421 43.059 4.576 1.00 12.95 191 VAL B N 1
ATOM 3019 C CA . VAL B 1 191 ? 74.855 42.977 4.285 1.00 13.46 191 VAL B CA 1
ATOM 3020 C C . VAL B 1 191 ? 75.384 41.611 4.738 1.00 17.99 191 VAL B C 1
ATOM 3021 O O . VAL B 1 191 ? 74.895 41.042 5.717 1.00 19.23 191 VAL B O 1
ATOM 3025 N N . PRO B 1 192 ? 76.379 41.072 4.023 1.00 15.66 192 PRO B N 1
ATOM 3026 C CA . PRO B 1 192 ? 76.856 39.711 4.300 1.00 15.10 192 PRO B CA 1
ATOM 3027 C C . PRO B 1 192 ? 77.613 39.604 5.624 1.00 19.01 192 PRO B C 1
ATOM 3028 O O . PRO B 1 192 ? 78.063 40.610 6.189 1.00 17.72 192 PRO B O 1
ATOM 3032 N N . VAL B 1 193 ? 77.782 38.378 6.103 1.00 17.10 193 VAL B N 1
ATOM 3033 C CA . VAL B 1 193 ? 78.440 38.157 7.382 1.00 18.72 193 VAL B CA 1
ATOM 3034 C C . VAL B 1 193 ? 79.559 37.138 7.238 1.00 16.25 193 VAL B C 1
ATOM 3035 O O . VAL B 1 193 ? 79.422 36.119 6.554 1.00 17.91 193 VAL B O 1
ATOM 3039 N N . ILE B 1 194 ? 80.690 37.435 7.861 1.00 17.92 194 ILE B N 1
ATOM 3040 C CA . ILE B 1 194 ? 81.813 36.527 7.836 1.00 19.18 194 ILE B CA 1
ATOM 3041 C C . ILE B 1 194 ? 81.769 35.674 9.092 1.00 24.97 194 ILE B C 1
ATOM 3042 O O . ILE B 1 194 ? 81.681 36.205 10.201 1.00 26.86 194 ILE B O 1
ATOM 3047 N N . ALA B 1 195 ? 81.807 34.355 8.919 1.00 22.28 195 ALA B N 1
ATOM 3048 C CA . ALA B 1 195 ? 81.882 33.446 10.056 1.00 23.62 195 ALA B CA 1
ATOM 3049 C C . ALA B 1 195 ? 83.224 33.652 10.748 1.00 25.45 195 ALA B C 1
ATOM 3050 O O . ALA B 1 195 ? 84.273 33.477 10.130 1.00 27.87 195 ALA B O 1
ATOM 3052 N N . LYS B 1 196 ? 83.188 34.032 12.024 1.00 22.95 196 LYS B N 1
ATOM 3053 C CA . LYS B 1 196 ? 84.407 34.353 12.766 1.00 26.16 196 LYS B CA 1
ATOM 3054 C C . LYS B 1 196 ? 84.165 34.273 14.272 1.00 27.55 196 LYS B C 1
ATOM 3055 O O . LYS B 1 196 ? 83.020 34.221 14.722 1.00 27.03 196 LYS B O 1
ATOM 3061 N N . ASP B 1 197 ? 85.252 34.255 15.041 1.00 37.50 197 ASP B N 1
ATOM 3062 C CA . ASP B 1 197 ? 85.176 34.327 16.497 1.00 47.78 197 ASP B CA 1
ATOM 3063 C C . ASP B 1 197 ? 84.803 35.737 16.936 1.00 53.73 197 ASP B C 1
ATOM 3064 O O . ASP B 1 197 ? 84.113 35.935 17.936 1.00 57.83 197 ASP B O 1
#

GO terms:
  GO:0004713 protein tyrosine kinase activity (F, IDA)
  GO:0035995 detection of muscle stretch (P, IDA)
  GO:0030018 Z disc (C, IDA)
  GO:0005576 extracellular region (C, TAS)
  GO:0005829 cytosol (C, TAS)
  GO:0042802 identical protein binding (F, IPI)
  GO:0005515 protein binding (F, IPI)
  GO:0051015 actin filament binding (F, IDA)
  GO:0097493 structural molecule activity conferring elasticity (F, IDA)
  GO:0004674 protein serine/threonine kinase activity (F, IDA)
  GO:0031674 I band (C, IDA)
  GO:0005509 calcium ion binding (F, IDA)
  GO:0000794 condensed nuclear chromosome (C, IDA)
  GO:0005865 striated muscle thin filament (C, IDA)
  GO:0031430 M band (C, IDA)
  GO:0042805 actinin binding (F, IDA)
  GO:0051592 response to calcium ion (P, IDA)
  GO:0007076 mitotic chromosome condensation (P, IEP)
  GO:0097493 structural molecule activity conferring elasticity (F, TAS)
  GO:0035995 detection of muscle stretch (P, TAS)

Radius of gyration: 34.29 Å; Cα contacts (8 Å, |Δi|>4): 1136; chains: 2; bounding box: 70×90×85 Å

Nearest PDB structures (foldseek):
  3lpw-assembly2_B  TM=9.889E-01  e=1.666E-32  Homo sapiens
  8g4l-assembly1_n  TM=9.606E-01  e=3.261E-27  Homo sapiens
  8q6t-assembly1_P  TM=8.430E-01  e=2.402E-24  Mus musculus
  8g4l-assembly1_o  TM=9.220E-01  e=8.533E-15  Homo sapiens
  8oty-assembly1_A  TM=9.939E-01  e=1.660E-11  Homo sapiens

InterPro domains:
  IPR000719 Protein kinase domain [PF00069] (32179-32432)
  IPR000719 Protein kinase domain [PS50011] (32178-32432)
  IPR003598 Immunoglobulin subtype 2 [SM00408] (18-87)
  IPR003598 Immunoglobulin subtype 2 [SM00408] (116-183)
  IPR003598 Immunoglobulin subtype 2 [SM00408] (955-1022)
  IPR003598 Immunoglobulin subtype 2 [SM00408] (1094-1163)
  IPR003598 Immunoglobulin subtype 2 [SM00408] (1303-1371)
  IPR003598 Immunoglobulin subtype 2 [SM00408] (1469-1537)
  IPR003598 Immunoglobulin sub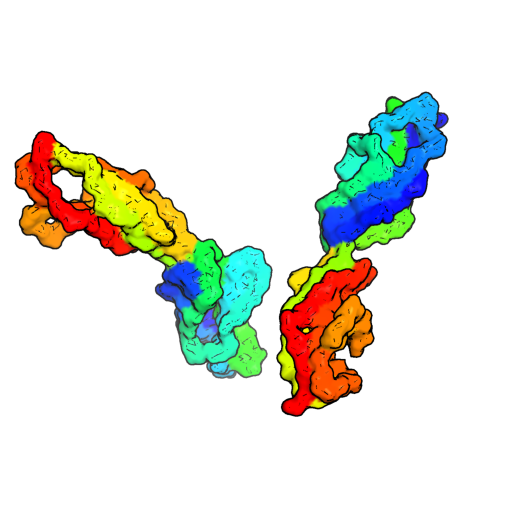type 2 [SM00408] (1568-1637)
  IPR003598 Immunoglobulin subtype 2 [SM00408] (1853-1919)
  IPR003598 Immunoglobulin subtype 2 [SM00408] (2187-2253)
  IPR003598 Immunoglobulin subtype 2 [SM00408] (2279-2345)
  IPR003598 Immunoglobulin subtype 2 [SM00408] (2457-2523)
  IPR003598 Immunoglobulin subtype 2 [SM00408] (2632-2698)
  IPR003598 Immunoglobulin subtype 2 [SM00408] (3070-3136)
  IPR003598 Immunoglobulin subtype 2 [SM00408] (3251-3318)
  IPR003598 Immunoglobulin subtype 2 [SM00408] (3357-3423)
  IPR003598 Immunoglobulin subtype 2 [SM00408] (3515-3582)
  IPR003598 Immunoglobulin subtype 2 [SM00408] (3633-3701)
  IPR003598 Immunoglobulin subtype 2 [SM00408] (4301-4367)

Sequence (392 aa):
GAMDTPGPPQDLKVKEVTKTSVTLTWDPPLLDGGSKIKNYIVEKRESTRKAYSTVVATNCHKTSSWKVDQLQEGCSYYFRVLAENEYGIGLPAEETAESVKASERPLPPGKITLMDVTRNSVSLSWEKPEHDGGSRILGYIVEMQTKGSDDKWATCATVKVTEATITGLIQGEEYSFRVSAQNEKGISDPRQLSVPVIAKDMDTPGPPQDLKVKEVTKTTSVTLTWDPPLLDGGSSKIKNYIVEKRESTRKAYSSTVATNCHKTSWKVDQLQEGCSYYFRVLAENEYGIGLPAETAESVKASERPLPPGKITLMDVTRNSVSLSWEKPEHDGGSRILGYIVEMQTTKGSDKWATCATTVKVTEATITGLIQGEEYSFRVSAQNEKGISDPRQLSVPVIAKD

Organism: Homo sapiens (NCBI:txid9606)

Secondary structure (DSSP, 8-state):
----S----EEEEEEEE-SS-EEEEEE--S--TTS---EEEEEEEETT-SS-EEEEEEE-SSEEEE--PPTT-EEEEEEEEEETTEE---EE-SS-EES--PPPPPS-EEEEEE-SS-EEEEEPPPS--TTS---EEEEEEEETT-S--EEEEEESSSEEEE--PPTT-EEEEEEEEEETTEEPPPEE-SS-EE---/--S----EEEEEEEE-SS-EEEEEE--S--TTS---EEEEEEEETT-SS-EEEEEEE-SSEEEE-SPPTT-EEEEEEEEEETTEE-PPEE-SS-EES--PPPPPS--EEEEEETTEEEEE-PPPS--TTS---EEEEEEEETT-S--EEEEEESSSEEEE--PPTT-EEEEEEEEEETTEEPPPEE-SS-EE---